Protein AF-A0A1H8PN00-F1 (afdb_monomer)

Structure (mmCIF, N/CA/C/O backbone):
data_AF-A0A1H8PN00-F1
#
_entry.id   AF-A0A1H8PN00-F1
#
loop_
_atom_site.group_PDB
_atom_site.id
_atom_site.type_symbol
_atom_site.label_atom_id
_atom_site.label_alt_id
_atom_site.label_comp_id
_atom_site.label_asym_id
_atom_site.label_entity_id
_atom_site.label_seq_id
_atom_site.pdbx_PDB_ins_code
_atom_site.Cartn_x
_atom_site.Cartn_y
_atom_site.Cartn_z
_atom_site.occupancy
_atom_site.B_iso_or_equiv
_atom_site.auth_seq_id
_atom_site.auth_comp_id
_atom_site.auth_asym_id
_atom_site.auth_atom_id
_atom_site.pdbx_PDB_model_num
ATOM 1 N N . MET A 1 1 ? 15.576 22.502 8.074 1.00 31.56 1 MET A N 1
ATOM 2 C CA . MET A 1 1 ? 16.277 21.735 9.138 1.00 31.56 1 MET A CA 1
ATOM 3 C C . MET A 1 1 ? 15.372 20.993 10.141 1.00 31.56 1 MET A C 1
ATOM 5 O O . MET A 1 1 ? 15.910 20.225 10.924 1.00 31.56 1 MET A O 1
ATOM 9 N N . LYS A 1 2 ? 14.029 21.117 10.124 1.00 28.97 2 LYS A N 1
ATOM 10 C CA . LYS A 1 2 ? 13.122 20.328 11.000 1.00 28.97 2 LYS A CA 1
ATOM 11 C C . LYS A 1 2 ? 12.517 19.065 10.351 1.00 28.97 2 LYS A C 1
ATOM 13 O O . LYS A 1 2 ? 11.861 18.294 11.036 1.00 28.97 2 LYS A O 1
ATOM 18 N N . THR A 1 3 ? 12.792 18.811 9.073 1.00 29.80 3 THR A N 1
ATOM 19 C CA . THR A 1 3 ? 12.225 17.699 8.284 1.00 29.80 3 THR A CA 1
ATOM 20 C C . THR A 1 3 ? 13.021 16.388 8.358 1.00 29.80 3 THR A C 1
ATOM 22 O O . THR A 1 3 ? 12.548 15.370 7.879 1.00 29.80 3 THR A O 1
ATOM 25 N N . LEU A 1 4 ? 14.205 16.383 8.988 1.00 27.34 4 LEU A N 1
ATOM 26 C CA . LEU A 1 4 ? 15.119 15.227 8.995 1.00 27.34 4 LEU A CA 1
ATOM 27 C C . LEU A 1 4 ? 14.945 14.283 10.206 1.00 27.34 4 LEU A C 1
ATOM 29 O O . LEU A 1 4 ? 15.548 13.218 10.244 1.00 27.34 4 LEU A O 1
ATOM 33 N N . LYS A 1 5 ? 14.140 14.655 11.216 1.00 28.72 5 LYS A N 1
ATOM 34 C CA . LYS A 1 5 ? 13.980 13.852 12.449 1.00 28.72 5 LYS A CA 1
ATOM 35 C C . LYS A 1 5 ? 12.915 12.754 12.360 1.00 28.72 5 LYS A C 1
ATOM 37 O O . LYS A 1 5 ? 12.979 11.820 13.144 1.00 28.72 5 LYS A O 1
ATOM 42 N N . ILE A 1 6 ? 11.981 12.837 11.412 1.00 34.59 6 ILE A N 1
ATOM 43 C CA . ILE A 1 6 ? 10.900 11.844 11.253 1.00 34.59 6 ILE A CA 1
ATOM 44 C C . ILE A 1 6 ? 11.371 10.653 10.396 1.00 34.59 6 ILE A C 1
ATOM 46 O O . ILE A 1 6 ? 10.979 9.514 10.634 1.00 34.59 6 ILE A O 1
ATOM 50 N N . THR A 1 7 ? 12.304 10.887 9.467 1.00 32.72 7 THR A N 1
ATOM 51 C CA . THR A 1 7 ? 12.840 9.868 8.548 1.00 32.72 7 THR A CA 1
ATOM 52 C C . THR A 1 7 ? 13.651 8.778 9.259 1.00 32.72 7 THR A C 1
ATOM 54 O O . THR A 1 7 ? 13.676 7.640 8.803 1.00 32.72 7 THR A O 1
ATOM 57 N N . LEU A 1 8 ? 14.272 9.088 10.405 1.00 29.55 8 LEU A N 1
ATOM 58 C CA . LEU A 1 8 ? 15.067 8.112 11.159 1.00 29.55 8 LEU A CA 1
ATOM 59 C C . LEU A 1 8 ? 14.199 7.158 12.003 1.00 29.55 8 LEU A C 1
ATOM 61 O O . LEU A 1 8 ? 14.616 6.039 12.284 1.00 29.55 8 LEU A O 1
ATOM 65 N N . THR A 1 9 ? 12.985 7.568 12.383 1.00 34.66 9 THR A N 1
ATOM 66 C CA . THR A 1 9 ? 12.101 6.775 13.256 1.00 34.66 9 THR A CA 1
ATOM 67 C C . THR A 1 9 ? 11.333 5.694 12.485 1.00 34.66 9 THR A C 1
ATOM 69 O O . THR A 1 9 ? 11.097 4.620 13.027 1.00 34.66 9 THR A O 1
ATOM 72 N N . LEU A 1 10 ? 11.012 5.925 11.206 1.00 33.03 10 LEU A N 1
ATOM 73 C CA . LEU A 1 10 ? 10.306 4.953 10.354 1.00 33.03 10 LEU A CA 1
ATOM 74 C C . LEU A 1 10 ? 11.237 3.920 9.692 1.00 33.03 10 LEU A C 1
ATOM 76 O O . LEU A 1 10 ? 10.846 2.766 9.537 1.00 33.03 10 LEU A O 1
ATOM 80 N N . LEU A 1 11 ? 12.491 4.278 9.384 1.00 31.11 11 LEU A N 1
ATOM 81 C CA . LEU A 1 11 ? 13.476 3.323 8.846 1.00 31.11 11 LEU A CA 1
ATOM 82 C C . LEU A 1 11 ? 13.908 2.267 9.882 1.00 31.11 11 LEU A C 1
ATOM 84 O O . LEU A 1 11 ? 14.178 1.125 9.518 1.00 31.11 11 LEU A O 1
ATOM 88 N N . LEU A 1 12 ? 13.895 2.610 11.175 1.00 36.88 12 LEU A N 1
ATOM 89 C CA . LEU A 1 12 ? 14.119 1.653 12.268 1.00 36.88 12 LEU A CA 1
ATOM 90 C C . LEU A 1 12 ? 12.896 0.761 12.545 1.00 36.88 12 LEU A C 1
ATOM 92 O O . LEU A 1 12 ? 13.055 -0.338 13.073 1.00 36.88 12 LEU A O 1
ATOM 96 N N . PHE A 1 13 ? 11.693 1.185 12.138 1.00 35.44 13 PHE A N 1
ATOM 97 C CA . PHE A 1 13 ? 10.459 0.407 12.294 1.00 35.44 13 PHE A CA 1
ATOM 98 C C . PHE A 1 13 ? 10.473 -0.860 11.421 1.00 35.44 13 PHE A C 1
ATOM 100 O O . PHE A 1 13 ? 10.067 -1.928 11.871 1.00 35.44 13 PHE A O 1
ATOM 107 N N . PHE A 1 14 ? 11.059 -0.785 10.219 1.00 32.16 14 PHE A N 1
ATOM 108 C CA . PHE A 1 14 ? 11.260 -1.955 9.353 1.00 32.16 14 PHE A CA 1
ATOM 109 C C . PHE A 1 14 ? 12.357 -2.912 9.854 1.00 32.16 14 PHE A C 1
ATOM 111 O O . PHE A 1 14 ? 12.278 -4.112 9.598 1.00 32.16 14 PHE A O 1
ATOM 118 N N . GLN A 1 15 ? 13.346 -2.422 10.613 1.00 33.38 15 GLN A N 1
ATOM 119 C CA . GLN A 1 15 ? 14.359 -3.276 11.248 1.00 33.38 15 GLN A CA 1
ATOM 120 C C . GLN A 1 15 ? 13.842 -3.990 12.508 1.00 33.38 15 GLN A C 1
ATOM 122 O O . GLN A 1 15 ? 14.324 -5.073 12.824 1.00 33.38 15 GLN A O 1
ATOM 127 N N . TYR A 1 16 ? 12.853 -3.428 13.210 1.00 37.72 16 TYR A N 1
ATOM 128 C CA . TYR A 1 16 ? 12.349 -3.987 14.472 1.00 37.72 16 TYR A CA 1
ATOM 129 C C . TYR A 1 16 ? 11.310 -5.109 14.300 1.00 37.72 16 TYR A C 1
ATOM 131 O O . TYR A 1 16 ? 11.186 -5.959 15.180 1.00 37.72 16 TYR A O 1
ATOM 139 N N . CYS A 1 17 ? 10.587 -5.157 13.174 1.00 31.16 17 CYS A N 1
ATOM 140 C CA . CYS A 1 17 ? 9.627 -6.236 12.896 1.00 31.16 17 CYS A CA 1
ATOM 141 C C . CYS A 1 17 ? 10.296 -7.564 12.496 1.00 31.16 17 CYS A C 1
ATOM 143 O O . CYS A 1 17 ? 9.678 -8.620 12.626 1.00 31.16 17 CYS A O 1
ATOM 145 N N . PHE A 1 18 ? 11.568 -7.542 12.088 1.00 32.22 18 PHE A N 1
ATOM 146 C CA . PHE A 1 18 ? 12.388 -8.744 11.940 1.00 32.22 18 PHE A CA 1
ATOM 147 C C . PHE A 1 18 ? 13.234 -8.931 13.195 1.00 32.22 18 PHE A C 1
ATOM 149 O O . PHE A 1 18 ? 14.417 -8.595 13.234 1.00 32.22 18 PHE A O 1
ATOM 156 N N . GLY A 1 19 ? 12.608 -9.465 14.244 1.00 29.95 19 GLY A N 1
ATOM 157 C CA . GLY A 1 19 ? 13.323 -9.911 15.430 1.00 29.95 19 GLY A CA 1
ATOM 158 C C . GLY A 1 19 ? 14.417 -10.899 15.032 1.00 29.95 19 GLY A C 1
ATOM 159 O O . GLY A 1 19 ? 14.129 -12.034 14.655 1.00 29.95 19 GLY A O 1
ATOM 160 N N . GLN A 1 20 ? 15.677 -10.470 15.121 1.00 31.27 20 GLN A N 1
ATOM 161 C CA . GLN A 1 20 ? 16.798 -11.393 15.138 1.00 31.27 20 GLN A CA 1
ATOM 162 C C . GLN A 1 20 ? 16.651 -12.262 16.384 1.00 31.27 20 GLN A C 1
ATOM 164 O O . GLN A 1 20 ? 16.898 -11.821 17.508 1.00 31.27 20 GLN A O 1
ATOM 169 N N . SER A 1 21 ? 16.224 -13.508 16.189 1.00 30.56 21 SER A N 1
ATOM 170 C CA . SER A 1 21 ? 16.408 -14.539 17.194 1.00 30.56 21 SER A CA 1
ATOM 171 C C . SER A 1 21 ? 17.912 -14.775 17.328 1.00 30.56 21 SER A C 1
ATOM 173 O O . SER A 1 21 ? 18.505 -15.539 16.567 1.00 30.56 21 SER A O 1
ATOM 175 N N . ASN A 1 22 ? 18.539 -14.110 18.294 1.00 33.06 22 ASN A N 1
ATOM 176 C CA . ASN A 1 22 ? 19.842 -14.510 18.805 1.00 33.06 22 ASN A CA 1
ATOM 177 C C . ASN A 1 22 ? 19.660 -15.818 19.582 1.00 33.06 22 ASN A C 1
ATOM 179 O O . ASN A 1 22 ? 19.603 -15.821 20.808 1.00 33.06 22 ASN A O 1
ATOM 183 N N . ASN A 1 23 ? 19.524 -16.923 18.850 1.00 32.28 23 ASN A N 1
ATOM 184 C CA . ASN A 1 23 ? 19.702 -18.260 19.389 1.00 32.28 23 ASN A CA 1
ATOM 185 C C . ASN A 1 23 ? 21.139 -18.675 19.078 1.00 32.28 23 ASN A C 1
ATOM 187 O O . ASN A 1 23 ? 21.464 -19.150 17.991 1.00 32.28 23 ASN A O 1
ATOM 191 N N . SER A 1 24 ? 22.018 -18.423 20.042 1.00 36.00 24 SER A N 1
ATOM 192 C CA . SER A 1 24 ? 23.368 -18.963 20.088 1.00 36.00 24 SER A CA 1
ATOM 193 C C . SER A 1 24 ? 23.309 -20.439 20.487 1.00 36.00 24 SER A C 1
ATOM 195 O O . SER A 1 24 ? 23.680 -20.787 21.602 1.00 36.00 24 SER A O 1
ATOM 197 N N . ASP A 1 25 ? 22.844 -21.295 19.578 1.00 34.94 25 ASP A N 1
ATOM 198 C CA . ASP A 1 25 ? 23.112 -22.732 19.632 1.00 34.94 25 ASP A CA 1
ATOM 199 C C . ASP A 1 25 ? 24.133 -23.058 18.543 1.00 34.94 25 ASP A C 1
ATOM 201 O O . ASP A 1 25 ? 23.829 -23.290 17.372 1.00 34.94 25 ASP A O 1
ATOM 205 N N . THR A 1 26 ? 25.404 -23.005 18.937 1.00 39.66 26 THR A N 1
ATOM 206 C CA . THR A 1 26 ? 26.550 -23.357 18.105 1.00 39.66 26 THR A CA 1
ATOM 207 C C . THR A 1 26 ? 26.642 -24.870 17.930 1.00 39.66 26 THR A C 1
ATOM 209 O O . THR A 1 26 ? 27.519 -25.512 18.498 1.00 39.66 26 THR A O 1
ATOM 212 N N . ASN A 1 27 ? 25.803 -25.430 17.063 1.00 35.81 27 ASN A N 1
ATOM 213 C CA . ASN A 1 27 ? 26.208 -26.579 16.260 1.00 35.81 27 ASN A CA 1
ATOM 214 C C . ASN A 1 27 ? 26.870 -26.031 14.994 1.00 35.81 27 ASN A C 1
ATOM 216 O O . ASN A 1 27 ? 26.214 -25.780 13.984 1.00 35.81 27 ASN A O 1
ATOM 220 N N . LYS A 1 28 ? 28.188 -25.794 15.060 1.00 39.00 28 LYS A N 1
ATOM 221 C CA . LYS A 1 28 ? 29.013 -25.475 13.886 1.00 39.00 28 LYS A CA 1
ATOM 222 C C . LYS A 1 28 ? 29.082 -26.710 12.985 1.00 39.00 28 LYS A C 1
ATOM 224 O O . LYS A 1 28 ? 30.084 -27.421 12.968 1.00 39.00 28 LYS A O 1
ATOM 229 N N . ALA A 1 29 ? 28.024 -26.949 12.214 1.00 40.50 29 ALA A N 1
ATOM 230 C CA . ALA A 1 29 ? 28.156 -27.675 10.966 1.00 40.50 29 ALA A CA 1
ATOM 231 C C . ALA A 1 29 ? 29.188 -26.901 10.141 1.00 40.50 29 ALA A C 1
ATOM 233 O O . ALA A 1 29 ? 28.963 -25.754 9.752 1.00 40.50 29 ALA A O 1
ATOM 234 N N . THR A 1 30 ? 30.373 -27.478 9.965 1.00 42.28 30 THR A N 1
ATOM 235 C CA . THR A 1 30 ? 31.384 -26.933 9.066 1.00 42.28 30 THR A CA 1
ATOM 236 C C . THR A 1 30 ? 30.754 -26.964 7.682 1.00 42.28 30 THR A C 1
ATOM 238 O O . THR A 1 30 ? 30.599 -28.035 7.095 1.00 42.28 30 THR A O 1
ATOM 241 N N . ILE A 1 31 ? 30.308 -25.807 7.189 1.00 54.69 31 ILE A N 1
ATOM 242 C CA . ILE A 1 31 ? 29.825 -25.681 5.818 1.00 54.69 31 ILE A CA 1
ATOM 243 C C . ILE A 1 31 ? 31.002 -26.101 4.939 1.00 54.69 31 ILE A C 1
ATOM 245 O O . ILE A 1 31 ? 32.026 -25.419 4.890 1.00 54.69 31 ILE A O 1
ATOM 249 N N . LYS A 1 32 ? 30.899 -27.279 4.317 1.00 53.03 32 LYS A N 1
ATOM 250 C CA . LYS A 1 32 ? 31.867 -27.712 3.314 1.00 53.03 32 LYS A CA 1
ATOM 251 C C . LYS A 1 32 ? 31.673 -26.809 2.109 1.00 53.03 32 LYS A C 1
ATOM 253 O O . LYS A 1 32 ? 30.698 -26.948 1.377 1.00 53.03 32 LYS A O 1
ATOM 258 N N . TRP A 1 33 ? 32.587 -25.867 1.943 1.00 53.88 33 TRP A N 1
ATOM 259 C CA . TRP A 1 33 ? 32.620 -24.996 0.782 1.00 53.88 33 TRP A CA 1
ATOM 260 C C . TRP A 1 33 ? 32.919 -25.830 -0.465 1.00 53.88 33 TRP A C 1
ATOM 262 O O . TRP A 1 33 ? 33.937 -26.522 -0.521 1.00 53.88 33 TRP A O 1
ATOM 272 N N . GLY A 1 34 ? 32.032 -25.773 -1.460 1.00 61.31 34 GLY A N 1
ATOM 273 C CA . GLY A 1 34 ? 32.372 -26.186 -2.820 1.00 61.31 34 GLY A CA 1
ATOM 274 C C . GLY A 1 34 ? 33.446 -25.266 -3.407 1.00 61.31 34 GLY A C 1
ATOM 275 O O . GLY A 1 34 ? 33.690 -24.176 -2.877 1.00 61.31 34 GLY A O 1
ATOM 276 N N . GLN A 1 35 ? 34.075 -25.674 -4.512 1.00 66.75 35 GLN A N 1
ATOM 277 C CA . GLN A 1 35 ? 35.067 -24.846 -5.203 1.00 66.75 35 GLN A CA 1
ATOM 278 C C . GLN A 1 35 ? 34.479 -23.461 -5.527 1.00 66.75 35 GLN A C 1
ATOM 280 O O . GLN A 1 35 ? 33.347 -23.359 -6.005 1.00 66.75 35 GLN A O 1
ATOM 285 N N . MET A 1 36 ? 35.240 -22.398 -5.255 1.00 76.25 36 MET A N 1
ATOM 286 C CA . MET A 1 36 ? 34.807 -21.024 -5.522 1.00 76.25 36 MET A CA 1
ATOM 287 C C . MET A 1 36 ? 34.661 -20.795 -7.029 1.00 76.25 36 MET A C 1
ATOM 289 O O . MET A 1 36 ? 35.533 -21.181 -7.807 1.00 76.25 36 MET A O 1
ATOM 293 N N . TYR A 1 37 ? 33.563 -20.156 -7.439 1.00 79.00 37 TYR A N 1
ATOM 294 C CA . TYR A 1 37 ? 33.362 -19.737 -8.825 1.00 79.00 37 TYR A CA 1
ATOM 295 C C . TYR A 1 37 ? 34.403 -18.699 -9.258 1.00 79.00 37 TYR A C 1
ATOM 297 O O . TYR A 1 37 ? 34.995 -18.844 -10.324 1.00 79.00 37 TYR A O 1
ATOM 305 N N . GLN A 1 38 ? 34.675 -17.690 -8.428 1.00 76.81 38 GLN A N 1
ATOM 306 C CA . GLN A 1 38 ? 35.655 -16.649 -8.741 1.00 76.81 38 GLN A CA 1
ATOM 307 C C . GLN A 1 38 ? 37.066 -17.244 -8.862 1.00 76.81 38 GLN A C 1
ATOM 309 O O . GLN A 1 38 ? 37.531 -17.935 -7.955 1.00 76.81 38 GLN A O 1
ATOM 314 N N . GLY A 1 39 ? 37.736 -16.988 -9.989 1.00 80.50 39 GLY A N 1
ATOM 315 C CA . GLY A 1 39 ? 39.034 -17.589 -10.318 1.00 80.50 39 GLY A CA 1
ATOM 316 C C . GLY A 1 39 ? 38.959 -19.024 -10.859 1.00 80.50 39 GLY A C 1
ATOM 317 O O . GLY A 1 39 ? 39.995 -19.652 -11.075 1.00 80.50 39 GLY A O 1
ATOM 318 N N . SER A 1 40 ? 37.758 -19.563 -11.093 1.00 88.25 40 SER A N 1
ATOM 319 C CA . SER A 1 40 ? 37.573 -20.874 -11.724 1.00 88.25 40 SER A CA 1
ATOM 320 C C . SER A 1 40 ? 37.703 -20.829 -13.251 1.00 88.25 40 SER A C 1
ATOM 322 O O . SER A 1 40 ? 37.715 -19.769 -13.879 1.00 88.25 40 SER A O 1
ATOM 324 N N . MET A 1 41 ? 37.714 -22.008 -13.882 1.00 92.88 41 MET A N 1
ATOM 325 C CA . MET A 1 41 ? 37.660 -22.110 -15.343 1.00 92.88 41 MET A CA 1
ATOM 326 C C . MET A 1 41 ? 36.362 -21.526 -15.923 1.00 92.88 41 MET A C 1
ATOM 328 O O . MET A 1 41 ? 36.409 -20.901 -16.978 1.00 92.88 41 MET A O 1
ATOM 332 N N . LEU A 1 42 ? 35.216 -21.672 -15.243 1.00 94.50 42 LEU A N 1
ATOM 333 C CA . LEU A 1 42 ? 33.949 -21.079 -15.694 1.00 94.50 42 LEU A CA 1
ATOM 334 C C . LEU A 1 42 ? 33.974 -19.543 -15.621 1.00 94.50 42 LEU A C 1
ATOM 336 O O . LEU A 1 42 ? 33.425 -18.888 -16.502 1.00 94.50 42 LEU A O 1
ATOM 340 N N . ASP A 1 43 ? 34.683 -18.974 -14.646 1.00 92.81 43 ASP A N 1
ATOM 341 C CA . ASP A 1 43 ? 34.907 -17.526 -14.542 1.00 92.81 43 ASP A CA 1
ATOM 342 C C . ASP A 1 43 ? 35.836 -17.007 -15.654 1.00 92.81 43 ASP A C 1
ATOM 344 O O . ASP A 1 43 ? 35.553 -16.003 -16.307 1.00 92.81 43 ASP A O 1
ATOM 348 N N . SER A 1 44 ? 36.888 -17.764 -15.986 1.00 95.62 44 SER A N 1
ATOM 349 C CA . SER A 1 44 ? 37.720 -17.478 -17.165 1.00 95.62 44 SER A CA 1
ATOM 350 C C . SER A 1 44 ? 36.929 -17.584 -18.476 1.00 95.62 44 SER A C 1
ATOM 352 O O . SER A 1 44 ? 37.075 -16.744 -19.366 1.00 95.62 44 SER A O 1
ATOM 354 N N . ILE A 1 45 ? 36.067 -18.597 -18.608 1.00 97.62 45 ILE A N 1
ATOM 355 C CA . ILE A 1 45 ? 35.181 -18.769 -19.766 1.00 97.62 45 ILE A CA 1
ATOM 356 C C . ILE A 1 45 ? 34.240 -17.574 -19.897 1.00 97.62 45 ILE A C 1
ATOM 358 O O . ILE A 1 45 ? 34.136 -17.038 -20.997 1.00 97.62 45 ILE A O 1
ATOM 362 N N . ARG A 1 46 ? 33.627 -17.109 -18.801 1.00 95.94 46 ARG A N 1
ATOM 363 C CA . ARG A 1 46 ? 32.809 -15.889 -18.793 1.00 95.94 46 ARG A CA 1
ATOM 364 C C . ARG A 1 46 ? 33.578 -14.696 -19.357 1.00 95.94 46 ARG A C 1
ATOM 366 O O . ARG A 1 46 ? 33.121 -14.085 -20.317 1.00 95.94 46 ARG A O 1
ATOM 373 N N . ALA A 1 47 ? 34.759 -14.404 -18.814 1.00 95.25 47 ALA A N 1
ATOM 374 C CA . ALA A 1 47 ? 35.569 -13.274 -19.268 1.00 95.25 47 ALA A CA 1
ATOM 375 C C . ALA A 1 47 ? 35.955 -13.380 -20.756 1.00 95.25 47 ALA A C 1
ATOM 377 O O . ALA A 1 47 ? 36.075 -12.370 -21.444 1.00 95.25 47 ALA A O 1
ATOM 378 N N . ASN A 1 48 ? 36.148 -14.597 -21.272 1.00 97.75 48 ASN A N 1
ATOM 379 C CA . ASN A 1 48 ? 36.452 -14.824 -22.685 1.00 97.75 48 ASN A CA 1
ATOM 380 C C . ASN A 1 48 ? 35.210 -14.684 -23.583 1.00 97.75 48 ASN A C 1
ATOM 382 O O . ASN A 1 48 ? 35.311 -14.102 -24.663 1.00 97.75 48 ASN A O 1
ATOM 386 N N . LEU A 1 49 ? 34.038 -15.148 -23.130 1.00 97.81 49 LEU A N 1
ATOM 387 C CA . LEU A 1 49 ? 32.764 -14.922 -23.821 1.00 97.81 49 LEU A CA 1
ATOM 388 C C . LEU A 1 49 ? 32.484 -13.421 -23.967 1.00 97.81 49 LEU A C 1
ATOM 390 O O . LEU A 1 49 ? 32.196 -12.968 -25.072 1.00 97.81 49 LEU A O 1
ATOM 394 N N . GLU A 1 50 ? 32.664 -12.651 -22.892 1.00 95.25 50 GLU A N 1
ATOM 395 C CA . GLU A 1 50 ? 32.446 -11.198 -22.874 1.00 95.25 50 GLU A CA 1
ATOM 396 C C . GLU A 1 50 ? 33.420 -10.423 -23.791 1.00 95.25 50 GLU A C 1
ATOM 398 O O . GLU A 1 50 ? 33.108 -9.313 -24.218 1.00 95.25 50 GLU A O 1
ATOM 403 N N . ARG A 1 51 ? 34.579 -11.004 -24.139 1.00 96.31 51 ARG A N 1
ATOM 404 C CA . ARG A 1 51 ? 35.558 -10.428 -25.086 1.00 96.31 51 ARG A CA 1
ATOM 405 C C . ARG A 1 51 ? 35.372 -10.878 -26.538 1.00 96.31 51 ARG A C 1
ATOM 407 O O . ARG A 1 51 ? 36.135 -10.444 -27.397 1.00 96.31 51 ARG A O 1
ATOM 414 N N . GLY A 1 52 ? 34.413 -11.758 -26.822 1.00 97.19 52 GLY A N 1
ATOM 415 C CA . GLY A 1 52 ? 34.201 -12.273 -28.175 1.00 97.19 52 GLY A CA 1
ATOM 416 C C . GLY A 1 52 ? 35.150 -13.399 -28.604 1.00 97.19 52 GLY A C 1
ATOM 417 O O . GLY A 1 52 ? 35.275 -13.667 -29.801 1.00 97.19 52 GLY A O 1
ATOM 418 N N . ASP A 1 53 ? 35.791 -14.105 -27.662 1.00 97.94 53 ASP A N 1
ATOM 419 C CA . ASP A 1 53 ? 36.522 -15.339 -27.979 1.00 97.94 53 ASP A CA 1
ATOM 420 C C . ASP A 1 53 ? 35.560 -16.494 -28.313 1.00 97.94 53 ASP A C 1
ATOM 422 O O . ASP A 1 53 ? 35.035 -17.173 -27.422 1.00 97.94 53 ASP A O 1
ATOM 426 N N . LYS A 1 54 ? 35.369 -16.755 -29.612 1.00 96.81 54 LYS A N 1
ATOM 427 C CA . LYS A 1 54 ? 34.491 -17.827 -30.111 1.00 96.81 54 LYS A CA 1
ATOM 428 C C . LYS A 1 54 ? 34.827 -19.207 -29.534 1.00 96.81 54 LYS A C 1
ATOM 430 O O . LYS A 1 54 ? 33.927 -20.034 -29.405 1.00 96.81 54 LYS A O 1
ATOM 435 N N . GLN A 1 55 ? 36.079 -19.478 -29.150 1.00 98.06 55 GLN A N 1
ATOM 436 C CA . GLN A 1 55 ? 36.445 -20.766 -28.547 1.00 98.06 55 GLN A CA 1
ATOM 437 C C . GLN A 1 55 ? 35.828 -20.949 -27.157 1.00 98.06 55 GLN A C 1
ATOM 439 O O . GLN A 1 55 ? 35.619 -22.077 -26.708 1.00 98.06 55 GLN A O 1
ATOM 444 N N . ALA A 1 56 ? 35.483 -19.863 -26.463 1.00 98.19 56 ALA A N 1
ATOM 445 C CA . ALA A 1 56 ? 34.790 -19.936 -25.184 1.00 98.19 56 ALA A CA 1
ATOM 446 C C . ALA A 1 56 ? 33.385 -20.565 -25.303 1.00 98.19 56 ALA A C 1
ATOM 448 O O . ALA A 1 56 ? 32.967 -21.253 -24.372 1.00 98.19 56 ALA A O 1
ATOM 449 N N . LEU A 1 57 ? 32.707 -20.439 -26.457 1.00 98.12 57 LEU A N 1
ATOM 450 C CA . LEU A 1 57 ? 31.422 -21.110 -26.725 1.00 98.12 57 LEU A CA 1
ATOM 451 C C . LEU A 1 57 ? 31.562 -22.640 -26.718 1.00 98.12 57 LEU A C 1
ATOM 453 O O . LEU A 1 57 ? 30.741 -23.347 -26.138 1.00 98.12 57 LEU A O 1
ATOM 457 N N . PHE A 1 58 ? 32.637 -23.169 -27.303 1.00 98.38 58 PHE A N 1
ATOM 458 C CA . PHE A 1 58 ? 32.914 -24.607 -27.265 1.00 98.38 58 PHE A CA 1
ATOM 459 C C . PHE A 1 58 ? 33.337 -25.057 -25.862 1.00 98.38 58 PHE A C 1
ATOM 461 O O . PHE A 1 58 ? 32.913 -26.110 -25.387 1.00 98.38 58 PHE A O 1
ATOM 468 N N . ARG A 1 59 ? 34.131 -24.238 -25.160 1.00 98.38 59 ARG A N 1
ATOM 469 C CA . ARG A 1 59 ? 34.614 -24.553 -23.807 1.00 98.38 59 ARG A CA 1
ATOM 470 C C . ARG A 1 59 ? 33.511 -24.560 -22.753 1.00 98.38 59 ARG A C 1
ATOM 472 O O . ARG A 1 59 ? 33.609 -25.358 -21.825 1.00 98.38 59 ARG A O 1
ATOM 479 N N . VAL A 1 60 ? 32.484 -23.713 -22.861 1.00 98.19 60 VAL A N 1
ATOM 480 C CA . VAL A 1 60 ? 31.360 -23.722 -21.905 1.00 98.19 60 VAL A CA 1
ATOM 481 C C . VAL A 1 60 ? 30.486 -24.970 -22.068 1.00 98.19 60 VAL A C 1
ATOM 483 O O . VAL A 1 60 ? 29.962 -25.482 -21.079 1.00 98.19 60 VAL A O 1
ATOM 486 N N . ALA A 1 61 ? 30.396 -25.519 -23.285 1.00 97.88 61 ALA A N 1
ATOM 487 C CA . ALA A 1 61 ? 29.527 -26.650 -23.598 1.00 97.88 61 ALA A CA 1
ATOM 488 C C . ALA A 1 61 ? 29.815 -27.894 -22.742 1.00 97.88 61 ALA A C 1
ATOM 490 O O . ALA A 1 61 ? 28.879 -28.554 -22.300 1.00 97.88 61 ALA A O 1
ATOM 491 N N . GLN A 1 62 ? 31.087 -28.179 -22.434 1.00 96.69 62 GLN A N 1
ATOM 492 C CA . GLN A 1 62 ? 31.482 -29.345 -21.623 1.00 96.69 62 GLN A CA 1
ATOM 493 C C . GLN A 1 62 ? 30.880 -29.339 -20.204 1.00 96.69 62 GLN A C 1
ATOM 495 O O . GLN A 1 62 ? 30.792 -30.381 -19.560 1.00 96.69 62 GLN A O 1
ATOM 500 N N . TYR A 1 63 ? 30.460 -28.171 -19.711 1.00 98.12 63 TYR A N 1
ATOM 501 C CA . TYR A 1 63 ? 29.890 -28.018 -18.377 1.00 98.12 63 TYR A CA 1
ATOM 502 C C . TYR A 1 63 ? 28.366 -28.181 -18.347 1.00 98.12 63 TYR A C 1
ATOM 504 O O . TYR A 1 63 ? 27.816 -28.325 -17.258 1.00 98.12 63 TYR A O 1
ATOM 512 N N . LEU A 1 64 ? 27.680 -28.225 -19.499 1.00 97.94 64 LEU A N 1
ATOM 513 C CA . LEU A 1 64 ? 26.213 -28.349 -19.584 1.00 97.94 64 LEU A CA 1
ATOM 514 C C . LEU A 1 64 ? 25.665 -29.664 -19.009 1.00 97.94 64 LEU A C 1
ATOM 516 O O . LEU A 1 64 ? 24.508 -29.722 -18.597 1.00 97.94 64 LEU A O 1
ATOM 520 N N . ASP A 1 65 ? 26.506 -30.694 -18.919 1.00 97.75 65 ASP A N 1
ATOM 521 C CA . ASP A 1 65 ? 26.162 -31.990 -18.327 1.00 97.75 65 ASP A CA 1
ATOM 522 C C . ASP A 1 65 ? 26.810 -32.220 -16.948 1.00 97.75 65 ASP A C 1
ATOM 524 O O . ASP A 1 65 ? 26.600 -33.261 -16.322 1.00 97.75 65 ASP A O 1
ATOM 528 N N . SER A 1 66 ? 27.560 -31.240 -16.427 1.00 97.44 66 SER A N 1
ATOM 529 C CA . SER A 1 66 ? 28.245 -31.360 -15.137 1.00 97.44 66 SER A CA 1
ATOM 530 C C . SER A 1 66 ? 27.307 -31.101 -13.954 1.00 97.44 66 SER A C 1
ATOM 532 O O . SER A 1 66 ? 26.699 -30.035 -13.819 1.00 97.44 66 SER A O 1
ATOM 534 N N . ASN A 1 67 ? 27.248 -32.069 -13.036 1.00 96.94 67 ASN A N 1
ATOM 535 C CA . ASN A 1 67 ? 26.536 -31.955 -11.759 1.00 96.94 67 ASN A CA 1
ATOM 536 C C . ASN A 1 67 ? 27.430 -31.462 -10.610 1.00 96.94 67 ASN A C 1
ATOM 538 O O . ASN A 1 67 ? 26.970 -31.410 -9.469 1.00 96.94 67 ASN A O 1
ATOM 542 N N . HIS A 1 68 ? 28.696 -31.124 -10.883 1.00 96.44 68 HIS A N 1
ATOM 543 C CA . HIS A 1 68 ? 29.599 -30.611 -9.857 1.00 96.44 68 HIS A CA 1
ATOM 544 C C . HIS A 1 68 ? 29.063 -29.292 -9.291 1.00 96.44 68 HIS A C 1
ATOM 546 O O . HIS A 1 68 ? 28.627 -28.426 -10.048 1.00 96.44 68 HIS A O 1
ATOM 552 N N . VAL A 1 69 ? 29.081 -29.150 -7.967 1.00 94.62 69 VAL A N 1
ATOM 553 C CA . VAL A 1 69 ? 28.551 -27.975 -7.266 1.00 94.62 69 VAL A CA 1
ATOM 554 C C . VAL A 1 69 ? 29.685 -27.000 -6.973 1.00 94.62 69 VAL A C 1
ATOM 556 O O . VAL A 1 69 ? 30.738 -27.392 -6.474 1.00 94.62 69 VAL A O 1
ATOM 559 N N . MET A 1 70 ? 29.450 -25.729 -7.273 1.00 92.75 70 MET A N 1
ATOM 560 C CA . MET A 1 70 ? 30.357 -24.621 -7.012 1.00 92.75 70 MET A CA 1
ATOM 561 C C . MET A 1 70 ? 29.726 -23.626 -6.046 1.00 92.75 70 MET A C 1
ATOM 563 O O . MET A 1 70 ? 28.506 -23.462 -6.007 1.00 92.75 70 MET A O 1
ATOM 567 N N . THR A 1 71 ? 30.578 -22.935 -5.296 1.00 91.12 71 THR A N 1
ATOM 568 C CA . THR A 1 71 ? 30.164 -21.839 -4.423 1.00 91.12 71 THR A CA 1
ATOM 569 C C . THR A 1 71 ? 30.191 -20.527 -5.206 1.00 91.12 71 THR A C 1
ATOM 571 O O . THR A 1 71 ? 31.251 -20.113 -5.683 1.00 91.12 71 THR A O 1
ATOM 574 N N . GLU A 1 72 ? 29.052 -19.841 -5.291 1.00 88.75 72 GLU A N 1
ATOM 575 C CA . GLU A 1 72 ? 28.947 -18.484 -5.833 1.00 88.75 72 GLU A CA 1
ATOM 576 C C . GLU A 1 72 ? 28.667 -17.474 -4.711 1.00 88.75 72 GLU A C 1
ATOM 578 O O . GLU A 1 72 ? 27.852 -17.734 -3.824 1.00 88.75 72 GLU A O 1
ATOM 583 N N . ALA A 1 73 ? 29.324 -16.313 -4.748 1.00 83.88 73 ALA A N 1
ATOM 584 C CA . ALA A 1 73 ? 29.091 -15.223 -3.803 1.00 83.88 73 ALA A CA 1
ATOM 585 C C . ALA A 1 73 ? 28.242 -14.130 -4.468 1.00 83.88 73 ALA A C 1
ATOM 587 O O . ALA A 1 73 ? 28.661 -13.536 -5.461 1.00 83.88 73 ALA A O 1
ATOM 588 N N . LEU A 1 74 ? 27.059 -13.860 -3.912 1.00 79.75 74 LEU A N 1
ATOM 589 C CA . LEU A 1 74 ? 26.134 -12.821 -4.368 1.00 79.75 74 LEU A CA 1
ATOM 590 C C . LEU A 1 74 ? 26.014 -11.745 -3.279 1.00 79.75 74 LEU A C 1
ATOM 592 O O . LEU A 1 74 ? 25.028 -11.670 -2.542 1.00 79.75 74 LEU A O 1
ATOM 596 N N . GLY A 1 75 ? 27.072 -10.948 -3.124 1.00 77.31 75 GLY A N 1
ATOM 597 C CA . GLY A 1 75 ? 27.193 -9.989 -2.025 1.00 77.31 75 GLY A CA 1
ATOM 598 C C . GLY A 1 75 ? 27.264 -10.693 -0.666 1.00 77.31 75 GLY A C 1
ATOM 599 O O . GLY A 1 75 ? 28.282 -11.292 -0.336 1.00 77.31 75 GLY A O 1
ATOM 600 N N . TYR A 1 76 ? 26.185 -10.618 0.117 1.00 75.69 76 TYR A N 1
ATOM 601 C CA . TYR A 1 76 ? 26.071 -11.254 1.438 1.00 75.69 76 TYR A CA 1
ATOM 602 C C . TYR A 1 76 ? 25.433 -12.655 1.400 1.00 75.69 76 TYR A C 1
ATOM 604 O O . TYR A 1 76 ? 25.329 -13.304 2.440 1.00 75.69 76 TYR A O 1
ATOM 612 N N . HIS A 1 77 ? 25.026 -13.135 0.218 1.00 80.94 77 HIS A N 1
ATOM 613 C CA . HIS A 1 77 ? 24.494 -14.487 0.026 1.00 80.94 77 HIS A CA 1
ATOM 614 C C . HIS A 1 77 ? 25.556 -15.432 -0.536 1.00 80.94 77 HIS A C 1
ATOM 616 O O . HIS A 1 77 ? 26.341 -15.058 -1.408 1.00 80.94 77 HIS A O 1
ATOM 622 N N . ILE A 1 78 ? 25.535 -16.682 -0.076 1.00 85.06 78 ILE A N 1
ATOM 623 C CA . ILE A 1 78 ? 26.366 -17.777 -0.587 1.00 85.06 78 ILE A CA 1
ATOM 624 C C . ILE A 1 78 ? 25.438 -18.788 -1.250 1.00 85.06 78 ILE A C 1
ATOM 626 O O . ILE A 1 78 ? 24.546 -19.330 -0.597 1.00 85.06 78 ILE A O 1
ATOM 630 N N . LEU A 1 79 ? 25.659 -19.052 -2.533 1.00 87.88 79 LEU A N 1
ATOM 631 C CA . LEU A 1 79 ? 24.874 -19.997 -3.318 1.00 87.88 79 LEU A CA 1
ATOM 632 C C . LEU A 1 79 ? 25.712 -21.238 -3.630 1.00 87.88 79 LEU A C 1
ATOM 634 O O . LEU A 1 79 ? 26.897 -21.135 -3.939 1.00 87.88 79 LEU A O 1
ATOM 638 N N . GLN A 1 80 ? 25.091 -22.412 -3.542 1.00 92.81 80 GLN A N 1
ATOM 639 C CA . GLN A 1 80 ? 25.664 -23.677 -4.001 1.00 92.81 80 GLN A CA 1
ATOM 640 C C . GLN A 1 80 ? 24.987 -24.043 -5.324 1.00 92.81 80 GLN A C 1
ATOM 642 O O . GLN A 1 80 ? 23.844 -24.499 -5.330 1.00 92.81 80 GLN A O 1
ATOM 647 N N . THR A 1 81 ? 25.679 -23.819 -6.438 1.00 94.12 81 THR A N 1
ATOM 648 C CA . THR A 1 81 ? 25.106 -23.899 -7.789 1.00 94.12 81 THR A CA 1
ATOM 649 C C . THR A 1 81 ? 25.828 -24.961 -8.612 1.00 94.12 81 THR A C 1
ATOM 651 O O . THR A 1 81 ? 27.051 -25.074 -8.565 1.00 94.12 81 THR A O 1
ATOM 654 N N . GLN A 1 82 ? 25.098 -25.755 -9.396 1.00 96.62 82 GLN A N 1
ATOM 655 C CA . GLN A 1 82 ? 25.720 -26.758 -10.266 1.00 96.62 82 GLN A CA 1
ATOM 656 C C . GLN A 1 82 ? 26.407 -26.097 -11.470 1.00 96.62 82 GLN A C 1
ATOM 658 O O . GLN A 1 82 ? 25.871 -25.158 -12.058 1.00 96.62 82 GLN A O 1
ATOM 663 N N . GLN A 1 83 ? 27.545 -26.638 -11.908 1.00 97.25 83 GLN A N 1
ATOM 664 C CA . GLN A 1 83 ? 28.282 -26.156 -13.082 1.00 97.25 83 GLN A CA 1
ATOM 665 C C . GLN A 1 83 ? 27.403 -26.055 -14.331 1.00 97.25 83 GLN A C 1
ATOM 667 O O . GLN A 1 83 ? 27.512 -25.069 -15.051 1.00 97.25 83 GLN A O 1
ATOM 672 N N . LYS A 1 84 ? 26.477 -26.997 -14.557 1.00 97.62 84 LYS A N 1
ATOM 673 C CA . LYS A 1 84 ? 25.517 -26.902 -15.670 1.00 97.62 84 LYS A CA 1
ATOM 674 C C . LYS A 1 84 ? 24.589 -25.690 -15.598 1.00 97.62 84 LYS A C 1
ATOM 676 O O . LYS A 1 84 ? 24.250 -25.129 -16.633 1.00 97.62 84 LYS A O 1
ATOM 681 N N . GLN A 1 85 ? 24.181 -25.268 -14.400 1.00 97.12 85 GLN A N 1
ATOM 682 C CA . GLN A 1 85 ? 23.336 -24.083 -14.223 1.00 97.12 85 GLN A CA 1
ATOM 683 C C . GLN A 1 85 ? 24.144 -22.811 -14.491 1.00 97.12 85 GLN A C 1
ATOM 685 O O . GLN A 1 85 ? 23.666 -21.920 -15.186 1.00 97.12 85 GLN A O 1
ATOM 690 N N . ILE A 1 86 ? 25.393 -22.768 -14.012 1.00 96.81 86 ILE A N 1
ATOM 691 C CA . ILE A 1 86 ? 26.334 -21.681 -14.309 1.00 96.81 86 ILE A CA 1
ATOM 692 C C . ILE A 1 86 ? 26.588 -21.607 -15.820 1.00 96.81 86 ILE A C 1
ATOM 694 O O . ILE A 1 86 ? 26.454 -20.542 -16.405 1.00 96.81 86 ILE A O 1
ATOM 698 N N . ALA A 1 87 ? 26.887 -22.735 -16.470 1.00 98.19 87 ALA A N 1
ATOM 699 C CA . ALA A 1 87 ? 27.146 -22.811 -17.905 1.00 98.19 87 ALA A CA 1
ATOM 700 C C . ALA A 1 87 ? 25.964 -22.305 -18.742 1.00 98.19 87 ALA A C 1
ATOM 702 O O . ALA A 1 87 ? 26.170 -21.497 -19.641 1.00 98.19 87 ALA A O 1
ATOM 703 N N . ARG A 1 88 ? 24.730 -22.718 -18.419 1.00 97.88 88 ARG A N 1
ATOM 704 C CA . ARG A 1 88 ? 23.516 -22.220 -19.090 1.00 97.88 88 ARG A CA 1
ATOM 705 C C . ARG A 1 88 ? 23.374 -20.716 -18.948 1.00 97.88 88 ARG A C 1
ATOM 707 O O . ARG A 1 88 ? 23.270 -20.033 -19.958 1.00 97.88 88 ARG A O 1
ATOM 714 N N . ARG A 1 89 ? 23.493 -20.205 -17.721 1.00 96.19 89 ARG A N 1
ATOM 715 C CA . ARG A 1 89 ? 23.443 -18.767 -17.450 1.00 96.19 89 ARG A CA 1
ATOM 716 C C . ARG A 1 89 ? 24.519 -18.002 -18.225 1.00 96.19 89 ARG A C 1
ATOM 718 O O . ARG A 1 89 ? 24.228 -16.952 -18.773 1.00 96.19 89 ARG A O 1
ATOM 725 N N . LEU A 1 90 ? 25.742 -18.531 -18.332 1.00 97.50 90 LEU A N 1
ATOM 726 C CA . LEU A 1 90 ? 26.803 -17.900 -19.128 1.00 97.50 90 LEU A CA 1
ATOM 727 C C . LEU A 1 90 ? 26.460 -17.838 -20.619 1.00 97.50 90 LEU A C 1
ATOM 729 O O . LEU A 1 90 ? 26.794 -16.845 -21.264 1.00 97.50 90 LEU A O 1
ATOM 733 N N . ILE A 1 91 ? 25.810 -18.866 -21.170 1.00 98.00 91 ILE A N 1
ATOM 734 C CA . ILE A 1 91 ? 25.356 -18.845 -22.564 1.00 98.00 91 ILE A CA 1
ATOM 735 C C . ILE A 1 91 ? 24.203 -17.842 -22.710 1.00 98.00 91 ILE A C 1
ATOM 737 O O . ILE A 1 91 ? 24.293 -16.978 -23.573 1.00 98.00 91 ILE A O 1
ATOM 741 N N . GLU A 1 92 ? 23.187 -17.887 -21.844 1.00 95.88 92 GLU A N 1
ATOM 742 C CA . GLU A 1 92 ? 22.046 -16.950 -21.838 1.00 95.88 92 GLU A CA 1
ATOM 743 C C . GLU A 1 92 ? 22.493 -15.482 -21.712 1.00 95.88 92 GLU A C 1
ATOM 745 O O . GLU A 1 92 ? 21.993 -14.606 -22.408 1.00 95.88 92 GLU A O 1
ATOM 750 N N . GLU A 1 93 ? 23.478 -15.191 -20.859 1.00 95.50 93 GLU A N 1
ATOM 751 C CA . GLU A 1 93 ? 23.979 -13.830 -20.642 1.00 95.50 93 GLU A CA 1
ATOM 752 C C . GLU A 1 93 ? 24.840 -13.303 -21.799 1.00 95.50 93 GLU A C 1
ATOM 754 O O . GLU A 1 93 ? 25.017 -12.085 -21.908 1.00 95.50 93 GLU A O 1
ATOM 759 N N . ASN A 1 94 ? 25.394 -14.180 -22.646 1.00 97.81 94 ASN A N 1
ATOM 760 C CA . ASN A 1 94 ? 26.369 -13.822 -23.685 1.00 97.81 94 ASN A CA 1
ATOM 761 C C . ASN A 1 94 ? 25.946 -14.203 -25.109 1.00 97.81 94 ASN A C 1
ATOM 763 O O . ASN A 1 94 ? 26.686 -13.899 -26.041 1.00 97.81 94 ASN A O 1
ATOM 767 N N . CYS A 1 95 ? 24.793 -14.838 -25.305 1.00 98.00 95 CYS A N 1
ATOM 768 C CA . CYS A 1 95 ? 24.282 -15.237 -26.614 1.00 98.00 95 CYS A CA 1
ATOM 769 C C . CYS A 1 95 ? 22.844 -14.749 -26.800 1.00 98.00 95 CYS A C 1
ATOM 771 O O . CYS A 1 95 ? 22.026 -14.844 -25.894 1.00 98.00 95 CYS A O 1
ATOM 773 N N . ILE A 1 96 ? 22.537 -14.271 -28.003 1.00 96.88 96 ILE A N 1
ATOM 774 C CA . ILE A 1 96 ? 21.219 -13.792 -28.424 1.00 96.88 96 ILE A CA 1
ATOM 775 C C . ILE A 1 96 ? 20.801 -14.627 -29.635 1.00 96.88 96 ILE A C 1
ATOM 777 O O . ILE A 1 96 ? 20.830 -14.171 -30.780 1.00 96.88 96 ILE A O 1
ATOM 781 N N . PHE A 1 97 ? 20.512 -15.901 -29.394 1.00 97.56 97 PHE A N 1
ATOM 782 C CA . PHE A 1 97 ? 19.949 -16.776 -30.418 1.00 97.56 97 PHE A CA 1
ATOM 783 C C . PHE A 1 97 ? 18.431 -16.677 -30.371 1.00 97.56 97 PHE A C 1
ATOM 785 O O . PHE A 1 97 ? 17.841 -16.640 -29.293 1.00 97.56 97 PHE A O 1
ATOM 792 N N . LEU A 1 98 ? 17.793 -16.618 -31.538 1.00 96.06 98 LEU A N 1
ATOM 793 C CA . LEU A 1 98 ? 16.335 -16.642 -31.599 1.00 96.06 98 LEU A CA 1
ATOM 794 C C . LEU A 1 98 ? 15.828 -18.020 -31.157 1.00 96.06 98 LEU A C 1
ATOM 796 O O . LEU A 1 98 ? 16.479 -19.034 -31.410 1.00 96.06 98 LEU A O 1
ATOM 800 N N . ASN A 1 99 ? 14.615 -18.089 -30.605 1.00 94.19 99 ASN A N 1
ATOM 801 C CA . ASN A 1 99 ? 13.993 -19.371 -30.242 1.00 94.19 99 ASN A CA 1
ATOM 802 C C . ASN A 1 99 ? 13.834 -20.322 -31.446 1.00 94.19 99 ASN A C 1
ATOM 804 O O . ASN A 1 99 ? 13.799 -21.536 -31.282 1.00 94.19 99 ASN A O 1
ATOM 808 N N . THR A 1 100 ? 13.765 -19.782 -32.667 1.00 96.62 100 THR A N 1
ATOM 809 C CA . THR A 1 100 ? 13.759 -20.556 -33.919 1.00 96.62 100 THR A CA 1
ATOM 810 C C . THR A 1 100 ? 15.147 -21.050 -34.341 1.00 96.62 100 THR A C 1
ATOM 812 O O . THR A 1 100 ? 15.252 -21.860 -35.257 1.00 96.62 100 THR A O 1
ATOM 815 N N . GLU A 1 101 ? 16.217 -20.538 -33.731 1.00 97.50 101 GLU A N 1
ATOM 816 C CA . GLU A 1 101 ? 17.603 -20.932 -33.993 1.00 97.50 101 GLU A CA 1
ATOM 817 C C . GLU A 1 101 ? 18.102 -21.942 -32.962 1.00 97.50 101 GLU A C 1
ATOM 819 O O . GLU A 1 101 ? 18.596 -23.002 -33.342 1.00 97.50 101 GLU A O 1
ATOM 824 N N . PHE A 1 102 ? 17.993 -21.601 -31.676 1.00 97.50 102 PHE A N 1
ATOM 825 C CA . PHE A 1 102 ? 18.396 -22.459 -30.568 1.00 97.50 102 PHE A CA 1
ATOM 826 C C . PHE A 1 102 ? 17.754 -21.985 -29.260 1.00 97.50 102 PHE A C 1
ATOM 828 O O . PHE A 1 102 ? 17.854 -20.810 -28.917 1.00 97.50 102 PHE A O 1
ATOM 835 N N . VAL A 1 103 ? 17.141 -22.902 -28.509 1.00 95.75 103 VAL A N 1
ATOM 836 C CA . VAL A 1 103 ? 16.546 -22.618 -27.195 1.00 95.75 103 VAL A CA 1
ATOM 837 C C . VAL A 1 103 ? 17.477 -23.138 -26.105 1.00 95.75 103 VAL A C 1
ATOM 839 O O . VAL A 1 103 ? 17.866 -24.304 -26.132 1.00 95.75 103 VAL A O 1
ATOM 842 N N . ILE A 1 104 ? 17.826 -22.277 -25.149 1.00 94.00 104 ILE A N 1
ATOM 843 C CA . ILE A 1 104 ? 18.588 -22.653 -23.953 1.00 94.00 104 ILE A CA 1
ATOM 844 C C . ILE A 1 104 ? 17.593 -22.807 -22.808 1.00 94.00 104 ILE A C 1
ATOM 846 O O . ILE A 1 104 ? 16.862 -21.877 -22.480 1.00 94.00 104 ILE A O 1
ATOM 850 N N . ASP A 1 105 ? 17.545 -23.993 -22.217 1.00 94.56 105 ASP A N 1
ATOM 851 C CA . ASP A 1 105 ? 16.599 -24.338 -21.166 1.00 94.56 105 ASP A CA 1
ATOM 852 C C . ASP A 1 105 ? 17.205 -25.301 -20.130 1.00 94.56 105 ASP A C 1
ATOM 854 O O . ASP A 1 105 ? 18.403 -25.614 -20.105 1.00 94.56 105 ASP A O 1
ATOM 858 N N . THR A 1 106 ? 16.359 -25.804 -19.230 1.00 92.69 106 THR A N 1
ATOM 859 C CA . THR A 1 106 ? 16.794 -26.744 -18.192 1.00 92.69 106 THR A CA 1
ATOM 860 C C . THR A 1 106 ? 17.140 -28.142 -18.726 1.00 92.69 106 THR A C 1
ATOM 862 O O . THR A 1 106 ? 17.799 -28.912 -18.011 1.00 92.69 106 THR A O 1
ATOM 865 N N . GLY A 1 107 ? 16.761 -28.467 -19.963 1.00 94.19 107 GLY A N 1
ATOM 866 C CA . GLY A 1 107 ? 17.033 -29.728 -20.649 1.00 94.19 107 GLY A CA 1
ATOM 867 C C . GLY A 1 107 ? 18.323 -29.724 -21.469 1.00 94.19 107 GLY A C 1
ATOM 868 O O . GLY A 1 107 ? 18.949 -30.776 -21.577 1.00 94.19 107 GLY A O 1
ATOM 869 N N . THR A 1 108 ? 18.762 -28.553 -21.939 1.00 96.44 108 THR A N 1
ATOM 870 C CA . THR A 1 108 ? 19.880 -28.372 -22.882 1.00 96.44 108 THR A CA 1
ATOM 871 C C . THR A 1 108 ? 21.130 -29.166 -22.489 1.00 96.44 108 THR A C 1
ATOM 873 O O . THR A 1 108 ? 21.634 -29.025 -21.361 1.00 96.44 108 THR A O 1
ATOM 876 N N . LYS A 1 109 ? 21.626 -29.980 -23.435 1.00 97.69 109 LYS A N 1
ATOM 877 C CA . LYS A 1 109 ? 22.790 -30.877 -23.295 1.00 97.69 109 LYS A CA 1
ATOM 878 C C . LYS A 1 109 ? 24.029 -30.376 -24.032 1.00 97.69 109 LYS A C 1
ATOM 880 O O . LYS A 1 109 ? 23.926 -29.671 -25.035 1.00 97.69 109 LYS A O 1
ATOM 885 N N . ALA A 1 110 ? 25.216 -30.818 -23.597 1.00 98.25 110 ALA A N 1
ATOM 886 C CA . ALA A 1 110 ? 26.479 -30.454 -24.247 1.00 98.25 110 ALA A CA 1
ATOM 887 C C . ALA A 1 110 ? 26.498 -30.863 -25.725 1.00 98.25 110 ALA A C 1
ATOM 889 O O . ALA A 1 110 ? 26.887 -30.079 -26.586 1.00 98.25 110 ALA A O 1
ATOM 890 N N . LYS A 1 111 ? 26.029 -32.082 -26.026 1.00 98.12 111 LYS A N 1
ATOM 891 C CA . LYS A 1 111 ? 25.984 -32.628 -27.391 1.00 98.12 111 LYS A CA 1
ATOM 892 C C . LYS A 1 111 ? 25.119 -31.784 -28.332 1.00 98.12 111 LYS A C 1
ATOM 894 O O . LY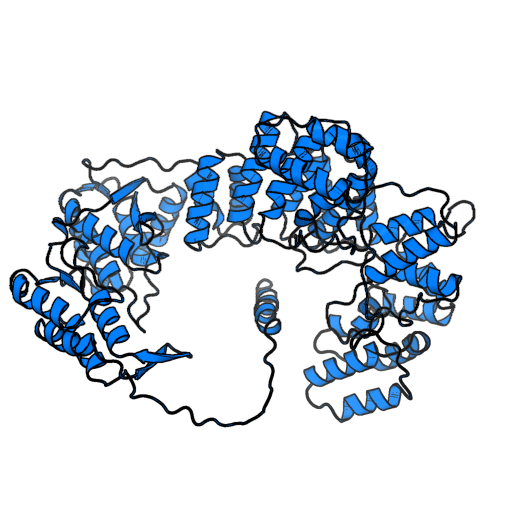S A 1 111 ? 25.523 -31.535 -29.464 1.00 98.12 111 LYS A O 1
ATOM 899 N N . GLU A 1 112 ? 23.948 -31.356 -27.868 1.00 97.88 112 GLU A N 1
ATOM 900 C CA . GLU A 1 112 ? 23.003 -30.549 -28.650 1.00 97.88 112 GLU A CA 1
ATOM 901 C C . GLU A 1 112 ? 23.591 -29.171 -28.950 1.00 97.88 112 GLU A C 1
ATOM 903 O O . GLU A 1 112 ? 23.636 -28.754 -30.108 1.00 97.88 112 GLU A O 1
ATOM 908 N N . PHE A 1 113 ? 24.135 -28.505 -27.927 1.00 98.38 113 PHE A N 1
ATOM 909 C CA . PHE A 1 113 ? 24.752 -27.193 -28.089 1.00 98.38 113 PHE A CA 1
ATOM 910 C C . PHE A 1 113 ? 25.998 -27.244 -28.987 1.00 98.38 113 PHE A C 1
ATOM 912 O O . PHE A 1 113 ? 26.151 -26.413 -29.878 1.00 98.38 113 PHE A O 1
ATOM 919 N N . LEU A 1 114 ? 26.858 -28.259 -28.836 1.00 98.50 114 LEU A N 1
ATOM 920 C CA . LEU A 1 114 ? 28.013 -28.461 -29.720 1.00 98.50 114 LEU A CA 1
ATOM 921 C C . LEU A 1 114 ? 27.595 -28.716 -31.169 1.00 98.50 114 LEU A C 1
ATOM 923 O O . LEU A 1 114 ? 28.204 -28.157 -32.077 1.00 98.50 114 LEU A O 1
ATOM 927 N N . SER A 1 115 ? 26.556 -29.525 -31.397 1.00 98.38 115 SER A N 1
ATOM 928 C CA . SER A 1 115 ? 26.034 -29.779 -32.743 1.00 98.38 115 SER A CA 1
ATOM 929 C C . SER A 1 115 ? 25.503 -28.498 -33.390 1.00 98.38 115 SER A C 1
ATOM 931 O O . SER A 1 115 ? 25.804 -28.233 -34.559 1.00 98.38 115 SER A O 1
ATOM 933 N N . PHE A 1 116 ? 24.793 -27.665 -32.623 1.00 98.44 116 PHE A N 1
ATOM 934 C CA . PHE A 1 116 ? 24.360 -26.343 -33.069 1.00 98.44 116 PHE A CA 1
ATOM 935 C C . PHE A 1 116 ? 25.551 -25.445 -33.430 1.00 98.44 116 PHE A C 1
ATOM 937 O O . PHE A 1 116 ? 25.572 -24.889 -34.532 1.00 98.44 116 PHE A O 1
ATOM 944 N N . LEU A 1 117 ? 26.563 -25.351 -32.556 1.00 98.31 117 LEU A N 1
ATOM 945 C CA . LEU A 1 117 ? 27.764 -24.549 -32.801 1.00 98.31 117 LEU A CA 1
ATOM 946 C C . LEU A 1 117 ? 28.519 -25.030 -34.042 1.00 98.31 117 LEU A C 1
ATOM 948 O O . LEU A 1 117 ? 28.785 -24.226 -34.923 1.00 98.31 117 LEU A O 1
ATOM 952 N N . MET A 1 118 ? 28.820 -26.324 -34.167 1.00 98.06 118 MET A N 1
ATOM 953 C CA . MET A 1 118 ? 29.549 -26.870 -35.323 1.00 98.06 118 MET A CA 1
ATOM 954 C C . MET A 1 118 ? 28.840 -26.581 -36.650 1.00 98.06 118 MET A C 1
ATOM 956 O O . MET A 1 118 ? 29.496 -26.271 -37.641 1.00 98.06 118 MET A O 1
ATOM 960 N N . THR A 1 119 ? 27.508 -26.628 -36.653 1.00 98.25 119 THR A N 1
ATOM 961 C CA . THR A 1 119 ? 26.698 -26.347 -37.846 1.00 98.25 119 THR A CA 1
ATOM 962 C C . THR A 1 119 ? 26.672 -24.855 -38.187 1.00 98.25 119 THR A C 1
ATOM 964 O O . THR A 1 119 ? 26.631 -24.488 -39.359 1.00 98.25 119 THR A O 1
ATOM 967 N N . ASN A 1 120 ? 26.697 -23.976 -37.179 1.00 98.25 120 ASN A N 1
ATOM 968 C CA . ASN A 1 120 ? 26.392 -22.554 -37.353 1.00 98.25 120 ASN A CA 1
ATOM 969 C C . ASN A 1 120 ? 27.558 -21.598 -37.059 1.00 98.25 120 ASN A C 1
ATOM 971 O O . ASN A 1 120 ? 27.378 -20.394 -37.212 1.00 98.25 120 ASN A O 1
ATOM 975 N N . ILE A 1 121 ? 28.745 -22.068 -36.665 1.00 97.44 121 ILE A N 1
ATOM 976 C CA . ILE A 1 121 ? 29.824 -21.205 -36.140 1.00 97.44 121 ILE A CA 1
ATOM 977 C C . ILE A 1 121 ? 30.273 -20.100 -37.107 1.00 97.44 121 ILE A C 1
ATOM 979 O O . ILE A 1 121 ? 30.637 -19.006 -36.672 1.00 97.44 121 ILE A O 1
ATOM 983 N N . ASN A 1 122 ? 30.206 -20.360 -38.415 1.00 97.56 122 ASN A N 1
ATOM 984 C CA . ASN A 1 122 ? 30.542 -19.377 -39.450 1.00 97.56 122 ASN A CA 1
ATOM 985 C C . ASN A 1 122 ? 29.494 -18.261 -39.559 1.00 97.56 122 ASN A C 1
ATOM 987 O O . ASN A 1 122 ? 29.831 -17.143 -39.934 1.00 97.56 122 ASN A O 1
ATOM 991 N N . ASN A 1 123 ? 28.250 -18.554 -39.177 1.00 97.44 123 ASN A N 1
ATOM 992 C CA . ASN A 1 123 ? 27.142 -17.603 -39.138 1.00 97.44 123 ASN A CA 1
ATOM 993 C C . ASN A 1 123 ? 26.996 -16.935 -37.763 1.00 97.44 123 ASN A C 1
ATOM 995 O O . ASN A 1 123 ? 26.242 -15.979 -37.631 1.00 97.44 123 ASN A O 1
ATOM 999 N N . ILE A 1 124 ? 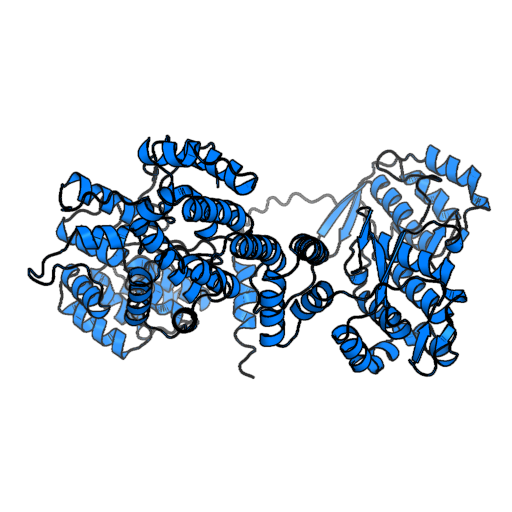27.700 -17.427 -36.738 1.00 98.38 124 ILE A N 1
ATOM 1000 C CA . ILE A 1 124 ? 27.721 -16.828 -35.404 1.00 98.38 124 ILE A CA 1
ATOM 1001 C C . ILE A 1 124 ? 28.845 -15.793 -35.345 1.00 98.38 124 ILE A C 1
ATOM 1003 O O . ILE A 1 124 ? 30.022 -16.119 -35.528 1.00 98.38 124 ILE A O 1
ATOM 1007 N N . SER A 1 125 ? 28.505 -14.546 -35.045 1.00 97.75 125 SER A N 1
ATOM 1008 C CA . SER A 1 125 ? 29.453 -13.446 -34.861 1.00 97.75 125 SER A CA 1
ATOM 1009 C C . SER A 1 125 ? 29.284 -12.810 -33.485 1.00 97.75 125 SER A C 1
ATOM 1011 O O . SER A 1 125 ? 28.225 -12.899 -32.865 1.00 97.75 125 SER A O 1
ATOM 1013 N N . PHE A 1 126 ? 30.355 -12.205 -32.975 1.00 98.25 126 PHE A N 1
ATOM 1014 C CA . PHE A 1 126 ? 30.273 -11.393 -31.768 1.00 98.25 126 PHE A CA 1
ATOM 1015 C C . PHE A 1 126 ? 29.891 -9.967 -32.164 1.00 98.25 126 PHE A C 1
ATOM 1017 O O . PHE A 1 126 ? 30.599 -9.331 -32.943 1.00 98.25 126 PHE A O 1
ATOM 1024 N N . SER A 1 127 ? 28.775 -9.468 -31.638 1.00 97.94 127 SER A N 1
ATOM 1025 C CA . SER A 1 127 ? 28.378 -8.075 -31.799 1.00 97.94 127 SER A CA 1
ATOM 1026 C C . SER A 1 127 ? 28.995 -7.241 -30.690 1.00 97.94 127 SER A C 1
ATOM 1028 O O . SER A 1 127 ? 28.657 -7.402 -29.516 1.00 97.94 127 SER A O 1
ATOM 1030 N N . HIS A 1 128 ? 29.871 -6.313 -31.072 1.00 95.94 128 HIS A N 1
ATOM 1031 C CA . HIS A 1 128 ? 30.401 -5.318 -30.143 1.00 95.94 128 HIS A CA 1
ATOM 1032 C C . HIS A 1 128 ? 29.308 -4.378 -29.621 1.00 95.94 128 HIS A C 1
ATOM 1034 O O . HIS A 1 128 ? 29.400 -3.928 -28.483 1.00 95.94 128 HIS A O 1
ATOM 1040 N N . ASP A 1 129 ? 28.252 -4.141 -30.404 1.00 95.25 129 ASP A N 1
ATOM 1041 C CA . ASP A 1 129 ? 27.140 -3.283 -29.994 1.00 95.25 129 ASP A CA 1
ATOM 1042 C C . ASP A 1 129 ? 26.259 -3.936 -28.924 1.00 95.25 129 ASP A C 1
ATOM 1044 O O . ASP A 1 129 ? 25.774 -3.248 -28.029 1.00 95.25 129 ASP A O 1
ATOM 1048 N N . ALA A 1 130 ? 26.070 -5.257 -28.981 1.00 96.88 130 ALA A N 1
ATOM 1049 C CA . ALA A 1 130 ? 25.304 -5.993 -27.975 1.00 96.88 130 ALA A CA 1
ATOM 1050 C C . ALA A 1 130 ? 26.175 -6.579 -26.843 1.00 96.88 130 ALA A C 1
ATOM 1052 O O . ALA A 1 130 ? 25.648 -7.030 -25.819 1.00 96.88 130 ALA A O 1
ATOM 1053 N N . ALA A 1 131 ? 27.500 -6.617 -27.029 1.00 97.00 131 ALA A N 1
ATOM 1054 C CA . ALA A 1 131 ? 28.434 -7.401 -26.219 1.00 97.00 131 ALA A CA 1
ATOM 1055 C C . ALA A 1 131 ? 27.924 -8.845 -26.020 1.00 97.00 131 ALA A C 1
ATOM 1057 O O . ALA A 1 131 ? 27.713 -9.304 -24.891 1.00 97.00 131 ALA A O 1
ATOM 1058 N N . ALA A 1 132 ? 27.605 -9.508 -27.135 1.00 98.12 132 ALA A N 1
ATOM 1059 C CA . ALA A 1 132 ? 27.032 -10.851 -27.173 1.00 98.12 132 ALA A CA 1
ATOM 1060 C C . ALA A 1 132 ? 27.219 -11.510 -28.548 1.00 98.12 132 ALA A C 1
ATOM 1062 O O . ALA A 1 132 ? 27.385 -10.833 -29.566 1.00 98.12 132 ALA A O 1
ATOM 1063 N N . TYR A 1 133 ? 27.142 -12.837 -28.584 1.00 98.62 133 TYR A N 1
ATOM 1064 C CA . TYR A 1 133 ? 27.097 -13.619 -29.813 1.00 98.62 133 TYR A CA 1
ATOM 1065 C C . TYR A 1 133 ? 25.701 -13.641 -30.406 1.00 98.62 133 TYR A C 1
ATOM 1067 O O . TYR A 1 133 ? 24.721 -13.855 -29.698 1.00 98.62 133 TYR A O 1
ATOM 1075 N N . LEU A 1 134 ? 25.624 -13.493 -31.720 1.00 98.31 134 LEU A N 1
ATOM 1076 C CA . LEU A 1 134 ? 24.384 -13.577 -32.471 1.00 98.31 134 LEU A CA 1
ATOM 1077 C C . LEU A 1 134 ? 24.590 -14.389 -33.744 1.00 98.31 134 LEU A C 1
ATOM 1079 O O . LEU A 1 134 ? 25.682 -14.407 -34.313 1.00 98.31 134 LEU A O 1
ATOM 1083 N N . LYS A 1 135 ? 23.536 -15.086 -34.164 1.00 97.94 135 LYS A N 1
ATOM 1084 C CA . LYS A 1 135 ? 23.469 -15.755 -35.467 1.00 97.94 135 LYS A CA 1
ATOM 1085 C C . LYS A 1 135 ? 22.671 -14.908 -36.458 1.00 97.94 135 LYS A C 1
ATOM 1087 O O . LYS A 1 135 ? 23.119 -14.683 -37.577 1.00 97.94 135 LYS A O 1
ATOM 1092 N N . THR A 1 136 ? 21.519 -14.391 -36.032 1.00 98.00 136 THR A N 1
ATOM 1093 C CA . THR A 1 136 ? 20.749 -13.404 -36.797 1.00 98.00 136 THR A CA 1
ATOM 1094 C C . THR A 1 136 ? 21.170 -11.978 -36.405 1.00 98.00 136 THR A C 1
ATOM 1096 O O . THR A 1 136 ? 21.048 -11.624 -35.228 1.00 98.00 136 THR A O 1
ATOM 1099 N N . PRO A 1 137 ? 21.654 -11.142 -37.350 1.00 97.75 137 PRO A N 1
ATOM 1100 C CA . PRO A 1 137 ? 21.993 -9.738 -37.093 1.00 97.75 137 PRO A CA 1
ATOM 1101 C C . PRO A 1 137 ? 20.825 -8.936 -36.509 1.00 97.75 137 PRO A C 1
ATOM 1103 O O . PRO A 1 137 ? 19.677 -9.170 -36.879 1.00 97.75 137 PRO A O 1
ATOM 1106 N N . LEU A 1 138 ? 21.115 -7.965 -35.634 1.00 97.44 138 LEU A N 1
ATOM 1107 C CA . LEU A 1 138 ? 20.100 -7.159 -34.934 1.00 97.44 138 LEU A CA 1
ATOM 1108 C C . LEU A 1 138 ? 19.116 -6.476 -35.898 1.00 97.44 138 LEU A C 1
ATOM 1110 O O . LEU A 1 138 ? 17.912 -6.504 -35.677 1.00 97.44 138 LEU A O 1
ATOM 1114 N N . ASP A 1 139 ? 19.590 -5.932 -37.020 1.00 96.44 139 ASP A N 1
ATOM 1115 C CA . ASP A 1 139 ? 18.743 -5.276 -38.027 1.00 96.44 139 ASP A CA 1
ATOM 1116 C C . ASP A 1 139 ? 17.806 -6.249 -38.774 1.00 96.44 139 ASP A C 1
ATOM 1118 O O . ASP A 1 139 ? 16.893 -5.821 -39.484 1.00 96.44 139 ASP A O 1
ATOM 1122 N N . LYS A 1 140 ? 18.004 -7.563 -38.611 1.00 97.31 140 LYS A N 1
ATOM 1123 C CA . LYS A 1 140 ? 17.150 -8.622 -39.164 1.00 97.31 140 LYS A CA 1
ATOM 1124 C C . LYS A 1 140 ? 16.202 -9.241 -38.137 1.00 97.31 140 LYS A C 1
ATOM 1126 O O . LYS A 1 140 ? 15.291 -9.949 -38.546 1.00 97.31 140 LYS A O 1
ATOM 1131 N N . GLN A 1 141 ? 16.364 -8.966 -36.842 1.00 96.12 141 GLN A N 1
ATOM 1132 C CA . GLN A 1 141 ? 15.507 -9.529 -35.790 1.00 96.12 141 GLN A CA 1
ATOM 1133 C C . GLN A 1 141 ? 14.187 -8.771 -35.667 1.00 96.12 141 GLN A C 1
ATOM 1135 O O . GLN A 1 141 ? 14.171 -7.541 -35.661 1.00 96.12 141 GLN A O 1
ATOM 1140 N N . ASP A 1 142 ? 13.065 -9.474 -35.557 1.00 94.69 142 ASP A N 1
ATOM 1141 C CA . ASP A 1 142 ? 11.758 -8.843 -35.363 1.00 94.69 142 ASP A CA 1
ATOM 1142 C C . ASP A 1 142 ? 11.625 -8.192 -33.986 1.00 94.69 142 ASP A C 1
ATOM 1144 O O . ASP A 1 142 ? 12.114 -8.704 -32.987 1.00 94.69 142 ASP A O 1
ATOM 1148 N N . VAL A 1 143 ? 10.946 -7.044 -33.944 1.00 96.31 143 VAL A N 1
ATOM 1149 C CA . VAL A 1 143 ? 10.708 -6.292 -32.711 1.00 96.31 143 VAL A CA 1
ATOM 1150 C C . VAL A 1 143 ? 9.286 -5.752 -32.708 1.00 96.31 143 VAL A C 1
ATOM 1152 O O . VAL A 1 143 ? 8.860 -5.085 -33.655 1.00 96.31 143 VAL A O 1
ATOM 1155 N N . LYS A 1 144 ? 8.547 -6.029 -31.631 1.00 97.62 144 LYS A N 1
ATOM 1156 C CA . LYS A 1 144 ? 7.259 -5.384 -31.366 1.00 97.62 144 LYS A CA 1
ATOM 1157 C C . LYS A 1 144 ? 7.500 -4.128 -30.542 1.00 97.62 144 LYS A C 1
ATOM 1159 O O . LYS A 1 144 ? 8.182 -4.175 -29.520 1.00 97.62 144 LYS A O 1
ATOM 1164 N N . TYR A 1 145 ? 6.943 -3.010 -30.994 1.00 97.50 145 TYR A N 1
ATOM 1165 C CA . TYR A 1 145 ? 7.127 -1.722 -30.339 1.00 97.50 145 TYR A CA 1
ATOM 1166 C C . TYR A 1 145 ? 5.900 -0.824 -30.497 1.00 97.50 145 TYR A C 1
ATOM 1168 O O . TYR A 1 145 ? 5.080 -1.000 -31.401 1.00 97.50 145 TYR A O 1
ATOM 1176 N N . GLN A 1 146 ? 5.794 0.165 -29.616 1.00 97.00 146 GLN A N 1
ATOM 1177 C CA . GLN A 1 146 ? 4.838 1.263 -29.704 1.00 97.00 146 GLN A CA 1
ATOM 1178 C C . GLN A 1 146 ? 5.533 2.561 -29.304 1.00 97.00 146 GLN A C 1
ATOM 1180 O O . GLN A 1 146 ? 6.270 2.591 -28.325 1.00 97.00 146 GLN A O 1
ATOM 1185 N N . ILE A 1 147 ? 5.276 3.652 -30.024 1.00 96.94 147 ILE A N 1
ATOM 1186 C CA . ILE A 1 147 ? 5.886 4.952 -29.721 1.00 96.94 147 ILE A CA 1
ATOM 1187 C C . ILE A 1 147 ? 4.800 5.947 -29.359 1.00 96.94 147 ILE A C 1
ATOM 1189 O O . ILE A 1 147 ? 3.784 6.055 -30.052 1.00 96.94 147 ILE A O 1
ATOM 1193 N N . ARG A 1 148 ? 5.028 6.697 -28.280 1.00 95.50 148 ARG A N 1
ATOM 1194 C CA . ARG A 1 148 ? 4.168 7.811 -27.885 1.00 95.50 148 ARG A CA 1
ATOM 1195 C C . ARG A 1 148 ? 4.965 9.093 -27.676 1.00 95.50 148 ARG A C 1
ATOM 1197 O O . ARG A 1 148 ? 6.144 9.068 -27.343 1.00 95.50 148 ARG A O 1
ATOM 1204 N N . SER A 1 149 ? 4.324 10.236 -27.883 1.00 95.31 149 SER A N 1
ATOM 1205 C CA . SER A 1 149 ? 4.910 11.546 -27.600 1.00 95.31 149 SER A CA 1
ATOM 1206 C C . SER A 1 149 ? 5.178 11.693 -26.103 1.00 95.31 149 SER A C 1
ATOM 1208 O O . SER A 1 149 ? 4.288 11.359 -25.320 1.00 95.31 149 SER A O 1
ATOM 1210 N N . LEU A 1 150 ? 6.293 12.312 -25.705 1.00 95.50 150 LEU A N 1
ATOM 1211 C CA . LEU A 1 150 ? 6.489 12.680 -24.299 1.00 95.50 150 LEU A CA 1
ATOM 1212 C C . LEU A 1 150 ? 5.335 13.547 -23.789 1.00 95.50 150 LEU A C 1
ATOM 1214 O O . LEU A 1 150 ? 4.851 14.449 -24.488 1.00 95.50 150 LEU A O 1
ATOM 1218 N N . THR A 1 151 ? 4.943 13.324 -22.539 1.00 93.31 151 THR A N 1
ATOM 1219 C CA . THR A 1 151 ? 4.023 14.232 -21.853 1.00 93.31 151 THR A CA 1
ATOM 1220 C C . THR A 1 151 ? 4.662 15.616 -21.674 1.00 93.31 151 THR A C 1
ATOM 1222 O O . THR A 1 151 ? 5.893 15.739 -21.666 1.00 93.31 151 THR A O 1
ATOM 1225 N N . PRO A 1 152 ? 3.857 16.677 -21.479 1.00 92.25 152 PRO A N 1
ATOM 1226 C CA . PRO A 1 152 ? 4.394 18.003 -21.179 1.00 92.25 152 PRO A CA 1
ATOM 1227 C C . PRO A 1 152 ? 5.330 18.010 -19.961 1.00 92.25 152 PRO A C 1
ATOM 1229 O O . PRO A 1 152 ? 6.415 18.576 -20.038 1.00 92.25 152 PRO A O 1
ATOM 1232 N N . ASN A 1 153 ? 4.963 17.307 -18.885 1.00 89.56 153 ASN A N 1
ATOM 1233 C CA . ASN A 1 153 ? 5.742 17.288 -17.644 1.00 89.56 153 ASN A CA 1
ATOM 1234 C C . ASN A 1 153 ? 7.092 16.591 -17.824 1.00 89.56 153 ASN A C 1
ATOM 1236 O O . ASN A 1 153 ? 8.115 17.135 -17.419 1.00 89.56 153 ASN A O 1
ATOM 1240 N N . LYS A 1 154 ? 7.113 15.415 -18.471 1.00 92.62 154 LYS A N 1
ATOM 1241 C CA . LYS A 1 154 ? 8.367 14.696 -18.727 1.00 92.62 154 LYS A CA 1
ATOM 1242 C C . LYS A 1 154 ? 9.274 15.494 -19.661 1.00 92.62 154 LYS A C 1
ATOM 1244 O O . LYS A 1 154 ? 10.476 15.570 -19.444 1.00 92.62 154 LYS A O 1
ATOM 1249 N N . ARG A 1 155 ? 8.699 16.161 -20.665 1.00 94.62 155 ARG A N 1
ATOM 1250 C CA . ARG A 1 155 ? 9.448 17.062 -21.550 1.00 94.62 155 ARG A CA 1
ATOM 1251 C C . ARG A 1 155 ? 10.082 18.223 -20.783 1.00 94.62 155 ARG A C 1
ATOM 1253 O O . ARG A 1 155 ? 11.227 18.564 -21.056 1.00 94.62 155 ARG A O 1
ATOM 1260 N N . GLU A 1 156 ? 9.352 18.852 -19.867 1.00 93.06 156 GLU A N 1
ATOM 1261 C CA . GLU A 1 156 ? 9.882 19.936 -19.029 1.00 93.06 156 GLU A CA 1
ATOM 1262 C C . GLU A 1 156 ? 10.974 19.447 -18.071 1.00 93.06 156 GLU A C 1
ATOM 1264 O O . GLU A 1 156 ? 12.000 20.112 -17.943 1.00 93.06 156 GLU A O 1
ATOM 1269 N N . GLU A 1 157 ? 10.792 18.274 -17.459 1.00 92.69 157 GLU A N 1
ATOM 1270 C CA . GLU A 1 157 ? 11.802 17.603 -16.629 1.00 92.69 157 GLU A CA 1
ATOM 1271 C C . GLU A 1 157 ? 13.094 17.358 -17.416 1.00 92.69 157 GLU A C 1
ATOM 1273 O O . GLU A 1 157 ? 14.150 17.852 -17.031 1.00 92.69 157 GLU A O 1
ATOM 1278 N N . LEU A 1 158 ? 13.006 16.689 -18.569 1.00 95.44 158 LEU A N 1
ATOM 1279 C CA . LEU A 1 158 ? 14.167 16.392 -19.410 1.00 95.44 158 LEU A CA 1
ATOM 1280 C C . LEU A 1 158 ? 14.849 17.663 -19.925 1.00 95.44 158 LEU A C 1
ATOM 1282 O O . LEU A 1 158 ? 16.073 17.723 -19.986 1.00 95.44 158 LEU A O 1
ATOM 1286 N N . LYS A 1 159 ? 14.082 18.706 -20.269 1.00 95.00 159 LYS A N 1
ATOM 1287 C CA . LYS A 1 159 ? 14.654 20.008 -20.649 1.00 95.00 159 LYS A CA 1
ATOM 1288 C C . LYS A 1 159 ? 15.415 20.650 -19.498 1.00 95.00 159 LYS A C 1
ATOM 1290 O O . LYS A 1 159 ? 16.517 21.150 -19.715 1.00 95.00 159 LYS A O 1
ATOM 1295 N N . LYS A 1 160 ? 14.842 20.641 -18.294 1.00 95.06 160 LYS A N 1
ATOM 1296 C CA . LYS A 1 160 ? 15.490 21.174 -17.094 1.00 95.06 160 LYS A CA 1
ATOM 1297 C C . LYS A 1 160 ? 16.781 20.420 -16.769 1.00 95.06 160 LYS A C 1
ATOM 1299 O O . LYS A 1 160 ? 17.777 21.058 -16.442 1.00 95.06 160 LYS A O 1
ATOM 1304 N N . ASP A 1 161 ? 16.765 19.100 -16.916 1.00 95.31 161 ASP A N 1
ATOM 1305 C CA . ASP A 1 161 ? 17.885 18.226 -16.562 1.00 95.31 161 ASP A CA 1
ATOM 1306 C C . ASP A 1 161 ? 18.843 17.980 -17.750 1.00 95.31 161 ASP A C 1
ATOM 1308 O O . ASP A 1 161 ? 19.845 17.278 -17.614 1.00 95.31 161 ASP A O 1
ATOM 1312 N N . SER A 1 162 ? 18.583 18.590 -18.914 1.00 95.75 162 SER A N 1
ATOM 1313 C CA . SER A 1 162 ? 19.329 18.382 -20.165 1.00 95.75 162 SER A CA 1
ATOM 1314 C C . SER A 1 162 ? 20.836 18.589 -20.027 1.00 95.75 162 SER A C 1
ATOM 1316 O O . SER A 1 162 ? 21.609 17.780 -20.534 1.00 95.75 162 SER A O 1
ATOM 1318 N N . SER A 1 163 ? 21.276 19.629 -19.315 1.00 94.31 163 SER A N 1
ATOM 1319 C CA . SER A 1 163 ? 22.704 19.891 -19.103 1.00 94.31 163 SER A CA 1
ATOM 1320 C C . SER A 1 163 ? 23.369 18.768 -18.312 1.00 94.31 163 SER A C 1
ATOM 1322 O O . SER A 1 163 ? 24.456 18.324 -18.677 1.00 94.31 163 SER A O 1
ATOM 1324 N N . GLN A 1 164 ? 22.694 18.256 -17.280 1.00 95.31 164 GLN A N 1
ATOM 1325 C CA . GLN A 1 164 ? 23.159 17.118 -16.497 1.00 95.31 164 GLN A CA 1
ATOM 1326 C C . GLN A 1 164 ? 23.212 15.856 -17.366 1.00 95.31 164 GLN A C 1
ATOM 1328 O O . GLN A 1 164 ? 24.262 15.217 -17.419 1.00 95.31 164 GLN A O 1
ATOM 1333 N N . ILE A 1 165 ? 22.130 15.547 -18.090 1.00 94.94 165 ILE A N 1
ATOM 1334 C CA . ILE A 1 165 ? 22.022 14.377 -18.977 1.00 94.94 165 ILE A CA 1
ATOM 1335 C C . ILE A 1 165 ? 23.144 14.383 -20.027 1.00 94.94 165 ILE A C 1
ATOM 1337 O O . ILE A 1 165 ? 23.873 13.403 -20.156 1.00 94.94 165 ILE A O 1
ATOM 1341 N N . LEU A 1 166 ? 23.340 15.502 -20.731 1.00 93.81 166 LEU A N 1
ATOM 1342 C CA . LEU A 1 166 ? 24.359 15.637 -21.781 1.00 93.81 166 LEU A CA 1
ATOM 1343 C C . LEU A 1 166 ? 25.792 15.661 -21.230 1.00 93.81 166 LEU A C 1
ATOM 1345 O O . LEU A 1 166 ? 26.740 15.348 -21.948 1.00 93.81 166 LEU A O 1
ATOM 1349 N N . SER A 1 167 ? 25.970 16.038 -19.962 1.00 92.50 167 SER A N 1
ATOM 1350 C CA . SER A 1 167 ? 27.284 16.076 -19.312 1.00 92.50 167 SER A CA 1
ATOM 1351 C C . SER A 1 167 ? 27.716 14.752 -18.673 1.00 92.50 167 SER A C 1
ATOM 1353 O O . SER A 1 167 ? 28.869 14.662 -18.242 1.00 92.50 167 SER A O 1
ATOM 1355 N N . ASN A 1 168 ? 26.817 13.761 -18.616 1.00 92.88 168 ASN A N 1
ATOM 1356 C CA . ASN A 1 168 ? 27.033 12.468 -17.971 1.00 92.88 168 ASN A CA 1
ATOM 1357 C C . ASN A 1 168 ? 28.282 11.762 -18.531 1.00 92.88 168 ASN A C 1
ATOM 1359 O O . ASN A 1 168 ? 28.557 11.799 -19.734 1.00 92.88 168 ASN A O 1
ATOM 1363 N N . GLU A 1 169 ? 29.042 11.105 -17.654 1.00 90.56 169 GLU A N 1
ATOM 1364 C CA . GLU A 1 169 ? 30.270 10.397 -18.017 1.00 90.56 169 GLU A CA 1
ATOM 1365 C C . GLU A 1 169 ? 30.046 9.366 -19.121 1.00 90.56 169 GLU A C 1
ATOM 1367 O O . GLU A 1 169 ? 30.879 9.259 -20.017 1.00 90.56 169 GLU A O 1
ATOM 1372 N N . ILE A 1 170 ? 28.916 8.660 -19.108 1.00 89.94 170 ILE A N 1
ATOM 1373 C CA . ILE A 1 170 ? 28.570 7.671 -20.133 1.00 89.94 170 ILE A CA 1
ATOM 1374 C C . ILE A 1 170 ? 28.508 8.321 -21.519 1.00 89.94 170 ILE A C 1
ATOM 1376 O O . ILE A 1 170 ? 28.979 7.732 -22.491 1.00 89.94 170 ILE A O 1
ATOM 1380 N N . VAL A 1 171 ? 27.965 9.536 -21.611 1.00 92.44 171 VAL A N 1
ATOM 1381 C CA . VAL A 1 171 ? 27.812 10.263 -22.877 1.00 92.44 171 VAL A CA 1
ATOM 1382 C C . VAL A 1 171 ? 29.177 10.691 -23.410 1.00 92.44 171 VAL A C 1
ATOM 1384 O O . VAL A 1 171 ? 29.481 10.442 -24.575 1.00 92.44 171 VAL A O 1
ATOM 1387 N N . LYS A 1 172 ? 30.022 11.267 -22.545 1.00 92.88 172 LYS A N 1
ATOM 1388 C CA . LYS A 1 172 ? 31.348 11.783 -22.924 1.00 92.88 172 LYS A CA 1
ATOM 1389 C C . LYS A 1 172 ? 32.359 10.682 -23.238 1.00 92.88 172 LYS A C 1
ATOM 1391 O O . LYS A 1 172 ? 33.016 10.734 -24.271 1.00 92.88 172 LYS A O 1
ATOM 1396 N N . HIS A 1 173 ? 32.481 9.673 -22.372 1.00 93.31 173 HIS A N 1
ATOM 1397 C CA . HIS A 1 173 ? 33.472 8.601 -22.543 1.00 93.31 173 HIS A CA 1
ATOM 1398 C C . HIS A 1 173 ? 33.200 7.736 -23.778 1.00 93.31 173 HIS A C 1
ATOM 1400 O O . HIS A 1 173 ? 34.123 7.132 -24.311 1.00 93.31 173 HIS A O 1
ATOM 1406 N N . ASN A 1 174 ? 31.946 7.679 -24.239 1.00 93.75 174 ASN A N 1
ATOM 1407 C CA . ASN A 1 174 ? 31.561 6.916 -25.425 1.00 93.75 174 ASN A CA 1
ATOM 1408 C C . ASN A 1 174 ? 31.353 7.792 -26.670 1.00 93.75 174 ASN A C 1
ATOM 1410 O O . ASN A 1 174 ? 30.795 7.307 -27.654 1.00 93.75 174 ASN A O 1
ATOM 1414 N N . HIS A 1 175 ? 31.778 9.061 -26.629 1.00 95.81 175 HIS A N 1
ATOM 1415 C CA . HIS A 1 175 ? 31.689 10.020 -27.737 1.00 95.81 175 HIS A CA 1
ATOM 1416 C C . HIS A 1 175 ? 30.269 10.230 -28.296 1.00 95.81 175 HIS A C 1
ATOM 1418 O O . HIS A 1 175 ? 30.097 10.636 -29.447 1.00 95.81 175 HIS A O 1
ATOM 1424 N N . ILE A 1 176 ? 29.230 9.976 -27.492 1.00 97.19 176 ILE A N 1
ATOM 1425 C CA . ILE A 1 176 ? 27.838 10.216 -27.900 1.00 97.19 176 ILE A CA 1
ATOM 1426 C C . ILE A 1 176 ? 27.589 11.722 -28.032 1.00 97.19 176 ILE A C 1
ATOM 1428 O O . ILE A 1 176 ? 26.860 12.156 -28.918 1.00 97.19 176 ILE A O 1
ATOM 1432 N N . ASP A 1 177 ? 28.238 12.535 -27.199 1.00 96.62 177 ASP A N 1
ATOM 1433 C CA . ASP A 1 177 ? 28.198 13.994 -27.286 1.00 96.62 177 ASP A CA 1
ATOM 1434 C C . ASP A 1 177 ? 28.697 14.516 -28.642 1.00 96.62 177 ASP A C 1
ATOM 1436 O O . ASP A 1 177 ? 28.149 15.492 -29.154 1.00 96.62 177 ASP A O 1
ATOM 1440 N N . GLN A 1 178 ? 29.706 13.868 -29.236 1.00 97.38 178 GLN A N 1
ATOM 1441 C CA . GLN A 1 178 ? 30.196 14.214 -30.569 1.00 97.38 178 GLN A CA 1
ATOM 1442 C C . GLN A 1 178 ? 29.152 13.886 -31.640 1.00 97.38 178 GLN A C 1
ATOM 1444 O O . GLN A 1 178 ? 28.823 14.760 -32.434 1.00 97.38 178 GLN A O 1
ATOM 1449 N N . LEU A 1 179 ? 28.551 12.693 -31.595 1.00 98.12 179 LEU A N 1
ATOM 1450 C CA . LEU A 1 179 ? 27.476 12.311 -32.522 1.00 98.12 179 LEU A CA 1
ATOM 1451 C C . LEU A 1 179 ? 26.273 13.265 -32.428 1.00 98.12 179 LEU A C 1
ATOM 1453 O O . LEU A 1 179 ? 25.706 13.654 -33.445 1.00 98.12 179 LEU A O 1
ATOM 1457 N N . ILE A 1 180 ? 25.913 13.703 -31.217 1.00 97.56 180 ILE A N 1
ATOM 1458 C CA . ILE A 1 180 ? 24.851 14.698 -31.011 1.00 97.56 180 ILE A CA 1
ATOM 1459 C C . ILE A 1 180 ? 25.241 16.052 -31.624 1.00 97.56 180 ILE A C 1
ATOM 1461 O O . ILE A 1 180 ? 24.421 16.658 -32.313 1.00 97.56 180 ILE A O 1
ATOM 1465 N N . ARG A 1 181 ? 26.478 16.531 -31.408 1.00 96.88 181 ARG A N 1
ATOM 1466 C CA . ARG A 1 181 ? 26.975 17.785 -32.013 1.00 96.88 181 ARG A CA 1
ATOM 1467 C C . ARG A 1 181 ? 26.955 17.735 -33.538 1.00 96.88 181 ARG A C 1
ATOM 1469 O O . ARG A 1 181 ? 26.568 18.717 -34.168 1.00 96.88 181 ARG A O 1
ATOM 1476 N N . ASP A 1 182 ? 27.320 16.588 -34.097 1.00 98.12 182 ASP A N 1
ATOM 1477 C CA . ASP A 1 182 ? 27.347 16.341 -35.539 1.00 98.12 182 ASP A CA 1
ATOM 1478 C C . ASP A 1 182 ? 25.952 16.061 -36.114 1.00 98.12 182 ASP A C 1
ATOM 1480 O O . ASP A 1 182 ? 25.803 15.911 -37.327 1.00 98.12 182 ASP A O 1
ATOM 1484 N N . LYS A 1 183 ? 24.917 16.040 -35.258 1.00 98.25 183 LYS A N 1
ATOM 1485 C CA . LYS A 1 183 ? 23.525 15.748 -35.621 1.00 98.25 183 LYS A CA 1
ATOM 1486 C C . LYS A 1 183 ? 23.383 14.376 -36.291 1.00 98.25 183 LYS A C 1
ATOM 1488 O O . LYS A 1 183 ? 22.523 14.186 -37.153 1.00 98.25 183 LYS A O 1
ATOM 1493 N N . ASP A 1 184 ? 24.217 13.423 -35.884 1.00 98.38 184 ASP A N 1
ATOM 1494 C CA . ASP A 1 184 ? 24.245 12.060 -36.401 1.00 98.38 184 ASP A CA 1
ATOM 1495 C C . ASP A 1 184 ? 23.276 11.165 -35.600 1.00 98.38 184 ASP A C 1
ATOM 1497 O O . ASP A 1 184 ? 23.465 10.971 -34.390 1.00 98.38 184 ASP A O 1
ATOM 1501 N N . PRO A 1 185 ? 22.238 10.582 -36.235 1.00 98.06 185 PRO A N 1
ATOM 1502 C CA . PRO A 1 185 ? 21.300 9.697 -35.550 1.00 98.06 185 PRO A CA 1
ATOM 1503 C C . PRO A 1 185 ? 21.947 8.409 -35.013 1.00 98.06 185 PRO A C 1
ATOM 1505 O O . PRO A 1 185 ? 21.327 7.718 -34.199 1.00 98.06 185 PRO A O 1
ATOM 1508 N N . ALA A 1 186 ? 23.194 8.089 -35.386 1.00 98.25 186 ALA A N 1
ATOM 1509 C CA . ALA A 1 186 ? 23.983 7.035 -34.747 1.00 98.25 186 ALA A CA 1
ATOM 1510 C C . ALA A 1 186 ? 24.114 7.233 -33.225 1.00 98.25 186 ALA A C 1
ATOM 1512 O O . ALA A 1 186 ? 24.290 6.251 -32.501 1.00 98.25 186 ALA A O 1
ATOM 1513 N N . ALA A 1 187 ? 23.942 8.461 -32.711 1.00 98.38 187 ALA A N 1
ATOM 1514 C CA . ALA A 1 187 ? 23.840 8.731 -31.275 1.00 98.38 187 ALA A CA 1
ATOM 1515 C C . ALA A 1 187 ? 22.753 7.879 -30.590 1.00 98.38 187 ALA A C 1
ATOM 1517 O O . ALA A 1 187 ? 22.972 7.351 -29.496 1.00 98.38 187 ALA A O 1
ATOM 1518 N N . LEU A 1 188 ? 21.594 7.709 -31.239 1.00 98.50 188 LEU A N 1
ATOM 1519 C CA . LEU A 1 188 ? 20.464 6.934 -30.716 1.00 98.50 188 LEU A CA 1
ATOM 1520 C C . LEU A 1 188 ? 20.802 5.441 -30.642 1.00 98.50 188 LEU A C 1
ATOM 1522 O O . LEU A 1 188 ? 20.639 4.815 -29.593 1.00 98.50 188 LEU A O 1
ATOM 1526 N N . PHE A 1 189 ? 21.344 4.890 -31.734 1.00 98.44 189 PHE A N 1
ATOM 1527 C CA . PHE A 1 189 ? 21.782 3.495 -31.785 1.00 98.44 189 PHE A CA 1
ATOM 1528 C C . PHE A 1 189 ? 22.888 3.217 -30.763 1.00 98.44 189 PHE A C 1
ATOM 1530 O O . PHE A 1 189 ? 22.794 2.254 -30.004 1.00 98.44 189 PHE A O 1
ATOM 1537 N N . LYS A 1 190 ? 23.893 4.097 -30.669 1.00 98.31 190 LYS A N 1
ATOM 1538 C CA . LYS A 1 190 ? 25.001 3.932 -29.725 1.00 98.31 190 LYS A CA 1
ATOM 1539 C C . LYS A 1 190 ? 24.533 3.978 -28.271 1.00 98.31 190 LYS A C 1
ATOM 1541 O O . LYS A 1 190 ? 25.008 3.192 -27.453 1.00 98.31 190 LYS A O 1
ATOM 1546 N N . THR A 1 191 ? 23.575 4.848 -27.954 1.00 98.06 191 THR A N 1
ATOM 1547 C CA . THR A 1 191 ? 22.985 4.930 -26.610 1.00 98.06 191 THR A CA 1
ATOM 1548 C C . THR A 1 191 ? 22.246 3.639 -26.249 1.00 98.06 191 THR A C 1
ATOM 1550 O O . THR A 1 191 ? 22.488 3.082 -25.177 1.00 98.06 191 THR A O 1
ATOM 1553 N N . ALA A 1 192 ? 21.409 3.111 -27.150 1.00 98.31 192 ALA A N 1
ATOM 1554 C CA . ALA A 1 192 ? 20.706 1.842 -26.934 1.00 98.31 192 ALA A CA 1
ATOM 1555 C C . ALA A 1 192 ? 21.664 0.634 -26.872 1.00 98.31 192 ALA A C 1
ATOM 1557 O O . ALA A 1 192 ? 21.460 -0.283 -26.077 1.00 98.31 192 ALA A O 1
ATOM 1558 N N . SER A 1 193 ? 22.744 0.658 -27.658 1.00 98.25 193 SER A N 1
ATOM 1559 C CA . SER A 1 193 ? 23.809 -0.349 -27.621 1.00 98.25 193 SER A CA 1
ATOM 1560 C C . SER A 1 193 ? 24.460 -0.408 -26.244 1.00 98.25 193 SER A C 1
ATOM 1562 O O . SER A 1 193 ? 24.521 -1.476 -25.642 1.00 98.25 193 SER A O 1
ATOM 1564 N N . LEU A 1 194 ? 24.874 0.734 -25.691 1.00 96.50 194 LEU A N 1
ATOM 1565 C CA . LEU A 1 194 ? 25.493 0.774 -24.365 1.00 96.50 194 LEU A CA 1
ATOM 1566 C C . LEU A 1 194 ? 24.528 0.374 -23.248 1.00 96.50 194 LEU A C 1
ATOM 1568 O O . LEU A 1 194 ? 24.948 -0.289 -22.302 1.00 96.50 194 LEU A O 1
ATOM 1572 N N . LEU A 1 195 ? 23.249 0.745 -23.361 1.00 96.44 195 LEU A N 1
ATOM 1573 C CA . LEU A 1 195 ? 22.210 0.317 -22.426 1.00 96.44 195 LEU A CA 1
ATOM 1574 C C . LEU A 1 195 ? 22.144 -1.215 -22.330 1.00 96.44 195 LEU A C 1
ATOM 1576 O O . LEU A 1 195 ? 22.105 -1.758 -21.228 1.00 96.44 195 LEU A O 1
ATOM 1580 N N . TYR A 1 196 ? 22.148 -1.919 -23.464 1.00 96.75 196 TYR A N 1
ATOM 1581 C CA . TYR A 1 196 ? 22.107 -3.381 -23.466 1.00 96.75 196 TYR A CA 1
ATOM 1582 C C . TYR A 1 196 ? 23.469 -4.021 -23.156 1.00 96.75 196 TYR A C 1
ATOM 1584 O O . TYR A 1 196 ? 23.535 -5.016 -22.432 1.00 96.75 196 TYR A O 1
ATOM 1592 N N . ALA A 1 197 ? 24.571 -3.476 -23.673 1.00 94.69 197 ALA A N 1
ATOM 1593 C CA . ALA A 1 197 ? 25.915 -4.002 -23.430 1.00 94.69 197 ALA A CA 1
ATOM 1594 C C . ALA A 1 197 ? 26.288 -3.969 -21.937 1.00 94.69 197 ALA A C 1
ATOM 1596 O O . ALA A 1 197 ? 26.926 -4.901 -21.447 1.00 94.69 197 ALA A O 1
ATOM 1597 N N . ASN A 1 198 ? 25.821 -2.945 -21.213 1.00 92.44 198 ASN A N 1
ATOM 1598 C CA . ASN A 1 198 ? 26.024 -2.776 -19.773 1.00 92.44 198 ASN A CA 1
ATOM 1599 C C . ASN A 1 198 ? 24.922 -3.411 -18.908 1.00 92.44 198 ASN A C 1
ATOM 1601 O O . ASN A 1 198 ? 24.875 -3.139 -17.708 1.00 92.44 198 ASN A O 1
ATOM 1605 N N . ARG A 1 199 ? 24.048 -4.247 -19.489 1.00 92.75 199 ARG A N 1
ATOM 1606 C CA . ARG A 1 199 ? 22.977 -4.955 -18.769 1.00 92.75 199 ARG A CA 1
ATOM 1607 C C . ARG A 1 199 ? 23.492 -5.686 -17.530 1.00 92.75 199 ARG A C 1
ATOM 1609 O O . ARG A 1 199 ? 24.630 -6.157 -17.488 1.00 92.75 199 ARG A O 1
ATOM 1616 N N . SER A 1 200 ? 22.598 -5.880 -16.565 1.00 90.56 200 SER A N 1
ATOM 1617 C CA . SER A 1 200 ? 22.882 -6.735 -15.417 1.00 90.56 200 SER A CA 1
ATOM 1618 C C . SER A 1 200 ? 23.230 -8.160 -15.871 1.00 90.56 200 SER A C 1
ATOM 1620 O O . SER A 1 200 ? 22.493 -8.779 -16.638 1.00 90.56 200 SER A O 1
ATOM 1622 N N . ARG A 1 201 ? 24.352 -8.676 -15.369 1.00 90.88 201 ARG A N 1
ATOM 1623 C CA . ARG A 1 201 ? 24.789 -10.078 -15.472 1.00 90.88 201 ARG A CA 1
ATOM 1624 C C . ARG A 1 201 ? 25.004 -10.621 -14.064 1.00 90.88 201 ARG A C 1
ATOM 1626 O O . ARG A 1 201 ? 24.967 -9.864 -13.091 1.00 90.88 201 ARG A O 1
ATOM 1633 N N . PHE A 1 202 ? 25.258 -11.916 -13.915 1.00 88.75 202 PHE A N 1
ATOM 1634 C CA . PHE A 1 202 ? 25.530 -12.500 -12.607 1.00 88.75 202 PHE A CA 1
ATOM 1635 C C . PHE A 1 202 ? 26.619 -11.723 -11.845 1.00 88.75 202 PHE A C 1
ATOM 1637 O O . PHE A 1 202 ? 27.749 -11.585 -12.316 1.00 88.75 202 PHE A O 1
ATOM 1644 N N . ASN A 1 203 ? 26.283 -11.213 -10.656 1.00 83.62 203 ASN A N 1
ATOM 1645 C CA . ASN A 1 203 ? 27.174 -10.405 -9.813 1.00 83.62 203 ASN A CA 1
ATOM 1646 C C . ASN A 1 203 ? 27.728 -9.127 -10.490 1.00 83.62 203 ASN A C 1
ATOM 1648 O O . ASN A 1 203 ? 28.786 -8.618 -10.125 1.00 83.62 203 ASN A O 1
ATOM 1652 N N . THR A 1 204 ? 27.029 -8.605 -11.497 1.00 84.38 204 THR A N 1
ATOM 1653 C CA . THR A 1 204 ? 27.357 -7.346 -12.171 1.00 84.38 204 THR A CA 1
ATOM 1654 C C . THR A 1 204 ? 26.071 -6.557 -12.343 1.00 84.38 204 THR A C 1
ATOM 1656 O O . THR A 1 204 ? 25.209 -6.933 -13.131 1.00 84.38 204 THR A O 1
ATOM 1659 N N . TYR A 1 205 ? 25.925 -5.486 -11.566 1.00 81.19 205 TYR A N 1
ATOM 1660 C CA . TYR A 1 205 ? 24.690 -4.708 -11.481 1.00 81.19 205 TYR A CA 1
ATOM 1661 C C . TYR A 1 205 ? 24.890 -3.323 -12.085 1.00 81.19 205 TYR A C 1
ATOM 1663 O O . TYR A 1 205 ? 25.904 -2.676 -11.824 1.00 81.19 205 TYR A O 1
ATOM 1671 N N . GLN A 1 206 ? 23.902 -2.851 -12.841 1.00 77.38 206 GLN A N 1
ATOM 1672 C CA . GLN A 1 206 ? 23.906 -1.512 -13.420 1.00 77.38 206 GLN A CA 1
ATOM 1673 C C . GLN A 1 206 ? 22.904 -0.609 -12.693 1.00 77.38 206 GLN A C 1
ATOM 1675 O O . GLN A 1 206 ? 21.719 -0.922 -12.620 1.00 77.38 206 GLN A O 1
ATOM 1680 N N . SER A 1 207 ? 23.366 0.531 -12.173 1.00 72.88 207 SER A N 1
ATOM 1681 C CA . SER A 1 207 ? 22.510 1.512 -11.483 1.00 72.88 207 SER A CA 1
ATOM 1682 C C . SER A 1 207 ? 21.986 2.639 -12.379 1.00 72.88 207 SER A C 1
ATOM 1684 O O . SER A 1 207 ? 21.064 3.344 -11.981 1.00 72.88 207 SER A O 1
ATOM 1686 N N . ASN A 1 208 ? 22.559 2.825 -13.573 1.00 85.50 208 ASN A N 1
ATOM 1687 C CA . ASN A 1 208 ? 22.388 4.051 -14.371 1.00 85.50 208 ASN A CA 1
ATOM 1688 C C . ASN A 1 208 ? 21.482 3.862 -15.601 1.00 85.50 208 ASN A C 1
ATOM 1690 O O . ASN A 1 208 ? 21.571 4.612 -16.569 1.00 85.50 208 ASN A O 1
ATOM 1694 N N . THR A 1 209 ? 20.608 2.856 -15.595 1.00 90.75 209 THR A N 1
ATOM 1695 C CA . THR A 1 209 ? 19.744 2.513 -16.738 1.00 90.75 209 THR A CA 1
ATOM 1696 C C . THR A 1 209 ? 18.869 3.692 -17.183 1.00 90.75 209 THR A C 1
ATOM 1698 O O . THR A 1 209 ? 18.687 3.919 -18.378 1.00 90.75 209 THR A O 1
ATOM 1701 N N . SER A 1 210 ? 18.385 4.491 -16.227 1.00 93.25 210 SER A N 1
ATOM 1702 C CA . SER A 1 210 ? 17.551 5.668 -16.493 1.00 93.25 210 SER A CA 1
ATOM 1703 C C . SER A 1 210 ? 18.273 6.772 -17.272 1.00 93.25 210 SER A C 1
ATOM 1705 O O . SER A 1 210 ? 17.609 7.518 -17.984 1.00 93.25 210 SER A O 1
ATOM 1707 N N . ASP A 1 211 ? 19.605 6.875 -17.192 1.00 94.12 211 ASP A N 1
ATOM 1708 C CA . ASP A 1 211 ? 20.363 7.910 -17.911 1.00 94.12 211 ASP A CA 1
ATOM 1709 C C . ASP A 1 211 ? 20.298 7.697 -19.431 1.00 94.12 211 ASP A C 1
ATOM 1711 O O . ASP A 1 211 ? 20.115 8.651 -20.186 1.00 94.12 211 ASP A O 1
ATOM 1715 N N . TYR A 1 212 ? 20.377 6.439 -19.881 1.00 96.56 212 TYR A N 1
ATOM 1716 C CA . TYR A 1 212 ? 20.259 6.078 -21.297 1.00 96.56 212 TYR A CA 1
ATOM 1717 C C . TYR A 1 212 ? 18.860 6.362 -21.839 1.00 96.56 212 TYR A C 1
ATOM 1719 O O . TYR A 1 212 ? 18.721 6.949 -22.911 1.00 96.56 212 TYR A O 1
ATOM 1727 N N . ILE A 1 213 ? 17.826 5.964 -21.090 1.00 97.25 213 ILE A N 1
ATOM 1728 C CA . ILE A 1 213 ? 16.430 6.174 -21.486 1.00 97.25 213 ILE A CA 1
ATOM 1729 C C . ILE A 1 213 ? 16.117 7.671 -21.537 1.00 97.25 213 ILE A C 1
ATOM 1731 O O . ILE A 1 213 ? 15.652 8.153 -22.566 1.00 97.25 213 ILE A O 1
ATOM 1735 N N . ASN A 1 214 ? 16.482 8.432 -20.500 1.00 97.31 214 ASN A N 1
ATOM 1736 C CA . ASN A 1 214 ? 16.302 9.885 -20.481 1.00 97.31 214 ASN A CA 1
ATOM 1737 C C . ASN A 1 214 ? 17.029 10.577 -21.647 1.00 97.31 214 ASN A C 1
ATOM 1739 O O . ASN A 1 214 ? 16.494 11.532 -22.208 1.00 97.31 214 ASN A O 1
ATOM 1743 N N . LEU A 1 215 ? 18.226 10.114 -22.032 1.00 97.94 215 LEU A N 1
ATOM 1744 C CA . LEU A 1 215 ? 18.941 10.657 -23.189 1.00 97.94 215 LEU A CA 1
ATOM 1745 C C . LEU A 1 215 ? 18.211 10.360 -24.505 1.00 97.94 215 LEU A C 1
ATOM 1747 O O . LEU A 1 215 ? 18.042 11.267 -25.316 1.00 97.94 215 LEU A O 1
ATOM 1751 N N . ILE A 1 216 ? 17.741 9.127 -24.713 1.00 98.44 216 ILE A N 1
ATOM 1752 C CA . ILE A 1 216 ? 16.957 8.762 -25.904 1.00 98.44 216 ILE A CA 1
ATOM 1753 C C . ILE A 1 216 ? 15.670 9.592 -25.976 1.00 98.44 216 ILE A C 1
ATOM 1755 O O . ILE A 1 216 ? 15.348 10.144 -27.028 1.00 98.44 216 ILE A O 1
ATOM 1759 N N . GLU A 1 217 ? 14.948 9.730 -24.867 1.00 98.25 217 GLU A N 1
ATOM 1760 C CA . GLU A 1 217 ? 13.725 10.533 -24.798 1.00 98.25 217 GLU A CA 1
ATOM 1761 C C . GLU A 1 217 ? 14.001 12.018 -25.064 1.00 98.25 217 GLU A C 1
ATOM 1763 O O . GLU A 1 217 ? 13.274 12.651 -25.831 1.00 98.25 217 GLU A O 1
ATOM 1768 N N . LEU A 1 218 ? 15.074 12.571 -24.485 1.00 98.06 218 LEU A N 1
ATOM 1769 C CA . LEU A 1 218 ? 15.506 13.952 -24.718 1.00 98.06 218 LEU A CA 1
ATOM 1770 C C . LEU A 1 218 ? 15.811 14.190 -26.200 1.00 98.06 218 LEU A C 1
ATOM 1772 O O . LEU A 1 218 ? 15.398 15.208 -26.751 1.00 98.06 218 LEU A O 1
ATOM 1776 N N . LEU A 1 219 ? 16.505 13.246 -26.838 1.00 98.12 219 LEU A N 1
ATOM 1777 C CA . LEU A 1 219 ? 16.940 13.348 -28.227 1.00 98.12 219 LEU A CA 1
ATOM 1778 C C . LEU A 1 219 ? 15.846 13.031 -29.246 1.00 98.12 219 LEU A C 1
ATOM 1780 O O . LEU A 1 219 ? 16.009 13.400 -30.400 1.00 98.12 219 LEU A O 1
ATOM 1784 N N . THR A 1 220 ? 14.757 12.358 -28.873 1.00 98.00 220 THR A N 1
ATOM 1785 C CA . THR A 1 220 ? 13.685 11.969 -29.816 1.00 98.00 220 THR A CA 1
ATOM 1786 C C . THR A 1 220 ? 12.359 12.674 -29.557 1.00 98.00 220 THR A C 1
ATOM 1788 O O . THR A 1 220 ? 11.488 12.710 -30.423 1.00 98.00 220 THR A O 1
ATOM 1791 N N . GLY A 1 221 ? 12.160 13.230 -28.360 1.00 97.00 221 GLY A N 1
ATOM 1792 C CA . GLY A 1 221 ? 10.872 13.782 -27.950 1.00 97.00 221 GLY A CA 1
ATOM 1793 C C . GLY A 1 221 ? 9.779 12.723 -27.731 1.00 97.00 221 GLY A C 1
ATOM 1794 O O . GLY A 1 221 ? 8.597 13.082 -27.623 1.00 97.00 221 GLY A O 1
ATOM 1795 N N . THR A 1 222 ? 10.144 11.437 -27.665 1.00 97.06 222 THR A N 1
ATOM 1796 C CA . THR A 1 222 ? 9.216 10.295 -27.608 1.00 97.06 222 THR A CA 1
ATOM 1797 C C . THR A 1 222 ? 9.587 9.276 -26.534 1.00 97.06 222 THR A C 1
ATOM 1799 O O . THR A 1 222 ? 10.764 9.087 -26.260 1.00 97.06 222 THR A O 1
ATOM 1802 N N . GLU A 1 223 ? 8.583 8.585 -25.988 1.00 96.31 223 GLU A N 1
ATOM 1803 C CA . GLU A 1 223 ? 8.743 7.360 -25.193 1.00 96.31 223 GLU A CA 1
ATOM 1804 C C . GLU A 1 223 ? 8.557 6.153 -26.125 1.00 96.31 223 GLU A C 1
ATOM 1806 O O . GLU A 1 223 ? 7.538 6.046 -26.822 1.00 96.31 223 GLU A O 1
ATOM 1811 N N . ILE A 1 224 ? 9.532 5.246 -26.136 1.00 97.62 224 ILE A N 1
ATOM 1812 C CA . ILE A 1 224 ? 9.530 4.044 -26.976 1.00 97.62 224 ILE A CA 1
ATOM 1813 C C . ILE A 1 224 ? 9.267 2.849 -26.069 1.00 97.62 224 ILE A C 1
ATOM 1815 O O . ILE A 1 224 ? 10.103 2.508 -25.239 1.00 97.62 224 ILE A O 1
ATOM 1819 N N . GLY A 1 225 ? 8.100 2.231 -26.226 1.00 96.94 225 GLY A N 1
ATOM 1820 C CA . GLY A 1 225 ? 7.751 0.991 -25.551 1.00 96.94 225 GLY A CA 1
ATOM 1821 C C . GLY A 1 225 ? 8.103 -0.216 -26.409 1.00 96.94 225 GLY A C 1
ATOM 1822 O O . GLY A 1 225 ? 7.845 -0.218 -27.616 1.00 96.94 225 GLY A O 1
ATOM 1823 N N . VAL A 1 226 ? 8.662 -1.249 -25.790 1.00 97.81 226 VAL A N 1
ATOM 1824 C CA . VAL A 1 226 ? 9.083 -2.499 -26.444 1.00 97.81 226 VAL A CA 1
ATOM 1825 C C . VAL A 1 226 ? 8.676 -3.702 -25.603 1.00 97.81 226 VAL A C 1
ATOM 1827 O O . VAL A 1 226 ? 8.360 -3.557 -24.426 1.00 97.81 226 VAL A O 1
ATOM 1830 N N . GLU A 1 227 ? 8.637 -4.881 -26.217 1.00 96.25 227 GLU A N 1
ATOM 1831 C CA . GLU A 1 227 ? 8.253 -6.116 -25.527 1.00 96.25 227 GLU A CA 1
ATOM 1832 C C . GLU A 1 227 ? 9.252 -6.484 -24.406 1.00 96.25 227 GLU A C 1
ATOM 1834 O O . GLU A 1 227 ? 10.465 -6.424 -24.620 1.00 96.25 227 GLU A O 1
ATOM 1839 N N . ASP A 1 228 ? 8.742 -6.837 -23.226 1.00 93.81 228 ASP A N 1
ATOM 1840 C CA . ASP A 1 228 ? 9.493 -7.304 -22.053 1.00 93.81 228 ASP A CA 1
ATOM 1841 C C . ASP A 1 228 ? 9.539 -8.845 -21.958 1.00 93.81 228 ASP A C 1
ATOM 1843 O O . ASP A 1 228 ? 9.043 -9.557 -22.837 1.00 93.81 228 ASP A O 1
ATOM 1847 N N . GLU A 1 229 ? 10.106 -9.389 -20.876 1.00 89.75 229 GLU A N 1
ATOM 1848 C CA . GLU A 1 229 ? 10.183 -10.840 -20.632 1.00 89.75 229 GLU A CA 1
ATOM 1849 C C . GLU A 1 229 ? 8.815 -11.527 -20.454 1.00 89.75 229 GLU A C 1
ATOM 1851 O O . GLU A 1 229 ? 8.726 -12.756 -20.410 1.00 89.75 229 GLU A O 1
ATOM 1856 N N . HIS A 1 230 ? 7.740 -10.750 -20.316 1.00 90.50 230 HIS A N 1
ATOM 1857 C CA . HIS A 1 230 ? 6.370 -11.232 -20.172 1.00 90.50 230 HIS A CA 1
ATOM 1858 C C . HIS A 1 230 ? 5.569 -11.125 -21.471 1.00 90.50 230 HIS A C 1
ATOM 1860 O O . HIS A 1 230 ? 4.359 -11.367 -21.467 1.00 90.50 230 HIS A O 1
ATOM 1866 N N . HIS A 1 231 ? 6.233 -10.800 -22.581 1.00 92.50 231 HIS A N 1
ATOM 1867 C CA . HIS A 1 231 ? 5.614 -10.577 -23.881 1.00 92.50 231 HIS A CA 1
ATOM 1868 C C . HIS A 1 231 ? 4.619 -9.404 -23.891 1.00 92.50 231 HIS A C 1
ATOM 1870 O O . HIS A 1 231 ? 3.648 -9.399 -24.656 1.00 92.50 231 HIS A O 1
ATOM 1876 N N . THR A 1 232 ? 4.855 -8.395 -23.045 1.00 91.69 232 THR A N 1
ATOM 1877 C CA . THR A 1 232 ? 4.041 -7.177 -22.953 1.00 91.69 232 THR A CA 1
ATOM 1878 C C . THR A 1 232 ? 4.847 -5.929 -23.293 1.00 91.69 232 THR A C 1
ATOM 1880 O O . THR A 1 232 ? 6.051 -5.883 -23.087 1.00 91.69 232 THR A O 1
ATOM 1883 N N . ILE A 1 233 ? 4.202 -4.904 -23.863 1.00 93.94 233 ILE A N 1
ATOM 1884 C CA . ILE A 1 233 ? 4.887 -3.644 -24.188 1.00 93.94 233 ILE A CA 1
ATOM 1885 C C . ILE A 1 233 ? 5.163 -2.874 -22.891 1.00 93.94 233 ILE A C 1
ATOM 1887 O O . ILE A 1 233 ? 4.235 -2.329 -22.293 1.00 93.94 233 ILE A O 1
ATOM 1891 N N . SER A 1 234 ? 6.435 -2.787 -22.500 1.00 93.75 234 SER A N 1
ATOM 1892 C CA . SER A 1 234 ? 6.911 -1.967 -21.384 1.00 93.75 234 SER A CA 1
ATOM 1893 C C . SER A 1 234 ? 7.409 -0.616 -21.894 1.00 93.75 234 SER A C 1
ATOM 1895 O O . SER A 1 234 ? 8.192 -0.538 -22.841 1.00 93.75 234 SER A O 1
ATOM 1897 N N . TYR A 1 235 ? 6.957 0.461 -21.248 1.00 94.62 235 TYR A N 1
ATOM 1898 C CA . TYR A 1 235 ? 7.497 1.819 -21.412 1.00 94.62 235 TYR A CA 1
ATOM 1899 C C . TYR A 1 235 ? 8.500 2.181 -20.305 1.00 94.62 235 TYR A C 1
ATOM 1901 O O . TYR A 1 235 ? 8.960 3.317 -20.253 1.00 94.62 235 TYR A O 1
ATOM 1909 N N . HIS A 1 236 ? 8.808 1.240 -19.411 1.00 94.19 236 HIS A N 1
ATOM 1910 C CA . HIS A 1 236 ? 9.647 1.434 -18.228 1.00 94.19 236 HIS A CA 1
ATOM 1911 C C . HIS A 1 236 ? 10.886 0.539 -18.305 1.00 94.19 236 HIS A C 1
ATOM 1913 O O . HIS A 1 236 ? 11.228 -0.170 -17.364 1.00 94.19 236 HIS A O 1
ATOM 1919 N N . ILE A 1 237 ? 11.572 0.580 -19.450 1.00 95.00 237 ILE A N 1
ATOM 1920 C CA . ILE A 1 237 ? 12.741 -0.255 -19.784 1.00 95.00 237 ILE A CA 1
ATOM 1921 C C . ILE A 1 237 ? 13.845 -0.134 -18.718 1.00 95.00 237 ILE A C 1
ATOM 1923 O O . ILE A 1 237 ? 14.617 -1.061 -18.458 1.00 95.00 237 ILE A O 1
ATOM 1927 N N . GLU A 1 238 ? 13.933 1.021 -18.059 1.00 93.12 238 GLU A N 1
ATOM 1928 C CA . GLU A 1 238 ? 14.862 1.264 -16.965 1.00 93.12 238 GLU A CA 1
ATOM 1929 C C . GLU A 1 238 ? 14.576 0.446 -15.697 1.00 93.12 238 GLU A C 1
ATOM 1931 O O . GLU A 1 238 ? 15.476 0.291 -14.868 1.00 93.12 238 GLU A O 1
ATOM 1936 N N . LYS A 1 239 ? 13.354 -0.075 -15.557 1.00 92.38 239 LYS A N 1
ATOM 1937 C CA . LYS A 1 239 ? 12.859 -0.856 -14.417 1.00 92.38 239 LYS A CA 1
ATOM 1938 C C . LYS A 1 239 ? 12.832 -2.355 -14.658 1.00 92.38 239 LYS A C 1
ATOM 1940 O O . LYS A 1 239 ? 12.894 -3.102 -13.684 1.00 92.38 239 LYS A O 1
ATOM 1945 N N . ASP A 1 240 ? 12.795 -2.786 -15.913 1.00 90.75 240 ASP A N 1
ATOM 1946 C CA . ASP A 1 240 ? 12.723 -4.205 -16.250 1.00 90.75 240 ASP A CA 1
ATOM 1947 C C . ASP A 1 240 ? 13.963 -4.942 -15.729 1.00 90.75 240 ASP A C 1
ATOM 1949 O O . ASP A 1 240 ? 15.112 -4.544 -15.967 1.00 90.75 240 ASP A O 1
ATOM 1953 N N . PHE A 1 241 ? 13.754 -6.020 -14.976 1.00 85.19 241 PHE A N 1
ATOM 1954 C CA . PHE A 1 241 ? 14.864 -6.763 -14.385 1.00 85.19 241 PHE A CA 1
ATOM 1955 C C . PHE A 1 241 ? 15.635 -7.539 -15.457 1.00 85.19 241 PHE A C 1
ATOM 1957 O O . PHE A 1 241 ? 16.870 -7.543 -15.455 1.00 85.19 241 PHE A O 1
ATOM 1964 N N . ARG A 1 242 ? 14.917 -8.175 -16.391 1.00 90.38 242 ARG A N 1
ATOM 1965 C CA . ARG A 1 242 ? 15.516 -8.913 -17.506 1.00 90.38 242 ARG A CA 1
ATOM 1966 C C . ARG A 1 242 ? 15.950 -7.969 -18.636 1.00 90.38 242 ARG A C 1
ATOM 1968 O O . ARG A 1 242 ? 15.450 -6.851 -18.752 1.00 90.38 242 ARG A O 1
ATOM 1975 N N . PRO A 1 243 ? 16.954 -8.350 -19.445 1.00 93.94 243 PRO A N 1
ATOM 1976 C CA . PRO A 1 243 ? 17.502 -7.472 -20.473 1.00 93.94 243 PRO A CA 1
ATOM 1977 C C . PRO A 1 243 ? 16.713 -7.494 -21.793 1.00 93.94 243 PRO A C 1
ATOM 1979 O O . PRO A 1 243 ? 17.126 -6.817 -22.730 1.00 93.94 243 PRO A O 1
ATOM 1982 N N . ASP A 1 244 ? 15.615 -8.245 -21.880 1.00 95.25 244 ASP A N 1
ATOM 1983 C CA . ASP A 1 244 ? 14.801 -8.449 -23.082 1.00 95.25 244 ASP A CA 1
ATOM 1984 C C . ASP A 1 244 ? 14.303 -7.130 -23.682 1.00 95.25 244 ASP A C 1
ATOM 1986 O O . ASP A 1 244 ? 14.545 -6.851 -24.856 1.00 95.25 244 ASP A O 1
ATOM 1990 N N . SER A 1 245 ? 13.719 -6.246 -22.871 1.00 96.56 245 SER A N 1
ATOM 1991 C CA . SER A 1 245 ? 13.273 -4.932 -23.346 1.00 96.56 245 SER A CA 1
ATOM 1992 C C . SER A 1 245 ? 14.441 -4.052 -23.804 1.00 96.56 245 SER A C 1
ATOM 1994 O O . SER A 1 245 ? 14.357 -3.364 -24.820 1.00 96.56 245 SER A O 1
ATOM 1996 N N . ARG A 1 246 ? 15.598 -4.129 -23.138 1.00 97.25 246 ARG A N 1
ATOM 1997 C CA . ARG A 1 246 ? 16.821 -3.420 -23.559 1.00 97.25 246 ARG A CA 1
ATOM 1998 C C . ARG A 1 246 ? 17.336 -3.940 -24.905 1.00 97.25 246 ARG A C 1
ATOM 2000 O O . ARG A 1 246 ? 17.746 -3.141 -25.747 1.00 97.25 246 ARG A O 1
ATOM 2007 N N . LEU A 1 247 ? 17.287 -5.257 -25.125 1.00 97.75 247 LEU A N 1
ATOM 2008 C CA . LEU A 1 247 ? 17.641 -5.879 -26.402 1.00 97.75 247 LEU A CA 1
ATOM 2009 C C . LEU A 1 247 ? 16.683 -5.439 -27.503 1.00 97.75 247 LEU A C 1
ATOM 2011 O O . LEU A 1 247 ? 17.113 -5.097 -28.604 1.00 97.75 247 LEU A O 1
ATOM 2015 N N . ASN A 1 248 ? 15.389 -5.432 -27.204 1.00 98.44 248 ASN A N 1
ATOM 2016 C CA . ASN A 1 248 ? 14.359 -5.029 -28.146 1.00 98.44 248 ASN A CA 1
ATOM 2017 C C . ASN A 1 248 ? 14.490 -3.542 -28.502 1.00 98.44 248 ASN A C 1
ATOM 2019 O O . ASN A 1 248 ? 14.351 -3.187 -29.671 1.00 98.44 248 ASN A O 1
ATOM 2023 N N . LEU A 1 249 ? 14.870 -2.676 -27.556 1.00 98.62 249 LEU A N 1
ATOM 2024 C CA . LEU A 1 249 ? 15.181 -1.274 -27.849 1.00 98.62 249 LEU A CA 1
ATOM 2025 C C . LEU A 1 249 ? 16.419 -1.128 -28.749 1.00 98.62 249 LEU A C 1
ATOM 2027 O O . LEU A 1 249 ? 16.399 -0.349 -29.704 1.00 98.62 249 LEU A O 1
ATOM 2031 N N . LEU A 1 250 ? 17.484 -1.894 -28.488 1.00 98.62 250 LEU A N 1
ATOM 2032 C CA . LEU A 1 250 ? 18.665 -1.936 -29.355 1.00 98.62 250 LEU A CA 1
ATOM 2033 C C . LEU A 1 250 ? 18.302 -2.412 -30.770 1.00 98.62 250 LEU A C 1
ATOM 2035 O O . LEU A 1 250 ? 18.673 -1.774 -31.752 1.00 98.62 250 LEU A O 1
ATOM 2039 N N . THR A 1 251 ? 17.527 -3.488 -30.878 1.00 98.50 251 THR A N 1
ATOM 2040 C CA . THR A 1 251 ? 17.033 -4.050 -32.144 1.00 98.50 251 THR A CA 1
ATOM 2041 C C . THR A 1 251 ? 16.173 -3.043 -32.909 1.00 98.50 251 THR A C 1
ATOM 2043 O O . THR A 1 251 ? 16.346 -2.856 -34.115 1.00 98.50 251 THR A O 1
ATOM 2046 N N . PHE A 1 252 ? 15.293 -2.323 -32.206 1.00 98.44 252 PHE A N 1
ATOM 2047 C CA . PHE A 1 252 ? 14.513 -1.230 -32.778 1.00 98.44 252 PHE A CA 1
ATOM 2048 C C . PHE A 1 252 ? 15.419 -0.163 -33.399 1.00 98.44 252 PHE A C 1
ATOM 2050 O O . PHE A 1 252 ? 15.224 0.197 -34.563 1.00 98.44 252 PHE A O 1
ATOM 2057 N N . PHE A 1 253 ? 16.430 0.319 -32.671 1.00 98.56 253 PHE A N 1
ATOM 2058 C CA . PHE A 1 253 ? 17.326 1.329 -33.222 1.00 98.56 253 PHE A CA 1
ATOM 2059 C C . PHE A 1 253 ? 18.214 0.779 -34.330 1.00 98.56 253 PHE A C 1
ATOM 2061 O O . PHE A 1 253 ? 18.365 1.479 -35.321 1.00 98.56 253 PHE A O 1
ATOM 2068 N N . ALA A 1 254 ? 18.705 -0.461 -34.250 1.00 98.19 254 ALA A N 1
ATOM 2069 C CA . ALA A 1 254 ? 19.477 -1.099 -35.323 1.00 98.19 254 ALA A CA 1
ATOM 2070 C C . ALA A 1 254 ? 18.740 -1.041 -36.673 1.00 98.19 254 ALA A C 1
ATOM 2072 O O . ALA A 1 254 ? 19.348 -0.784 -37.709 1.00 98.19 254 ALA A O 1
ATOM 2073 N N . LYS A 1 255 ? 17.414 -1.224 -36.642 1.00 97.25 255 LYS A N 1
ATOM 2074 C CA . LYS A 1 255 ? 16.540 -1.160 -37.819 1.00 97.25 255 LYS A CA 1
ATOM 2075 C C . LYS A 1 255 ? 16.214 0.260 -38.280 1.00 97.25 255 LYS A C 1
ATOM 2077 O O . LYS A 1 255 ? 16.040 0.481 -39.475 1.00 97.25 255 LYS A O 1
ATOM 2082 N N . ASN A 1 256 ? 16.066 1.204 -37.350 1.00 97.31 256 ASN A N 1
ATOM 2083 C CA . ASN A 1 256 ? 15.385 2.471 -37.632 1.00 97.31 256 ASN A CA 1
ATOM 2084 C C . ASN A 1 256 ? 16.267 3.720 -37.527 1.00 97.31 256 ASN A C 1
ATOM 2086 O O . ASN A 1 256 ? 15.852 4.762 -38.035 1.00 97.31 256 ASN A O 1
ATOM 2090 N N . PHE A 1 257 ? 17.447 3.667 -36.892 1.00 97.31 257 PHE A N 1
ATOM 2091 C CA . PHE A 1 257 ? 18.222 4.876 -36.570 1.00 97.31 257 PHE A CA 1
ATOM 2092 C C . PHE A 1 257 ? 18.575 5.700 -37.816 1.00 97.31 257 PHE A C 1
ATOM 2094 O O . PHE A 1 257 ? 18.433 6.916 -37.802 1.00 97.31 257 PHE A O 1
ATOM 2101 N N . SER A 1 258 ? 18.927 5.052 -38.927 1.00 97.06 258 SER A N 1
ATOM 2102 C CA . SER A 1 258 ? 19.286 5.718 -40.188 1.00 97.06 258 SER A CA 1
ATOM 2103 C C . SER A 1 258 ? 18.139 6.516 -40.824 1.00 97.06 258 SER A C 1
ATOM 2105 O O . SER A 1 258 ? 18.378 7.377 -41.667 1.00 97.06 258 SER A O 1
ATOM 2107 N N . SER A 1 259 ? 16.891 6.251 -40.424 1.00 97.12 259 SER A N 1
ATOM 2108 C CA . SER A 1 259 ? 15.710 6.993 -40.881 1.00 97.12 259 SER A CA 1
ATOM 2109 C C . SER A 1 259 ? 15.409 8.236 -40.038 1.00 97.12 259 SER A C 1
ATOM 2111 O O . SER A 1 259 ? 14.560 9.041 -40.427 1.00 97.12 259 SER A O 1
ATOM 2113 N N . TYR A 1 260 ? 16.079 8.411 -38.896 1.00 98.31 260 TYR A N 1
ATOM 2114 C CA . TYR A 1 260 ? 15.950 9.618 -38.089 1.00 98.31 260 TYR A CA 1
ATOM 2115 C C . TYR A 1 260 ? 16.744 10.773 -38.706 1.00 98.31 260 TYR A C 1
ATOM 2117 O O . TYR A 1 260 ? 17.864 10.602 -39.181 1.00 98.31 260 TYR A O 1
ATOM 2125 N N . LYS A 1 261 ? 16.166 11.973 -38.675 1.00 98.19 261 LYS A N 1
ATOM 2126 C CA . LYS A 1 261 ? 16.797 13.216 -39.130 1.00 98.19 261 LYS A CA 1
ATOM 2127 C C . LYS A 1 261 ? 16.716 14.263 -38.035 1.00 98.19 261 LYS A C 1
ATOM 2129 O O . LYS A 1 261 ? 15.710 14.344 -37.339 1.00 98.19 261 LYS A O 1
ATOM 2134 N N . TRP A 1 262 ? 17.762 15.063 -37.890 1.00 98.25 262 TRP A N 1
ATOM 2135 C CA . TRP A 1 262 ? 17.768 16.159 -36.930 1.00 98.25 262 TRP A CA 1
ATOM 2136 C C . TRP A 1 262 ? 16.824 17.288 -37.362 1.00 98.25 262 TRP A C 1
ATOM 2138 O O . TRP A 1 262 ? 16.869 17.739 -38.507 1.00 98.25 262 TRP A O 1
ATOM 2148 N N . ASP A 1 263 ? 15.990 17.756 -36.437 1.00 98.00 263 ASP A N 1
ATOM 2149 C CA . ASP A 1 263 ? 15.151 18.942 -36.584 1.00 98.00 263 ASP A CA 1
ATOM 2150 C C . ASP A 1 263 ? 15.752 20.095 -35.768 1.00 98.00 263 ASP A C 1
ATOM 2152 O O . ASP A 1 263 ? 15.728 20.086 -34.537 1.00 98.00 263 ASP A O 1
ATOM 2156 N N . ASP A 1 264 ? 16.274 21.115 -36.454 1.00 96.19 264 ASP A N 1
ATOM 2157 C CA . ASP A 1 264 ? 16.926 22.268 -35.817 1.00 96.19 264 ASP A CA 1
ATOM 2158 C C . ASP A 1 264 ? 15.984 23.143 -34.988 1.00 96.19 264 ASP A C 1
ATOM 2160 O O . ASP A 1 264 ? 16.427 23.832 -34.070 1.00 96.19 264 ASP A O 1
ATOM 2164 N N . ARG A 1 265 ? 14.685 23.140 -35.299 1.00 96.12 265 ARG A N 1
ATOM 2165 C CA . ARG A 1 265 ? 13.704 23.967 -34.585 1.00 96.12 265 ARG A CA 1
ATOM 2166 C C . ARG A 1 265 ? 13.346 23.338 -33.250 1.00 96.12 265 ARG A C 1
ATOM 2168 O O . ARG A 1 265 ? 13.124 24.048 -32.271 1.00 96.12 265 ARG A O 1
ATOM 2175 N N . LEU A 1 266 ? 13.247 22.013 -33.230 1.00 93.19 266 LEU A N 1
ATOM 2176 C CA . LEU A 1 266 ? 12.882 21.246 -32.048 1.00 93.19 266 LEU A CA 1
ATOM 2177 C C . LEU A 1 266 ? 14.103 20.797 -31.236 1.00 93.19 266 LEU A C 1
ATOM 2179 O O . LEU A 1 266 ? 13.957 20.547 -30.040 1.00 93.19 266 LEU A O 1
ATOM 2183 N N . GLY A 1 267 ? 15.281 20.727 -31.862 1.00 95.88 267 GLY A N 1
ATOM 2184 C CA . GLY A 1 267 ? 16.516 20.241 -31.248 1.00 95.88 267 GLY A CA 1
ATOM 2185 C C . GLY A 1 267 ? 16.475 18.743 -30.941 1.00 95.88 267 GLY A C 1
ATOM 2186 O O . GLY A 1 267 ? 16.985 18.327 -29.904 1.00 95.88 267 GLY A O 1
ATOM 2187 N N . ILE A 1 268 ? 15.807 17.958 -31.791 1.00 97.44 268 ILE A N 1
ATOM 2188 C CA . ILE A 1 268 ? 15.596 16.513 -31.618 1.00 97.44 268 ILE A CA 1
ATOM 2189 C C . ILE A 1 268 ? 15.701 15.786 -32.962 1.00 97.44 268 ILE A C 1
ATOM 2191 O O . ILE A 1 268 ? 15.543 16.380 -34.026 1.00 97.44 268 ILE A O 1
ATOM 2195 N N . PHE A 1 269 ? 15.893 14.475 -32.913 1.00 98.44 269 PHE A N 1
ATOM 2196 C CA . PHE A 1 269 ? 15.776 13.566 -34.040 1.00 98.44 269 PHE A CA 1
ATOM 2197 C C . PHE A 1 269 ? 14.317 13.159 -34.276 1.00 98.44 269 PHE A C 1
ATOM 2199 O O . PHE A 1 269 ? 13.657 12.622 -33.388 1.00 98.44 269 PHE A O 1
ATOM 2206 N N . ILE A 1 270 ? 13.836 13.342 -35.504 1.00 97.69 270 ILE A N 1
ATOM 2207 C CA . ILE A 1 270 ? 12.494 12.959 -35.950 1.00 97.69 270 ILE A CA 1
ATOM 2208 C C . ILE A 1 270 ? 12.562 11.838 -36.989 1.00 97.69 270 ILE A C 1
ATOM 2210 O O . ILE A 1 270 ? 13.442 11.823 -37.848 1.00 97.69 270 ILE A O 1
ATOM 2214 N N . ASN A 1 271 ? 11.606 10.913 -36.941 1.00 96.69 271 ASN A N 1
ATOM 2215 C CA . ASN A 1 271 ? 11.425 9.888 -37.964 1.00 96.69 271 ASN A CA 1
ATOM 2216 C C . ASN A 1 271 ? 9.984 9.936 -38.481 1.00 96.69 271 ASN A C 1
ATOM 2218 O O . ASN A 1 271 ? 9.055 9.502 -37.804 1.00 96.69 271 ASN A O 1
ATOM 2222 N N . ASN A 1 272 ? 9.809 10.457 -39.696 1.00 93.94 272 ASN A N 1
ATOM 2223 C CA . ASN A 1 272 ? 8.490 10.646 -40.308 1.00 93.94 272 ASN A CA 1
ATOM 2224 C C . ASN A 1 272 ? 7.845 9.336 -40.790 1.00 93.94 272 ASN A C 1
ATOM 2226 O O . ASN A 1 272 ? 6.671 9.338 -41.151 1.00 93.94 272 ASN A O 1
ATOM 2230 N N . ASN A 1 273 ? 8.594 8.229 -40.797 1.00 94.62 273 ASN A N 1
ATOM 2231 C CA . ASN A 1 273 ? 8.097 6.919 -41.217 1.00 94.62 273 ASN A CA 1
ATOM 2232 C C . ASN A 1 273 ? 7.479 6.129 -40.053 1.00 94.62 273 ASN A C 1
ATOM 2234 O O . ASN A 1 273 ? 6.957 5.036 -40.266 1.00 94.62 273 ASN A O 1
ATOM 2238 N N . ILE A 1 274 ? 7.545 6.657 -38.827 1.00 94.25 274 ILE A N 1
ATOM 2239 C CA . ILE A 1 274 ? 7.045 5.992 -37.625 1.00 94.25 274 ILE A CA 1
ATOM 2240 C C . ILE A 1 274 ? 5.800 6.708 -37.104 1.00 94.25 274 ILE A C 1
ATOM 2242 O O . ILE A 1 274 ? 5.766 7.928 -36.953 1.00 94.25 274 ILE A O 1
ATOM 2246 N N . VAL A 1 275 ? 4.773 5.925 -36.775 1.00 95.19 275 VAL A N 1
ATOM 2247 C CA . VAL A 1 275 ? 3.541 6.436 -36.169 1.00 95.19 275 VAL A CA 1
ATOM 2248 C C . VAL A 1 275 ? 3.779 6.727 -34.688 1.00 95.19 275 VAL A C 1
ATOM 2250 O O . VAL A 1 275 ? 3.995 5.814 -33.892 1.00 95.19 275 VAL A O 1
ATOM 2253 N N . ILE A 1 276 ? 3.697 8.005 -34.312 1.00 95.31 276 ILE A N 1
ATOM 2254 C CA . ILE A 1 276 ? 3.802 8.458 -32.921 1.00 95.31 276 ILE A CA 1
ATOM 2255 C C . ILE A 1 276 ? 2.397 8.693 -32.369 1.00 95.31 276 ILE A C 1
ATOM 2257 O O . ILE A 1 276 ? 1.664 9.570 -32.829 1.00 95.31 276 ILE A O 1
ATOM 2261 N N . GLN A 1 277 ? 2.024 7.934 -31.343 1.00 94.75 277 GLN A N 1
ATOM 2262 C CA . GLN A 1 277 ? 0.762 8.126 -30.638 1.00 94.75 277 GLN A CA 1
ATOM 2263 C C . GLN A 1 277 ? 0.853 9.335 -29.702 1.00 94.75 277 GLN A C 1
ATOM 2265 O O . GLN A 1 277 ? 1.877 9.586 -29.069 1.00 94.75 277 GLN A O 1
ATOM 2270 N N . LYS A 1 278 ? -0.228 10.099 -29.558 1.00 93.38 278 LYS A N 1
ATOM 2271 C CA . LYS A 1 278 ? -0.265 11.171 -28.559 1.00 93.38 278 LYS A CA 1
ATOM 2272 C C . LYS A 1 278 ? -0.421 10.564 -27.164 1.00 93.38 278 LYS A C 1
ATOM 2274 O O . LYS A 1 278 ? -1.313 9.747 -26.959 1.00 93.38 278 LYS A O 1
ATOM 2279 N N . ALA A 1 279 ? 0.382 11.011 -26.198 1.00 89.88 279 ALA A N 1
ATOM 2280 C CA . ALA A 1 279 ? 0.176 10.635 -24.800 1.00 89.88 279 ALA A CA 1
ATOM 2281 C C . ALA A 1 279 ? -1.192 11.136 -24.312 1.00 89.88 279 ALA A C 1
ATOM 2283 O O . ALA A 1 279 ? -1.469 12.345 -24.313 1.00 89.88 279 ALA A O 1
ATOM 2284 N N . ASP A 1 280 ? -2.042 10.196 -23.905 1.00 91.56 280 ASP A N 1
ATOM 2285 C CA . ASP A 1 280 ? -3.381 10.486 -23.409 1.00 91.56 280 ASP A CA 1
ATOM 2286 C C . ASP A 1 280 ? -3.354 11.154 -22.024 1.00 91.56 280 ASP A C 1
ATOM 2288 O O . ASP A 1 280 ? -2.306 11.360 -21.398 1.00 91.56 280 ASP A O 1
ATOM 2292 N N . ARG A 1 281 ? -4.530 11.594 -21.566 1.00 94.62 281 ARG A N 1
ATOM 2293 C CA . ARG A 1 281 ? -4.634 12.355 -20.321 1.00 94.62 281 ARG A CA 1
ATOM 2294 C C . ARG A 1 281 ? -4.319 11.484 -19.107 1.00 94.62 281 ARG A C 1
ATOM 2296 O O . ARG A 1 281 ? -3.742 11.986 -18.146 1.00 94.62 281 ARG A O 1
ATOM 2303 N N . GLU A 1 282 ? -4.711 10.220 -19.131 1.00 96.56 282 GLU A N 1
ATOM 2304 C CA . GLU A 1 282 ? -4.468 9.246 -18.077 1.00 96.56 282 GLU A CA 1
ATOM 2305 C C . GLU A 1 282 ? -2.965 9.008 -17.895 1.00 96.56 282 GLU A C 1
ATOM 2307 O O . GLU A 1 282 ? -2.473 9.160 -16.779 1.00 96.56 282 GLU A O 1
ATOM 2312 N N . THR A 1 283 ? -2.211 8.775 -18.973 1.00 94.38 283 THR A N 1
ATOM 2313 C CA . THR A 1 283 ? -0.744 8.648 -18.941 1.00 94.38 283 THR A CA 1
ATOM 2314 C C . THR A 1 283 ? -0.082 9.890 -18.337 1.00 94.38 283 THR A C 1
ATOM 2316 O O . THR A 1 283 ? 0.787 9.774 -17.473 1.00 94.38 283 THR A O 1
ATOM 2319 N N . GLN A 1 284 ? -0.533 11.093 -18.712 1.00 94.94 284 GLN A N 1
ATOM 2320 C CA . GLN A 1 284 ? -0.022 12.338 -18.119 1.00 94.94 284 GLN A CA 1
ATOM 2321 C C . GLN A 1 284 ? -0.267 12.418 -16.608 1.00 94.94 284 GLN A C 1
ATOM 2323 O O . GLN A 1 284 ? 0.587 12.900 -15.867 1.00 94.94 284 GLN A O 1
ATOM 2328 N N . LEU A 1 285 ? -1.440 11.980 -16.145 1.00 97.81 285 LEU A N 1
ATOM 2329 C CA . LEU A 1 285 ? -1.786 11.993 -14.725 1.00 97.81 285 LEU A CA 1
ATOM 2330 C C . LEU A 1 285 ? -1.009 10.930 -13.936 1.00 97.81 285 LEU A C 1
ATOM 2332 O O . LEU A 1 285 ? -0.618 11.205 -12.808 1.00 97.81 285 LEU A O 1
ATOM 2336 N N . PHE A 1 286 ? -0.743 9.758 -14.516 1.00 97.25 286 PHE A N 1
ATOM 2337 C CA . PHE A 1 286 ? 0.060 8.715 -13.871 1.00 97.25 286 PHE A CA 1
ATOM 2338 C C . PHE A 1 286 ? 1.497 9.172 -13.602 1.00 97.25 286 PHE A C 1
ATOM 2340 O O . PHE A 1 286 ? 2.008 8.981 -12.502 1.00 97.25 286 PHE A O 1
ATOM 2347 N N . GLN A 1 287 ? 2.128 9.874 -14.547 1.00 93.94 287 GLN A N 1
ATOM 2348 C CA . GLN A 1 287 ? 3.450 10.468 -14.311 1.00 93.94 287 GLN A CA 1
ATOM 2349 C C . GLN A 1 287 ? 3.442 11.507 -13.176 1.00 93.94 287 GLN A C 1
ATOM 2351 O O . GLN A 1 287 ? 4.416 11.628 -12.435 1.00 93.94 287 GLN A O 1
ATOM 2356 N N . LEU A 1 288 ? 2.328 12.224 -12.981 1.00 96.50 288 LEU A N 1
ATOM 2357 C CA . LEU A 1 288 ? 2.181 13.186 -11.886 1.00 96.50 288 LEU A CA 1
ATOM 2358 C C . LEU A 1 288 ? 2.038 12.538 -10.502 1.00 96.50 288 LEU A C 1
ATOM 2360 O O . LEU A 1 288 ? 2.170 13.246 -9.506 1.00 96.50 288 LEU A O 1
ATOM 2364 N N . LEU A 1 289 ? 1.827 11.221 -10.401 1.00 97.88 289 LEU A N 1
ATOM 2365 C CA . LEU A 1 289 ? 1.785 10.524 -9.108 1.00 97.88 289 LEU A CA 1
ATOM 2366 C C . LEU A 1 289 ? 3.141 10.550 -8.387 1.00 97.88 289 LEU A C 1
ATOM 2368 O O . LEU A 1 289 ? 3.173 10.511 -7.161 1.00 97.88 289 LEU A O 1
ATOM 2372 N N . ASN A 1 290 ? 4.249 10.684 -9.124 1.00 95.19 290 ASN A N 1
ATOM 2373 C CA . ASN A 1 290 ? 5.605 10.860 -8.588 1.00 95.19 290 ASN A CA 1
ATOM 2374 C C . ASN A 1 290 ? 6.013 12.343 -8.444 1.00 95.19 290 ASN A C 1
ATOM 2376 O O . ASN A 1 290 ? 7.184 12.669 -8.245 1.00 95.19 290 ASN A O 1
ATOM 2380 N N . ALA A 1 291 ? 5.078 13.287 -8.589 1.00 94.25 291 ALA A N 1
ATOM 2381 C CA . ALA A 1 291 ? 5.416 14.699 -8.458 1.00 94.25 291 ALA A CA 1
ATOM 2382 C C . ALA A 1 291 ? 5.992 14.991 -7.062 1.00 94.25 291 ALA A C 1
ATOM 2384 O O . ALA A 1 291 ? 5.431 14.584 -6.047 1.00 94.25 291 ALA A O 1
ATOM 2385 N N . LYS A 1 292 ? 7.081 15.770 -6.997 1.00 92.19 292 LYS A N 1
ATOM 2386 C CA . LYS A 1 292 ? 7.702 16.192 -5.723 1.00 92.19 292 LYS A CA 1
ATOM 2387 C C . LYS A 1 292 ? 6.773 17.050 -4.856 1.00 92.19 292 LYS A C 1
ATOM 2389 O O . LYS A 1 292 ? 7.001 17.184 -3.661 1.00 92.19 292 LYS A O 1
ATOM 2394 N N . THR A 1 293 ? 5.761 17.665 -5.463 1.00 95.56 293 THR A N 1
ATOM 2395 C CA . THR A 1 293 ? 4.767 18.489 -4.776 1.00 95.56 293 THR A CA 1
ATOM 2396 C C . THR A 1 293 ? 3.538 17.652 -4.444 1.00 95.56 293 THR A C 1
ATOM 2398 O O . THR A 1 293 ? 2.803 17.249 -5.345 1.00 95.56 293 THR A O 1
ATOM 2401 N N . ASP A 1 294 ? 3.275 17.460 -3.152 1.00 97.19 294 ASP A N 1
ATOM 2402 C CA . ASP A 1 294 ? 2.185 16.616 -2.641 1.00 97.19 294 ASP A CA 1
ATOM 2403 C C . ASP A 1 294 ? 0.816 16.992 -3.227 1.00 97.19 294 ASP A C 1
ATOM 2405 O O . ASP A 1 294 ? 0.045 16.127 -3.643 1.00 97.19 294 ASP A O 1
ATOM 2409 N N . SER A 1 295 ? 0.529 18.294 -3.348 1.00 97.50 295 SER A N 1
ATOM 2410 C CA . SER A 1 295 ? -0.732 18.775 -3.922 1.00 97.50 295 SER A CA 1
ATOM 2411 C C . SER A 1 295 ? -0.902 18.392 -5.395 1.00 97.50 295 SER A C 1
ATOM 2413 O O . SER A 1 295 ? -2.022 18.151 -5.840 1.00 97.50 295 SER A O 1
ATOM 2415 N N . VAL A 1 296 ? 0.185 18.297 -6.163 1.00 97.31 296 VAL A N 1
ATOM 2416 C CA . VAL A 1 296 ? 0.140 17.873 -7.568 1.00 97.31 296 VAL A CA 1
ATOM 2417 C C . VAL A 1 296 ? -0.157 16.378 -7.649 1.00 97.31 296 VAL A C 1
ATOM 2419 O O . VAL A 1 296 ? -1.064 15.981 -8.384 1.00 97.31 296 VAL A O 1
ATOM 2422 N N . ALA A 1 297 ? 0.541 15.568 -6.849 1.00 98.19 297 ALA A N 1
ATOM 2423 C CA . ALA A 1 297 ? 0.361 14.120 -6.830 1.00 98.19 297 ALA A CA 1
ATOM 2424 C C . ALA A 1 297 ? -1.052 13.719 -6.386 1.00 98.19 297 ALA A C 1
ATOM 2426 O O . ALA A 1 297 ? -1.732 12.967 -7.088 1.00 98.19 297 ALA A O 1
ATOM 2427 N N . ILE A 1 298 ? -1.547 14.274 -5.274 1.00 98.19 298 ILE A N 1
ATOM 2428 C CA . ILE A 1 298 ? -2.883 13.934 -4.766 1.00 98.19 298 ILE A CA 1
ATOM 2429 C C . ILE A 1 298 ? -3.994 14.386 -5.724 1.00 98.19 298 ILE A C 1
ATOM 2431 O O . ILE A 1 298 ? -4.963 13.660 -5.942 1.00 98.19 298 ILE A O 1
ATOM 2435 N N . ASN A 1 299 ? -3.845 15.544 -6.380 1.00 98.50 299 ASN A N 1
ATOM 2436 C CA . ASN A 1 299 ? -4.811 16.006 -7.379 1.00 98.50 299 ASN A CA 1
ATOM 2437 C C . ASN A 1 299 ? -4.799 15.135 -8.640 1.00 98.50 299 ASN A C 1
ATOM 2439 O O . ASN A 1 299 ? -5.855 14.925 -9.251 1.00 98.50 299 ASN A O 1
ATOM 2443 N N . ALA A 1 300 ? -3.634 14.615 -9.032 1.00 98.62 300 ALA A N 1
ATOM 2444 C CA . ALA A 1 300 ? -3.530 13.656 -10.121 1.00 98.62 300 ALA A CA 1
ATOM 2445 C C . ALA A 1 300 ? -4.225 12.337 -9.763 1.00 98.62 300 ALA A C 1
ATOM 2447 O O . ALA A 1 300 ? -5.061 11.868 -10.536 1.00 98.62 300 ALA A O 1
ATOM 2448 N N . PHE A 1 301 ? -3.989 11.818 -8.556 1.00 98.75 301 PHE A N 1
ATOM 2449 C CA . PHE A 1 301 ? -4.659 10.632 -8.025 1.00 98.75 301 PHE A CA 1
ATOM 2450 C C . PHE A 1 301 ? -6.189 10.791 -8.013 1.00 98.75 301 PHE A C 1
ATOM 2452 O O . PHE A 1 301 ? -6.897 10.012 -8.645 1.00 98.75 301 PHE A O 1
ATOM 2459 N N . ILE A 1 302 ? -6.711 11.867 -7.411 1.00 98.69 302 ILE A N 1
ATOM 2460 C CA . ILE A 1 302 ? -8.152 12.200 -7.385 1.00 98.69 302 ILE A CA 1
ATOM 2461 C C . ILE A 1 302 ? -8.729 12.404 -8.797 1.00 98.69 302 ILE A C 1
ATOM 2463 O O . ILE A 1 302 ? -9.924 12.227 -9.048 1.00 98.69 302 ILE A O 1
ATOM 2467 N N . SER A 1 303 ? -7.910 12.850 -9.747 1.00 98.56 303 SER A N 1
ATOM 2468 C CA . SER A 1 303 ? -8.339 12.958 -11.139 1.00 98.56 303 SER A CA 1
ATOM 2469 C C . SER A 1 303 ? -8.458 11.584 -11.783 1.00 98.56 303 SER A C 1
ATOM 2471 O O . SER A 1 303 ? -9.464 11.343 -12.442 1.00 98.56 303 SER A O 1
ATOM 2473 N N . LEU A 1 304 ? -7.482 10.696 -11.573 1.00 98.81 304 LEU A N 1
ATOM 2474 C CA . LEU A 1 304 ? -7.457 9.333 -12.111 1.00 98.81 304 LEU A CA 1
ATOM 2475 C C . LEU A 1 304 ? -8.600 8.468 -11.593 1.00 98.81 304 LEU A C 1
ATOM 2477 O O . LEU A 1 304 ? -9.172 7.715 -12.377 1.00 98.81 304 LEU A O 1
ATOM 2481 N N . THR A 1 305 ? -9.017 8.637 -10.335 1.00 98.56 305 THR A N 1
ATOM 2482 C CA . THR A 1 305 ? -10.189 7.921 -9.806 1.00 98.56 305 THR A CA 1
ATOM 2483 C C . THR A 1 305 ? -11.466 8.219 -10.583 1.00 98.56 305 THR A C 1
ATOM 2485 O O . THR A 1 305 ? -12.447 7.553 -10.335 1.00 98.56 305 THR A O 1
ATOM 2488 N N . ARG A 1 306 ? -11.521 9.198 -11.494 1.00 97.62 306 ARG A N 1
ATOM 2489 C CA . ARG A 1 306 ? -12.732 9.586 -12.246 1.00 97.62 306 ARG A CA 1
ATOM 2490 C C . ARG A 1 306 ? -12.557 9.459 -13.763 1.00 97.62 306 ARG A C 1
ATOM 2492 O O . ARG A 1 306 ? -13.284 10.097 -14.527 1.00 97.62 306 ARG A O 1
ATOM 2499 N N . ARG A 1 307 ? -11.534 8.719 -14.198 1.00 97.94 307 ARG A N 1
ATOM 2500 C CA . ARG A 1 307 ? -11.172 8.518 -15.610 1.00 97.94 307 ARG A CA 1
ATOM 2501 C C . ARG A 1 307 ? -11.676 7.177 -16.135 1.00 97.94 307 ARG A C 1
ATOM 2503 O O . ARG A 1 307 ? -12.417 6.474 -15.459 1.00 97.94 307 ARG A O 1
ATOM 2510 N N . ASN A 1 308 ? -11.316 6.860 -17.377 1.00 97.69 308 ASN A N 1
ATOM 2511 C CA . ASN A 1 308 ? -11.700 5.611 -18.018 1.00 97.69 308 ASN A CA 1
ATOM 2512 C C . ASN A 1 308 ? -11.192 4.398 -17.215 1.00 97.69 308 ASN A C 1
ATOM 2514 O O . ASN A 1 308 ? -9.986 4.233 -17.029 1.00 97.69 308 A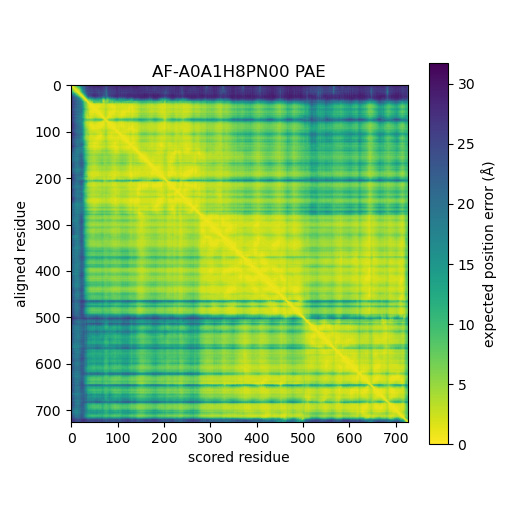SN A O 1
ATOM 2518 N N . VAL A 1 309 ? -12.117 3.538 -16.780 1.00 97.94 309 VAL A N 1
ATOM 2519 C CA . VAL A 1 309 ? -11.828 2.372 -15.929 1.00 97.94 309 VAL A CA 1
ATOM 2520 C C . VAL A 1 309 ? -10.795 1.437 -16.559 1.00 97.94 309 VAL A C 1
ATOM 2522 O O . VAL A 1 309 ? -9.844 1.040 -15.891 1.00 97.94 309 VAL A O 1
ATOM 2525 N N . ILE A 1 310 ? -10.960 1.097 -17.842 1.00 97.50 310 ILE A N 1
ATOM 2526 C CA . ILE A 1 310 ? -10.086 0.145 -18.544 1.00 97.50 310 ILE A CA 1
ATOM 2527 C C . ILE A 1 310 ? -8.663 0.703 -18.613 1.00 97.50 310 ILE A C 1
ATOM 2529 O O . ILE A 1 310 ? -7.712 0.019 -18.238 1.00 97.50 310 ILE A O 1
ATOM 2533 N N . LYS A 1 311 ? -8.520 1.968 -19.023 1.00 96.62 311 LYS A N 1
ATOM 2534 C CA . LYS A 1 311 ? -7.215 2.619 -19.167 1.00 96.62 311 LYS A CA 1
ATOM 2535 C C . LYS A 1 311 ? -6.502 2.794 -17.828 1.00 96.62 311 LYS A C 1
ATOM 2537 O O . LYS A 1 311 ? -5.315 2.498 -17.738 1.00 96.62 311 LYS A O 1
ATOM 2542 N N . VAL A 1 312 ? -7.207 3.254 -16.791 1.00 98.38 312 VAL A N 1
ATOM 2543 C CA . VAL A 1 312 ? -6.614 3.444 -15.456 1.00 98.38 312 VAL A CA 1
ATOM 2544 C C . VAL A 1 312 ? -6.179 2.114 -14.856 1.00 98.38 312 VAL A C 1
ATOM 2546 O O . VAL A 1 312 ? -5.105 2.057 -14.269 1.00 98.38 312 VAL A O 1
ATOM 2549 N N . LYS A 1 313 ? -6.966 1.042 -15.020 1.00 97.94 313 LYS A N 1
ATOM 2550 C CA . LYS A 1 313 ? -6.573 -0.291 -14.543 1.00 97.94 313 LYS A CA 1
ATOM 2551 C C . LYS A 1 313 ? -5.331 -0.811 -15.261 1.00 97.94 313 LYS A C 1
ATOM 2553 O O . LYS A 1 313 ? -4.439 -1.293 -14.579 1.00 97.94 313 LYS A O 1
ATOM 2558 N N . ALA A 1 314 ? -5.265 -0.670 -16.587 1.00 94.94 314 ALA A N 1
ATOM 2559 C CA . ALA A 1 314 ? -4.093 -1.068 -17.365 1.00 94.94 314 ALA A CA 1
ATOM 2560 C C . ALA A 1 314 ? -2.837 -0.306 -16.910 1.00 94.94 314 ALA A C 1
ATOM 2562 O O . ALA A 1 314 ? -1.867 -0.927 -16.505 1.00 94.94 314 ALA A O 1
ATOM 2563 N N . LEU A 1 315 ? -2.901 1.029 -16.839 1.00 96.00 315 LEU A N 1
ATOM 2564 C CA . LEU A 1 315 ? -1.770 1.843 -16.380 1.00 96.00 315 LEU A CA 1
ATOM 2565 C C . LEU A 1 315 ? -1.388 1.570 -14.920 1.00 96.00 315 LEU A C 1
ATOM 2567 O O . LEU A 1 315 ? -0.211 1.611 -14.585 1.00 96.00 315 LEU A O 1
ATOM 2571 N N . ALA A 1 316 ? -2.355 1.292 -14.042 1.00 97.38 316 ALA A N 1
ATOM 2572 C CA . ALA A 1 316 ? -2.061 0.898 -12.669 1.00 97.38 316 ALA A CA 1
ATOM 2573 C C . ALA A 1 316 ? -1.317 -0.440 -12.615 1.00 97.38 316 ALA A C 1
ATOM 2575 O O . ALA A 1 316 ? -0.371 -0.553 -11.847 1.00 97.38 316 ALA A O 1
ATOM 2576 N N . ASP A 1 317 ? -1.712 -1.421 -13.431 1.00 93.88 317 ASP A N 1
ATOM 2577 C CA . ASP A 1 317 ? -1.014 -2.705 -13.524 1.00 93.88 317 ASP A CA 1
ATOM 2578 C C . ASP A 1 317 ? 0.400 -2.529 -14.104 1.00 93.88 317 ASP A C 1
ATOM 2580 O O . ASP A 1 317 ? 1.345 -3.115 -13.579 1.00 93.88 317 ASP A O 1
ATOM 2584 N N . ASP A 1 318 ? 0.567 -1.675 -15.118 1.00 91.81 318 ASP A N 1
ATOM 2585 C CA . ASP A 1 318 ? 1.871 -1.368 -15.718 1.00 91.81 318 ASP A CA 1
ATOM 2586 C C . ASP A 1 318 ? 2.813 -0.685 -14.706 1.00 91.81 318 ASP A C 1
ATOM 2588 O O . ASP A 1 318 ? 3.958 -1.102 -14.532 1.00 91.81 318 ASP A O 1
ATOM 2592 N N . TYR A 1 319 ? 2.326 0.334 -13.988 1.00 95.00 319 TYR A N 1
ATOM 2593 C CA . TYR A 1 319 ? 3.124 1.085 -13.010 1.00 95.00 319 TYR A CA 1
ATOM 2594 C C . TYR A 1 319 ? 3.444 0.276 -11.741 1.00 95.00 319 TYR A C 1
ATOM 2596 O O . TYR A 1 319 ? 4.528 0.449 -11.181 1.00 95.00 319 TYR A O 1
ATOM 2604 N N . ASP A 1 320 ? 2.526 -0.588 -11.281 1.00 93.25 320 ASP A N 1
ATOM 2605 C CA . ASP A 1 320 ? 2.744 -1.467 -10.118 1.00 93.25 320 ASP A CA 1
ATOM 2606 C C . ASP A 1 320 ? 3.806 -2.528 -10.435 1.00 93.25 320 ASP A C 1
ATOM 2608 O O . ASP A 1 320 ? 4.731 -2.727 -9.651 1.00 93.25 320 ASP A O 1
ATOM 2612 N N . LYS A 1 321 ? 3.733 -3.158 -11.618 1.00 90.31 321 LYS A N 1
ATOM 2613 C CA . LYS A 1 321 ? 4.735 -4.140 -12.071 1.00 90.31 321 LYS A CA 1
ATOM 2614 C C . LYS A 1 321 ? 6.125 -3.532 -12.228 1.00 90.31 321 LYS A C 1
ATOM 2616 O O . LYS A 1 321 ? 7.103 -4.161 -11.840 1.00 90.31 321 LYS A O 1
ATOM 2621 N N . ALA A 1 322 ? 6.206 -2.318 -12.769 1.00 89.19 322 ALA A N 1
ATOM 2622 C CA . ALA A 1 322 ? 7.469 -1.616 -12.976 1.00 89.19 322 ALA A CA 1
ATOM 2623 C C . ALA A 1 322 ? 8.037 -0.963 -11.694 1.00 89.19 322 ALA A C 1
ATOM 2625 O O . ALA A 1 322 ? 9.052 -0.267 -11.764 1.00 89.19 322 ALA A O 1
ATOM 2626 N N . ASP A 1 323 ? 7.396 -1.149 -10.529 1.00 91.00 323 ASP A N 1
ATOM 2627 C CA . ASP A 1 323 ? 7.794 -0.547 -9.245 1.00 91.00 323 ASP A CA 1
ATOM 2628 C C . ASP A 1 323 ? 8.088 0.962 -9.385 1.00 91.00 323 ASP A C 1
ATOM 2630 O O . ASP A 1 323 ? 9.134 1.507 -8.988 1.00 91.00 323 ASP A O 1
ATOM 2634 N N . ILE A 1 324 ? 7.172 1.661 -10.065 1.00 92.44 324 ILE A N 1
ATOM 2635 C CA . ILE A 1 324 ? 7.312 3.094 -10.292 1.00 92.44 324 ILE A CA 1
ATOM 2636 C C . ILE A 1 324 ? 7.068 3.819 -8.977 1.00 92.44 324 ILE A C 1
ATOM 2638 O O . ILE A 1 324 ? 5.994 3.731 -8.377 1.00 92.44 324 ILE A O 1
ATOM 2642 N N . ARG A 1 325 ? 8.074 4.588 -8.550 1.00 93.19 325 ARG A N 1
ATOM 2643 C CA . ARG A 1 325 ? 7.989 5.422 -7.350 1.00 93.19 325 ARG A CA 1
ATOM 2644 C C . ARG A 1 325 ? 6.843 6.417 -7.460 1.00 93.19 325 ARG A C 1
ATOM 2646 O O . ARG A 1 325 ? 6.542 6.934 -8.532 1.00 93.19 325 ARG A O 1
ATOM 265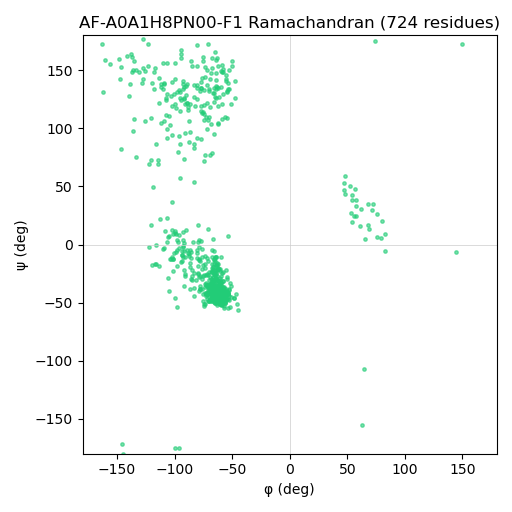3 N N . PHE A 1 326 ? 6.273 6.735 -6.313 1.00 95.75 326 PHE A N 1
ATOM 2654 C CA . PHE A 1 326 ? 5.166 7.662 -6.174 1.00 95.75 326 PHE A CA 1
ATOM 2655 C C . PHE A 1 326 ? 5.388 8.575 -4.965 1.00 95.75 326 PHE A C 1
ATOM 2657 O O . PHE A 1 326 ? 6.237 8.315 -4.109 1.00 95.75 326 PHE A O 1
ATOM 2664 N N . ASN A 1 327 ? 4.638 9.672 -4.900 1.00 97.56 327 ASN A N 1
ATOM 2665 C CA . ASN A 1 327 ? 4.674 10.588 -3.769 1.00 97.56 327 ASN A CA 1
ATOM 2666 C C . ASN A 1 327 ? 4.032 9.933 -2.530 1.00 97.56 327 ASN A C 1
ATOM 2668 O O . ASN A 1 327 ? 2.943 9.370 -2.608 1.00 97.56 327 ASN A O 1
ATOM 2672 N N . TRP A 1 328 ? 4.696 10.056 -1.381 1.00 95.62 328 TRP A N 1
ATOM 2673 C CA . TRP A 1 328 ? 4.292 9.476 -0.096 1.00 95.62 328 TRP A CA 1
ATOM 2674 C C . TRP A 1 328 ? 2.949 9.993 0.454 1.00 95.62 328 TRP A C 1
ATOM 2676 O O . TRP A 1 328 ? 2.385 9.359 1.337 1.00 95.62 328 TRP A O 1
ATOM 2686 N N . VAL A 1 329 ? 2.425 11.119 -0.050 1.00 96.56 329 VAL A N 1
ATOM 2687 C CA . VAL A 1 329 ? 1.090 11.632 0.311 1.00 96.56 329 VAL A CA 1
ATOM 2688 C C . VAL A 1 329 ? -0.043 10.733 -0.197 1.00 96.56 329 VAL A C 1
ATOM 2690 O O . VAL A 1 329 ? -1.178 10.838 0.263 1.00 96.56 329 VAL A O 1
ATOM 2693 N N . LEU A 1 330 ? 0.237 9.893 -1.197 1.00 97.81 330 LEU A N 1
ATOM 2694 C CA . LEU A 1 330 ? -0.734 8.970 -1.769 1.00 97.81 330 LEU A CA 1
ATOM 2695 C C . LEU A 1 330 ? -0.973 7.772 -0.830 1.00 97.81 330 LEU A C 1
ATOM 2697 O O . LEU A 1 330 ? -0.136 7.489 0.031 1.00 97.81 330 LEU A O 1
ATOM 2701 N N . PRO A 1 331 ? -2.084 7.028 -1.000 1.00 97.19 331 PRO A N 1
ATOM 2702 C CA . PRO A 1 331 ? -2.300 5.788 -0.257 1.00 97.19 331 PRO A CA 1
ATOM 2703 C C . PRO A 1 331 ? -1.117 4.830 -0.391 1.00 97.19 331 PRO A C 1
ATOM 2705 O O . PRO A 1 331 ? -0.462 4.813 -1.431 1.00 97.19 331 PRO A O 1
ATOM 2708 N N . THR A 1 332 ? -0.880 4.002 0.629 1.00 95.19 332 THR A N 1
ATOM 2709 C CA . THR A 1 332 ? 0.282 3.094 0.716 1.00 95.19 332 THR A CA 1
ATOM 2710 C C . THR A 1 332 ? 0.467 2.222 -0.535 1.00 95.19 332 THR A C 1
ATOM 2712 O O . THR A 1 332 ? 1.593 1.979 -0.962 1.00 95.19 332 THR A O 1
ATOM 2715 N N . PHE A 1 333 ? -0.636 1.787 -1.156 1.00 96.56 333 PHE A N 1
ATOM 2716 C CA . PHE A 1 333 ? -0.643 1.034 -2.415 1.00 96.56 333 PHE A CA 1
ATOM 2717 C C . PHE A 1 333 ? -1.441 1.789 -3.488 1.00 96.56 333 PHE A C 1
ATOM 2719 O O . PHE A 1 333 ? -2.565 1.394 -3.820 1.00 96.56 333 PHE A O 1
ATOM 2726 N N . PRO A 1 334 ? -0.911 2.891 -4.045 1.00 97.50 334 PRO A N 1
ATOM 2727 C CA . PRO A 1 334 ? -1.719 3.826 -4.819 1.00 97.50 334 PRO A CA 1
ATOM 2728 C C . PRO A 1 334 ? -2.276 3.190 -6.095 1.00 97.50 334 PRO A C 1
ATOM 2730 O O . PRO A 1 334 ? -3.429 3.434 -6.445 1.00 97.50 334 PRO A O 1
ATOM 2733 N N . TYR A 1 335 ? -1.516 2.318 -6.759 1.00 98.06 335 TYR A N 1
ATOM 2734 C CA . TYR A 1 335 ? -1.972 1.635 -7.970 1.00 98.06 335 TYR A CA 1
ATOM 2735 C C . TYR A 1 335 ? -3.102 0.642 -7.675 1.00 98.06 335 TYR A C 1
ATOM 2737 O O . TYR A 1 335 ? -4.119 0.641 -8.370 1.00 98.06 335 TYR A O 1
ATOM 2745 N N . ARG A 1 336 ? -3.007 -0.122 -6.577 1.00 97.31 336 ARG A N 1
ATOM 2746 C CA . ARG A 1 336 ? -4.096 -1.004 -6.120 1.00 97.31 336 ARG A CA 1
ATOM 2747 C C . ARG A 1 336 ? -5.344 -0.206 -5.761 1.00 97.31 336 ARG A C 1
ATOM 2749 O O . ARG A 1 336 ? -6.434 -0.569 -6.197 1.00 97.31 336 ARG A O 1
ATOM 2756 N N . PHE A 1 337 ? -5.189 0.911 -5.049 1.00 98.38 337 PHE A N 1
ATOM 2757 C CA . PHE A 1 337 ? -6.302 1.805 -4.732 1.00 98.38 337 PHE A CA 1
ATOM 2758 C C . PHE A 1 337 ? -6.945 2.372 -6.001 1.00 98.38 337 PHE A C 1
ATOM 2760 O O . PHE A 1 337 ? -8.163 2.297 -6.131 1.00 98.38 337 PHE A O 1
ATOM 2767 N N . LEU A 1 338 ? -6.166 2.867 -6.969 1.00 98.56 338 LEU A N 1
ATOM 2768 C CA . LEU A 1 338 ? -6.698 3.399 -8.229 1.00 98.56 338 LEU A CA 1
ATOM 2769 C C . LEU A 1 338 ? -7.536 2.367 -8.986 1.00 98.56 338 LEU A C 1
ATOM 2771 O O . LEU A 1 338 ? -8.623 2.715 -9.449 1.00 98.56 338 LEU A O 1
ATOM 2775 N N . ARG A 1 339 ? -7.090 1.102 -9.056 1.00 98.06 339 ARG A N 1
ATOM 2776 C CA . ARG A 1 339 ? -7.847 0.013 -9.704 1.00 98.06 339 ARG A CA 1
ATOM 2777 C C . ARG A 1 339 ? -9.241 -0.161 -9.111 1.00 98.06 339 ARG A C 1
ATOM 2779 O O . ARG A 1 339 ? -10.185 -0.383 -9.864 1.00 98.06 339 ARG A O 1
ATOM 2786 N N . GLN A 1 340 ? -9.369 -0.053 -7.789 1.00 98.44 340 GLN A N 1
ATOM 2787 C CA . GLN A 1 340 ? -10.651 -0.225 -7.100 1.00 98.44 340 GLN A CA 1
ATOM 2788 C C . GLN A 1 340 ? -11.485 1.058 -7.127 1.00 98.44 340 GLN A C 1
ATOM 2790 O O . GLN A 1 340 ? -12.678 1.038 -7.422 1.00 98.44 340 GLN A O 1
ATOM 2795 N N . MET A 1 341 ? -10.854 2.200 -6.860 1.00 98.69 341 MET A N 1
ATOM 2796 C CA . MET A 1 341 ? -11.532 3.485 -6.751 1.00 98.69 341 MET A CA 1
ATOM 2797 C C . MET A 1 341 ? -12.099 3.960 -8.087 1.00 98.69 341 MET A C 1
ATOM 2799 O O . MET A 1 341 ? -13.195 4.507 -8.089 1.00 98.69 341 MET A O 1
ATOM 2803 N N . VAL A 1 342 ? -11.415 3.726 -9.215 1.00 98.69 342 VAL A N 1
ATOM 2804 C CA . VAL A 1 342 ? -11.955 4.092 -10.537 1.00 98.69 342 VAL A CA 1
ATOM 2805 C C . VAL A 1 342 ? -13.209 3.286 -10.888 1.00 98.69 342 VAL A C 1
ATOM 2807 O O . VAL A 1 342 ? -14.132 3.818 -11.492 1.00 98.69 342 VAL A O 1
ATOM 2810 N N . VAL A 1 343 ? -13.283 2.022 -10.458 1.00 98.69 343 VAL A N 1
ATOM 2811 C CA . VAL A 1 343 ? -14.480 1.185 -10.635 1.00 98.69 343 VAL A CA 1
ATOM 2812 C C . VAL A 1 343 ? -15.609 1.667 -9.721 1.00 98.69 343 VAL A C 1
ATOM 2814 O O . VAL A 1 343 ? -16.759 1.730 -10.150 1.00 98.69 343 VAL A O 1
ATOM 2817 N N . LEU A 1 344 ? -15.296 2.042 -8.475 1.00 98.69 344 LEU A N 1
ATOM 2818 C CA . LEU A 1 344 ? -16.287 2.560 -7.530 1.00 98.69 344 LEU A CA 1
ATOM 2819 C C . LEU A 1 344 ? -16.925 3.862 -8.027 1.00 98.69 344 LEU A C 1
ATOM 2821 O O . LEU A 1 344 ? -18.145 3.989 -8.022 1.00 98.69 344 LEU A O 1
ATOM 2825 N N . THR A 1 345 ? -16.124 4.841 -8.440 1.00 98.62 345 THR A N 1
ATOM 2826 C CA . THR A 1 345 ? -16.638 6.139 -8.904 1.00 98.62 345 THR A CA 1
ATOM 2827 C C . THR A 1 345 ? -17.418 6.012 -10.211 1.00 98.62 345 THR A C 1
ATOM 2829 O O . THR A 1 345 ? -18.430 6.693 -10.370 1.00 98.62 345 THR A O 1
ATOM 2832 N N . ASP A 1 346 ? -16.991 5.133 -11.124 1.00 98.56 346 ASP A N 1
ATOM 2833 C CA . ASP A 1 346 ? -17.708 4.842 -12.362 1.00 98.56 346 ASP A CA 1
ATOM 2834 C C . ASP A 1 346 ? -19.064 4.190 -12.066 1.00 98.56 346 ASP A C 1
ATOM 2836 O O . ASP A 1 346 ? -20.094 4.656 -12.559 1.00 98.56 346 ASP A O 1
ATOM 2840 N N . TYR A 1 347 ? -19.097 3.206 -11.160 1.00 98.38 347 TYR A N 1
ATOM 2841 C CA . TYR A 1 347 ? -20.342 2.616 -10.669 1.00 98.38 347 TYR A CA 1
ATOM 2842 C C . TYR A 1 347 ? -21.256 3.676 -10.041 1.00 98.38 347 TYR A C 1
ATOM 2844 O O . TYR A 1 347 ? -22.445 3.749 -10.363 1.00 98.38 347 TYR A O 1
ATOM 2852 N N . CYS A 1 348 ? -20.713 4.538 -9.177 1.00 98.38 348 CYS A N 1
ATOM 2853 C CA . CYS A 1 348 ? -21.475 5.612 -8.548 1.00 98.38 348 CYS A CA 1
ATOM 2854 C C . CYS A 1 348 ? -22.040 6.596 -9.579 1.00 98.38 348 CYS A C 1
ATOM 2856 O O . CYS A 1 348 ? -23.202 6.987 -9.472 1.00 98.38 348 CYS A O 1
ATOM 2858 N N . 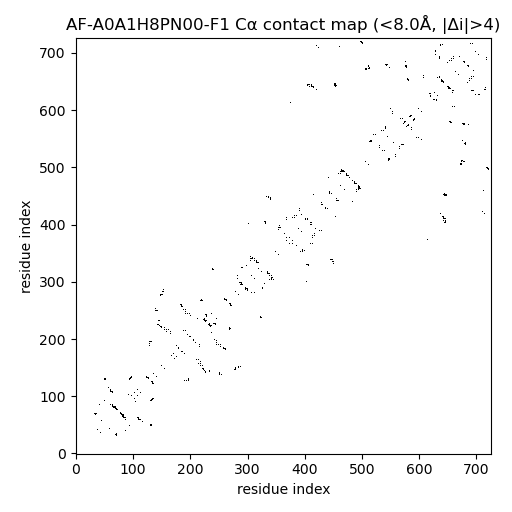LYS A 1 349 ? -21.267 6.958 -10.609 1.00 97.62 349 LYS A N 1
ATOM 2859 C CA . LYS A 1 349 ? -21.715 7.842 -11.692 1.00 97.62 349 LYS A CA 1
ATOM 2860 C C . LYS A 1 349 ? -22.872 7.225 -12.479 1.00 97.62 349 LYS A C 1
ATOM 2862 O O . LYS A 1 349 ? -23.892 7.888 -12.654 1.00 97.62 349 LYS A O 1
ATOM 2867 N N . HIS A 1 350 ? -22.745 5.966 -12.902 1.00 97.19 350 HIS A N 1
ATOM 2868 C CA . HIS A 1 350 ? -23.795 5.258 -13.643 1.00 97.19 350 HIS A CA 1
ATOM 2869 C C . HIS A 1 350 ? -25.085 5.088 -12.829 1.00 97.19 350 HIS A C 1
ATOM 2871 O O . HIS A 1 350 ? -26.177 5.132 -13.387 1.00 97.19 350 HIS A O 1
ATOM 2877 N N . ASN A 1 351 ? -24.971 4.964 -11.504 1.00 96.62 351 ASN A N 1
ATOM 2878 C CA . ASN A 1 351 ? -26.106 4.751 -10.604 1.00 96.62 351 ASN A CA 1
ATOM 2879 C C . ASN A 1 351 ? -26.585 6.026 -9.884 1.00 96.62 351 ASN A C 1
ATOM 2881 O O . ASN A 1 351 ? -27.412 5.940 -8.969 1.00 96.62 351 ASN A O 1
ATOM 2885 N N . GLN A 1 352 ? -26.092 7.208 -10.275 1.00 96.75 352 GLN A N 1
ATOM 2886 C CA . GLN A 1 352 ? -26.443 8.502 -9.670 1.00 96.75 352 GLN A CA 1
ATOM 2887 C C . GLN A 1 352 ? -26.268 8.497 -8.139 1.00 96.75 352 GLN A C 1
ATOM 2889 O O . GLN A 1 352 ? -27.192 8.794 -7.374 1.00 96.75 352 GLN A O 1
ATOM 2894 N N . ILE A 1 353 ? -25.104 8.054 -7.677 1.00 97.00 353 ILE A N 1
ATOM 2895 C CA . ILE A 1 353 ? -24.703 8.029 -6.269 1.00 97.00 353 ILE A CA 1
ATOM 2896 C C . ILE A 1 353 ? -23.653 9.117 -6.074 1.00 97.00 353 ILE A C 1
ATOM 2898 O O . ILE A 1 353 ? -22.640 9.140 -6.775 1.00 97.00 353 ILE A O 1
ATOM 2902 N N . ASP A 1 354 ? -23.884 10.009 -5.113 1.00 96.50 354 ASP A N 1
ATOM 2903 C CA . ASP A 1 354 ? -22.890 11.014 -4.754 1.00 96.50 354 ASP A CA 1
ATOM 2904 C C . ASP A 1 354 ? -21.765 10.374 -3.929 1.00 96.50 354 ASP A C 1
ATOM 2906 O O . ASP A 1 354 ? -21.961 9.907 -2.809 1.00 96.50 354 ASP A O 1
ATOM 2910 N N . TYR A 1 355 ? -20.567 10.353 -4.504 1.00 97.25 355 TYR A N 1
ATOM 2911 C CA . TYR A 1 355 ? -19.333 9.937 -3.837 1.00 97.25 355 TYR A CA 1
ATOM 2912 C C . TYR A 1 355 ? -18.398 11.125 -3.564 1.00 97.25 355 TYR A C 1
ATOM 2914 O O . TYR A 1 355 ? -17.324 10.955 -2.994 1.00 97.25 355 TYR A O 1
ATOM 2922 N N . TRP A 1 356 ? -18.758 12.335 -3.997 1.00 96.50 356 TRP A N 1
ATOM 2923 C CA . TRP A 1 356 ? -17.935 13.526 -3.802 1.00 96.50 356 TRP A CA 1
ATOM 2924 C C . TRP A 1 356 ? -18.307 14.263 -2.514 1.00 96.50 356 TRP A C 1
ATOM 2926 O O . TRP A 1 356 ? -17.430 14.797 -1.819 1.00 96.50 356 TRP A O 1
ATOM 2936 N N . GLY A 1 357 ? -19.600 14.264 -2.189 1.00 96.06 357 GLY A N 1
ATOM 2937 C CA . GLY A 1 357 ? -20.160 14.799 -0.958 1.00 96.06 357 GLY A CA 1
ATOM 2938 C C . GLY A 1 357 ? -20.188 16.324 -0.894 1.00 96.06 357 GLY A C 1
ATOM 2939 O O . GLY A 1 357 ? -19.649 17.053 -1.738 1.00 96.06 357 GLY A O 1
ATOM 2940 N N . SER A 1 358 ? -20.793 16.834 0.177 1.00 96.25 358 SER A N 1
ATOM 2941 C CA . SER A 1 358 ? -20.882 18.270 0.445 1.00 96.25 358 SER A CA 1
ATOM 2942 C C . SER A 1 358 ? -19.555 18.863 0.946 1.00 96.25 358 SER A C 1
ATOM 2944 O O . SER A 1 358 ? -18.695 18.178 1.506 1.00 96.25 358 SER A O 1
ATOM 2946 N N . ALA A 1 359 ? -19.384 20.182 0.793 1.00 96.12 359 ALA A N 1
ATOM 2947 C CA . ALA A 1 359 ? -18.241 20.894 1.375 1.00 96.12 359 ALA A CA 1
ATOM 2948 C C . ALA A 1 359 ? -18.200 20.765 2.909 1.00 96.12 359 ALA A C 1
ATOM 2950 O O . ALA A 1 359 ? -17.123 20.616 3.482 1.00 96.12 359 ALA A O 1
ATOM 2951 N N . LYS A 1 360 ? -19.373 20.742 3.559 1.00 96.12 360 LYS A N 1
ATOM 2952 C CA . LYS A 1 360 ? -19.517 20.547 5.007 1.00 96.12 360 LYS A CA 1
ATOM 2953 C C . LYS A 1 360 ? -18.970 19.190 5.455 1.00 96.12 360 LYS A C 1
ATOM 2955 O O . LYS A 1 360 ? -18.245 19.129 6.444 1.00 96.12 360 LYS A O 1
ATOM 2960 N N . LEU A 1 361 ? -19.270 18.113 4.721 1.00 95.94 361 LEU A N 1
ATOM 2961 C CA . LEU A 1 361 ? -18.723 16.786 5.017 1.00 95.94 361 LEU A CA 1
ATOM 2962 C C . LEU A 1 361 ? -17.192 16.784 4.904 1.00 95.94 361 LEU A C 1
ATOM 2964 O O . LEU A 1 361 ? -16.511 16.358 5.833 1.00 95.94 361 LEU A O 1
ATOM 2968 N N . ARG A 1 362 ? -16.639 17.342 3.819 1.00 95.81 362 ARG A N 1
ATOM 2969 C CA . ARG A 1 362 ? -15.179 17.436 3.638 1.00 95.81 362 ARG A CA 1
ATOM 2970 C C . ARG A 1 362 ? -14.489 18.278 4.715 1.00 95.81 362 ARG A C 1
ATOM 2972 O O . ARG A 1 362 ? -13.395 17.924 5.138 1.00 95.81 362 ARG A O 1
ATOM 2979 N N . GLN A 1 363 ? -15.121 19.351 5.196 1.00 96.12 363 GLN A N 1
ATOM 2980 C CA . GLN A 1 363 ? -14.605 20.134 6.325 1.00 96.12 363 GLN A CA 1
ATOM 2981 C C . GLN A 1 363 ? -14.545 19.305 7.612 1.00 96.12 363 GLN A C 1
ATOM 2983 O O . GLN A 1 363 ? -13.536 19.343 8.310 1.00 96.12 363 GLN A O 1
ATOM 2988 N N . LYS A 1 364 ? -15.581 18.510 7.910 1.00 96.38 364 LYS A N 1
ATOM 2989 C CA . LYS A 1 364 ? -15.564 17.605 9.069 1.00 96.38 364 LYS A CA 1
ATOM 2990 C C . LYS A 1 364 ? -14.472 16.538 8.955 1.00 96.38 364 LYS A C 1
ATOM 2992 O O . LYS A 1 364 ? -13.765 16.297 9.926 1.00 96.38 364 LYS A O 1
ATOM 2997 N N . ILE A 1 365 ? -14.287 15.957 7.767 1.00 97.06 365 ILE A N 1
ATOM 2998 C CA . ILE A 1 365 ? -13.188 15.016 7.497 1.00 97.06 365 ILE A CA 1
ATOM 2999 C C . ILE A 1 365 ? -11.839 15.693 7.760 1.00 97.06 365 ILE A C 1
ATOM 3001 O O . ILE A 1 365 ? -11.006 15.136 8.466 1.00 97.06 365 ILE A O 1
ATOM 3005 N N . ALA A 1 366 ? -11.644 16.923 7.275 1.00 95.81 366 ALA A N 1
ATOM 3006 C CA . ALA A 1 366 ? -10.417 17.681 7.516 1.00 95.81 366 ALA A CA 1
ATOM 3007 C C . ALA A 1 366 ? -10.152 17.951 9.009 1.00 95.81 366 ALA A C 1
ATOM 3009 O O . ALA A 1 366 ? -8.995 17.944 9.423 1.00 95.81 366 ALA A O 1
ATOM 3010 N N . LEU A 1 367 ? -11.192 18.138 9.831 1.00 96.38 367 LEU A N 1
ATOM 3011 C CA . LEU A 1 367 ? -11.033 18.257 11.286 1.00 96.38 367 LEU A CA 1
ATOM 3012 C C . LEU A 1 367 ? -10.535 16.952 11.920 1.00 96.38 367 LEU A C 1
ATOM 3014 O O . LEU A 1 367 ? -9.668 17.000 12.789 1.00 96.38 367 LEU A O 1
ATOM 3018 N N . LEU A 1 368 ? -11.033 15.796 11.469 1.00 97.06 368 LEU A N 1
ATOM 3019 C CA . LEU A 1 368 ? -10.612 14.486 11.982 1.00 97.06 368 LEU A CA 1
ATOM 3020 C C . LEU A 1 368 ? -9.160 14.135 11.625 1.00 97.06 368 LEU A C 1
ATOM 3022 O O . LEU A 1 368 ? -8.529 13.371 12.353 1.00 97.06 368 LEU A O 1
ATOM 3026 N N . LYS A 1 369 ? -8.599 14.741 10.571 1.00 95.06 369 LYS A N 1
ATOM 3027 C CA . LYS A 1 369 ? -7.170 14.625 10.231 1.00 95.06 369 LYS A CA 1
ATOM 3028 C C . LYS A 1 369 ? -6.235 15.301 11.242 1.00 95.06 369 LYS A C 1
ATOM 3030 O O . LYS A 1 369 ? -5.031 15.076 11.217 1.00 95.06 369 LYS A O 1
ATOM 3035 N N . ASN A 1 370 ? -6.747 16.184 12.100 1.00 92.44 370 ASN A N 1
ATOM 3036 C CA . ASN A 1 370 ? -5.910 16.928 13.035 1.00 92.44 370 ASN A CA 1
ATOM 3037 C C . ASN A 1 370 ? -5.444 16.032 14.194 1.00 92.44 370 ASN A C 1
ATOM 3039 O O . ASN A 1 370 ? -6.210 15.754 15.116 1.00 92.44 370 ASN A O 1
ATOM 3043 N N . ASN A 1 371 ? -4.165 15.661 14.197 1.00 85.38 371 ASN A N 1
ATOM 3044 C CA . ASN A 1 371 ? -3.554 14.832 15.241 1.00 85.38 371 ASN A CA 1
ATOM 3045 C C . ASN A 1 371 ? -3.441 15.494 16.625 1.00 85.38 371 ASN A C 1
ATOM 3047 O O . ASN A 1 371 ? -3.033 14.858 17.590 1.00 85.38 371 ASN A O 1
ATOM 3051 N N . ARG A 1 372 ? -3.800 16.776 16.747 1.00 88.94 372 ARG A N 1
ATOM 3052 C CA . ARG A 1 372 ? -3.862 17.496 18.031 1.00 88.94 372 ARG A CA 1
ATOM 3053 C C . ARG A 1 372 ? -5.264 17.537 18.626 1.00 88.94 372 ARG A C 1
ATOM 3055 O O . ARG A 1 372 ? -5.485 18.207 19.634 1.00 88.94 372 ARG A O 1
ATOM 3062 N N . LEU A 1 373 ? -6.232 16.899 17.976 1.00 92.25 373 LEU A N 1
ATOM 3063 C CA . LEU A 1 373 ? -7.600 16.859 18.459 1.00 92.25 373 LEU A CA 1
ATOM 3064 C C . LEU A 1 373 ? -7.692 15.905 19.655 1.00 92.25 373 LEU A C 1
ATOM 3066 O O . LEU A 1 373 ? -7.536 14.698 19.494 1.00 92.25 373 LEU A O 1
ATOM 3070 N N . GLY A 1 374 ? -7.951 16.448 20.847 1.00 91.31 374 GLY A N 1
ATOM 3071 C CA . GLY A 1 374 ? -8.159 15.636 22.047 1.00 91.31 374 GLY A CA 1
ATOM 3072 C C . GLY A 1 374 ? -9.383 14.721 21.923 1.00 91.31 374 GLY A C 1
ATOM 3073 O O . GLY A 1 374 ? -10.336 15.053 21.210 1.00 91.31 374 GLY A O 1
ATOM 3074 N N . PHE A 1 375 ? -9.365 13.605 22.660 1.00 92.75 375 PHE A N 1
ATOM 3075 C CA . PHE A 1 375 ? -10.372 12.536 22.608 1.00 92.75 375 PHE A CA 1
ATOM 3076 C C . PHE A 1 375 ? -11.810 13.062 22.590 1.00 92.75 375 PHE A C 1
ATOM 3078 O O . PHE A 1 375 ? -12.537 12.830 21.628 1.00 92.75 375 PHE A O 1
ATOM 3085 N N . LYS A 1 376 ? -12.189 13.862 23.598 1.00 93.31 376 LYS A N 1
ATOM 3086 C CA . LYS A 1 376 ? -13.549 14.401 23.731 1.00 93.31 376 LYS A CA 1
ATOM 3087 C C . LYS A 1 376 ? -14.016 15.102 22.458 1.00 93.31 376 LYS A C 1
ATOM 3089 O O . LYS A 1 376 ? -15.107 14.844 21.959 1.00 93.31 376 LYS A O 1
ATOM 3094 N N . LYS A 1 377 ? -13.172 15.980 21.903 1.00 95.31 377 LYS A N 1
ATOM 3095 C CA . LYS A 1 377 ? -13.555 16.765 20.730 1.00 95.31 377 LYS A CA 1
ATOM 3096 C C . LYS A 1 377 ? -13.630 15.915 19.467 1.00 95.31 377 LYS A C 1
ATOM 3098 O O . LYS A 1 377 ? -14.483 16.168 18.620 1.00 95.31 377 LYS A O 1
ATOM 3103 N N . ARG A 1 378 ? -12.748 14.923 19.341 1.00 95.56 378 ARG A N 1
ATOM 3104 C CA . ARG A 1 378 ? -12.791 13.938 18.259 1.00 95.56 378 ARG A CA 1
ATOM 3105 C C . ARG A 1 378 ? -14.095 13.152 18.300 1.00 95.56 378 ARG A C 1
ATOM 3107 O O . ARG A 1 378 ? -14.816 13.153 17.307 1.00 95.56 378 ARG A O 1
ATOM 3114 N N . HIS A 1 379 ? -14.434 12.601 19.460 1.00 94.81 379 HIS A N 1
ATOM 3115 C CA . HIS A 1 379 ? -15.653 11.824 19.656 1.00 94.81 379 HIS A CA 1
ATOM 3116 C C . HIS A 1 379 ? -16.918 12.647 19.373 1.00 94.81 379 HIS A C 1
ATOM 3118 O O . HIS A 1 379 ? -17.793 12.191 18.648 1.00 94.81 379 HIS A O 1
ATOM 3124 N N . GLU A 1 380 ? -16.973 13.909 19.823 1.00 95.44 380 GLU A N 1
ATOM 3125 C CA . GLU A 1 380 ? -18.069 14.835 19.487 1.00 95.44 380 GLU A CA 1
ATOM 3126 C C . GLU A 1 380 ? -18.250 15.014 17.968 1.00 95.44 380 GLU A C 1
ATOM 3128 O O . GLU A 1 380 ? -19.377 15.093 17.476 1.00 95.44 380 GLU A O 1
ATOM 3133 N N . ILE A 1 381 ? -17.154 15.111 17.206 1.00 97.31 381 ILE A N 1
ATOM 3134 C CA . ILE A 1 381 ? -17.214 15.251 15.743 1.00 97.31 381 ILE A CA 1
ATOM 3135 C C . ILE A 1 381 ? -17.663 13.942 15.095 1.00 97.31 381 ILE A C 1
ATOM 3137 O O . ILE A 1 381 ? -18.483 13.981 14.177 1.00 97.31 381 ILE A O 1
ATOM 3141 N N . GLU A 1 382 ? -17.144 12.805 15.554 1.00 97.88 382 GLU A N 1
ATOM 3142 C CA . GLU A 1 382 ? -17.538 11.481 15.069 1.00 97.88 382 GLU A CA 1
ATOM 3143 C C . GLU A 1 382 ? -19.026 11.222 15.304 1.00 97.88 382 GLU A C 1
ATOM 3145 O O . GLU A 1 382 ? -19.736 10.900 14.353 1.00 97.88 382 GLU A O 1
ATOM 3150 N N . ASP A 1 383 ? -19.519 11.451 16.522 1.00 96.62 383 ASP A N 1
ATOM 3151 C CA . ASP A 1 383 ? -20.931 11.302 16.880 1.00 96.62 383 ASP A CA 1
ATOM 3152 C C . ASP A 1 383 ? -21.799 12.241 16.032 1.00 96.62 383 ASP A C 1
ATOM 3154 O O . ASP A 1 383 ? -22.791 11.820 15.432 1.00 96.62 383 ASP A O 1
ATOM 3158 N N . ASN A 1 384 ? -21.358 13.489 15.837 1.00 97.25 384 ASN A N 1
ATOM 3159 C CA . ASN A 1 384 ? -22.051 14.422 14.957 1.00 97.25 384 ASN A CA 1
ATOM 3160 C C . ASN A 1 384 ? -22.063 13.977 13.482 1.00 97.25 384 ASN A C 1
ATOM 3162 O O . ASN A 1 384 ? -22.976 14.352 12.743 1.00 97.25 384 ASN A O 1
ATOM 3166 N N . ILE A 1 385 ? -21.061 13.234 13.002 1.00 98.25 385 ILE A N 1
ATOM 3167 C CA . ILE A 1 385 ? -21.098 12.626 11.664 1.00 98.25 385 ILE A CA 1
ATOM 3168 C C . ILE A 1 385 ? -22.069 11.447 11.665 1.00 98.25 385 ILE A C 1
ATOM 3170 O O . ILE A 1 385 ? -22.963 11.440 10.828 1.00 98.25 385 ILE A O 1
ATOM 3174 N N . ILE A 1 386 ? -21.942 10.510 12.606 1.00 97.75 386 ILE A N 1
ATOM 3175 C CA . ILE A 1 386 ? -22.784 9.309 12.729 1.00 97.75 386 ILE A CA 1
ATOM 3176 C C . ILE A 1 386 ? -24.275 9.664 12.738 1.00 97.75 386 ILE A C 1
ATOM 3178 O O . ILE A 1 386 ? -25.068 9.014 12.060 1.00 97.75 386 ILE A O 1
ATOM 3182 N N . GLU A 1 387 ? -24.660 10.696 13.489 1.00 96.50 387 GLU A N 1
ATOM 3183 C CA . GLU A 1 387 ? -26.059 11.105 13.652 1.00 96.50 387 GLU A CA 1
ATOM 3184 C C . GLU A 1 387 ? -26.641 11.824 12.429 1.00 96.50 387 GLU A C 1
ATOM 3186 O O . GLU A 1 387 ? -27.853 11.803 12.227 1.00 96.50 387 GLU A O 1
ATOM 3191 N N . ASN A 1 388 ? -25.799 12.480 11.624 1.00 96.56 388 ASN A N 1
ATOM 3192 C CA . ASN A 1 388 ? -26.263 13.410 10.587 1.00 96.56 388 ASN A CA 1
ATOM 3193 C C . ASN A 1 388 ? -25.914 12.985 9.159 1.00 96.56 388 ASN A C 1
ATOM 3195 O O . ASN A 1 388 ? -26.484 13.538 8.220 1.00 96.56 388 ASN A O 1
ATOM 3199 N N . ILE A 1 389 ? -24.970 12.062 8.967 1.00 97.19 389 ILE A N 1
ATOM 3200 C CA . ILE A 1 389 ? -24.642 11.557 7.636 1.00 97.19 389 ILE A CA 1
ATOM 3201 C C . ILE A 1 389 ? -25.778 10.667 7.132 1.00 97.19 389 ILE A C 1
ATOM 3203 O O . ILE A 1 389 ? -26.346 9.869 7.875 1.00 97.19 389 ILE A O 1
ATOM 3207 N N . THR A 1 390 ? -26.140 10.811 5.861 1.00 96.19 390 THR A N 1
ATOM 3208 C CA . THR A 1 390 ? -27.207 10.008 5.253 1.00 96.19 390 THR A CA 1
ATOM 3209 C C . THR A 1 390 ? -26.661 8.770 4.540 1.00 96.19 390 THR A C 1
ATOM 3211 O O . THR A 1 390 ? -25.487 8.703 4.173 1.00 96.19 390 THR A O 1
ATOM 3214 N N . VAL A 1 391 ? -27.537 7.799 4.244 1.00 95.88 391 VAL A N 1
ATOM 3215 C CA . VAL A 1 391 ? -27.194 6.630 3.400 1.00 95.88 391 VAL A CA 1
ATOM 3216 C C . VAL A 1 391 ? -26.699 7.025 2.007 1.00 95.88 391 VAL A C 1
ATOM 3218 O O . VAL A 1 391 ? -25.962 6.272 1.381 1.00 95.88 391 VAL A O 1
ATOM 3221 N N . ASN A 1 392 ? -27.056 8.218 1.528 1.00 92.69 392 ASN A N 1
ATOM 3222 C CA . ASN A 1 392 ? -26.595 8.729 0.241 1.00 92.69 392 ASN A CA 1
ATOM 3223 C C . ASN A 1 392 ? -25.228 9.426 0.333 1.00 92.69 392 ASN A C 1
ATOM 3225 O O . ASN A 1 392 ? -24.542 9.513 -0.677 1.00 92.69 392 ASN A O 1
ATOM 3229 N N . GLU A 1 393 ? -24.817 9.892 1.516 1.00 95.19 393 GLU A N 1
ATOM 3230 C CA . GLU A 1 393 ? -23.546 10.601 1.724 1.00 95.19 393 GLU A CA 1
ATOM 3231 C C . GLU A 1 393 ? -22.422 9.702 2.256 1.00 95.19 393 GLU A C 1
ATOM 3233 O O . GLU A 1 393 ? -21.250 10.059 2.131 1.00 95.19 393 GLU A O 1
ATOM 3238 N N . ILE A 1 394 ? -22.741 8.536 2.833 1.00 98.00 394 ILE A N 1
ATOM 3239 C CA . ILE A 1 394 ? -21.737 7.652 3.452 1.00 98.00 394 ILE A CA 1
ATOM 3240 C C . ILE A 1 394 ? -20.627 7.239 2.478 1.00 98.00 394 ILE A C 1
ATOM 3242 O O . ILE A 1 394 ? -19.457 7.203 2.845 1.00 98.00 394 ILE A O 1
ATOM 3246 N N . THR A 1 395 ? -20.970 7.028 1.207 1.00 98.50 395 THR A N 1
ATOM 3247 C CA . THR A 1 395 ? -19.997 6.665 0.168 1.00 98.50 395 THR A CA 1
ATOM 3248 C C . THR A 1 395 ? -19.020 7.800 -0.125 1.00 98.50 395 THR A C 1
ATOM 3250 O O . THR A 1 395 ? -17.854 7.550 -0.428 1.00 98.50 395 THR A O 1
ATOM 3253 N N . ALA A 1 396 ? -19.449 9.057 0.023 1.00 98.50 396 ALA A N 1
ATOM 3254 C CA . ALA A 1 396 ? -18.544 10.190 -0.085 1.00 98.50 396 ALA A CA 1
ATOM 3255 C C . ALA A 1 396 ? -17.571 10.267 1.094 1.00 98.50 396 ALA A C 1
ATOM 3257 O O . ALA A 1 396 ? -16.397 10.583 0.901 1.00 98.50 396 ALA A O 1
ATOM 3258 N N . PHE A 1 397 ? -18.031 9.945 2.305 1.00 98.75 397 PHE A N 1
ATOM 3259 C CA . PHE A 1 397 ? -17.151 9.841 3.466 1.00 98.75 397 PHE A CA 1
ATOM 3260 C C . PHE A 1 397 ? -16.080 8.759 3.254 1.00 98.75 397 PHE A C 1
ATOM 3262 O O . PHE A 1 397 ? -14.891 9.052 3.365 1.00 98.75 397 PHE A O 1
ATOM 3269 N N . GLU A 1 398 ? -16.480 7.556 2.829 1.00 98.75 398 GLU A N 1
ATOM 3270 C CA . GLU A 1 398 ? -15.560 6.455 2.508 1.00 98.75 398 GLU A CA 1
ATOM 3271 C C . GLU A 1 398 ? -14.536 6.850 1.435 1.00 98.75 398 GLU A C 1
ATOM 3273 O O . GLU A 1 398 ? -13.338 6.646 1.620 1.00 98.75 398 GLU A O 1
ATOM 3278 N N . TYR A 1 399 ? -14.984 7.467 0.336 1.00 98.75 399 TYR A N 1
ATOM 3279 C CA . TYR A 1 399 ? -14.116 7.902 -0.761 1.00 98.75 399 TYR A CA 1
ATOM 3280 C C . TYR A 1 399 ? -12.989 8.828 -0.284 1.00 98.75 399 TYR A C 1
ATOM 3282 O O . TYR A 1 399 ? -11.822 8.617 -0.621 1.00 98.75 399 TYR A O 1
ATOM 3290 N N . TRP A 1 400 ? -13.312 9.831 0.535 1.00 98.50 400 TRP A N 1
ATOM 3291 C CA . TRP A 1 400 ? -12.308 10.759 1.056 1.00 98.50 400 TRP A CA 1
ATOM 3292 C C . TRP A 1 400 ? -11.404 10.127 2.115 1.00 98.50 400 TRP A C 1
ATOM 3294 O O . TRP A 1 400 ? -10.221 10.465 2.158 1.00 98.50 400 TRP A O 1
ATOM 3304 N N . CYS A 1 401 ? -11.905 9.195 2.925 1.00 98.31 401 CYS A N 1
ATOM 3305 C CA . CYS A 1 401 ? -11.068 8.439 3.854 1.00 98.31 401 CYS A CA 1
ATOM 3306 C C . CYS A 1 401 ? -10.086 7.505 3.125 1.00 98.31 401 CYS A C 1
ATOM 3308 O O . CYS A 1 401 ? -8.953 7.380 3.570 1.00 98.31 401 CYS A O 1
ATOM 3310 N N . LEU A 1 402 ? -10.464 6.922 1.978 1.00 98.38 402 LEU A N 1
ATOM 3311 C CA . LEU A 1 402 ? -9.545 6.136 1.137 1.00 98.38 402 LEU A CA 1
ATOM 3312 C C . LEU A 1 402 ? -8.450 6.996 0.496 1.00 98.38 402 LEU A C 1
ATOM 3314 O O . LEU A 1 402 ? -7.307 6.563 0.411 1.00 98.38 402 LEU A O 1
ATOM 3318 N N . ILE A 1 403 ? -8.782 8.215 0.052 1.00 98.00 403 ILE A N 1
ATOM 3319 C CA . ILE A 1 403 ? -7.788 9.163 -0.490 1.00 98.00 403 ILE A CA 1
ATOM 3320 C C . ILE A 1 403 ? -6.753 9.536 0.573 1.00 98.00 403 ILE A C 1
ATOM 3322 O O . ILE A 1 403 ? -5.577 9.678 0.259 1.00 98.00 403 ILE A O 1
ATOM 3326 N N . ASN A 1 404 ? -7.202 9.720 1.814 1.00 96.81 404 ASN A N 1
ATOM 3327 C CA . ASN A 1 404 ? -6.381 10.162 2.937 1.00 96.81 404 ASN A CA 1
ATOM 3328 C C . ASN A 1 404 ? -6.005 8.985 3.852 1.00 96.81 404 ASN A C 1
ATOM 3330 O O . ASN A 1 404 ? -5.969 9.138 5.068 1.00 96.81 404 ASN A O 1
ATOM 3334 N N . GLU A 1 405 ? -5.761 7.803 3.281 1.00 96.19 405 GLU A N 1
ATOM 3335 C CA . GLU A 1 405 ? -5.457 6.585 4.045 1.00 96.19 405 GLU A CA 1
ATOM 3336 C C . GLU A 1 405 ? -4.222 6.736 4.947 1.00 96.19 405 GLU A C 1
ATOM 3338 O O . GLU A 1 405 ? -4.202 6.195 6.046 1.00 96.19 405 GLU A O 1
ATOM 3343 N N . GLN A 1 406 ? -3.240 7.543 4.543 1.00 94.00 406 GLN A N 1
ATOM 3344 C CA . GLN A 1 406 ? -2.040 7.822 5.342 1.00 94.00 406 GLN A CA 1
ATOM 3345 C C . GLN A 1 406 ? -2.329 8.588 6.653 1.00 94.00 406 GLN A C 1
ATOM 3347 O O . GLN A 1 406 ? -1.483 8.635 7.547 1.00 94.00 406 GLN A O 1
ATOM 3352 N N . ASP A 1 407 ? -3.504 9.213 6.797 1.00 94.88 407 ASP A N 1
ATOM 3353 C CA . ASP A 1 407 ? -3.888 9.929 8.016 1.00 94.88 407 ASP A CA 1
ATOM 3354 C C . ASP A 1 407 ? -4.453 8.951 9.065 1.00 94.88 407 ASP A C 1
ATOM 3356 O O . ASP A 1 407 ? -5.667 8.765 9.177 1.00 94.88 407 ASP A O 1
ATOM 3360 N N . PHE A 1 408 ? -3.572 8.353 9.877 1.00 91.81 408 PHE A N 1
ATOM 3361 C CA . PHE A 1 408 ? -3.922 7.353 10.901 1.00 91.81 408 PHE A CA 1
ATOM 3362 C C . PHE A 1 408 ? -5.136 7.742 11.760 1.00 91.81 408 PHE A C 1
ATOM 3364 O O . PHE A 1 408 ? -6.091 6.970 11.850 1.00 91.81 408 PHE A O 1
ATOM 3371 N N . ASP A 1 409 ? -5.153 8.948 12.330 1.00 93.25 409 ASP A N 1
ATOM 3372 C CA . ASP A 1 409 ? -6.269 9.425 13.158 1.00 93.25 409 ASP A CA 1
ATOM 3373 C C . ASP A 1 409 ? -7.606 9.443 12.405 1.00 93.25 409 ASP A C 1
ATOM 3375 O O . ASP A 1 409 ? -8.643 9.063 12.950 1.00 93.25 409 ASP A O 1
ATOM 3379 N N . LEU A 1 410 ? -7.588 9.857 11.133 1.00 96.44 410 LEU A N 1
ATOM 3380 C CA . LEU A 1 410 ? -8.778 9.845 10.291 1.00 96.44 410 LEU A CA 1
ATOM 3381 C C . LEU A 1 410 ? -9.235 8.410 10.025 1.00 96.44 410 LEU A C 1
ATOM 3383 O O . LEU A 1 410 ? -10.436 8.154 10.051 1.00 96.44 410 LEU A O 1
ATOM 3387 N N . THR A 1 411 ? -8.317 7.478 9.767 1.00 96.38 411 THR A N 1
ATOM 3388 C CA . THR A 1 411 ? -8.693 6.091 9.458 1.00 96.38 411 THR A CA 1
ATOM 3389 C C . THR A 1 411 ? -9.346 5.377 10.640 1.00 96.38 411 THR A C 1
ATOM 3391 O O . THR A 1 411 ? -10.307 4.638 10.424 1.00 96.38 411 THR A O 1
ATOM 3394 N N . TYR A 1 412 ? -8.912 5.632 11.880 1.00 96.06 412 TYR A N 1
ATOM 3395 C CA . TYR A 1 412 ? -9.583 5.115 13.079 1.00 96.06 412 TYR A CA 1
ATOM 3396 C C . TYR A 1 412 ? -10.945 5.773 13.292 1.00 96.06 412 TYR A C 1
ATOM 3398 O O . TYR A 1 412 ? -11.939 5.060 13.425 1.00 96.06 412 TYR A O 1
ATOM 3406 N N . SER A 1 413 ? -11.034 7.105 13.204 1.00 97.56 413 SER A N 1
ATOM 3407 C CA . SER A 1 413 ? -12.330 7.794 13.256 1.00 97.56 413 SER A CA 1
ATOM 3408 C C . SER A 1 413 ? -13.297 7.264 12.186 1.00 97.56 413 SER A C 1
ATOM 3410 O O . SER A 1 413 ? -14.469 7.020 12.466 1.00 97.56 413 SER A O 1
ATOM 3412 N N . ALA A 1 414 ? -12.810 7.015 10.967 1.00 98.19 414 ALA A N 1
ATOM 3413 C CA . ALA A 1 414 ? -13.596 6.417 9.894 1.00 98.19 414 ALA A CA 1
ATOM 3414 C C . ALA A 1 414 ? -14.041 4.991 10.224 1.00 98.19 414 ALA A C 1
ATOM 3416 O O . ALA A 1 414 ? -15.194 4.654 9.978 1.00 98.19 414 ALA A O 1
ATOM 3417 N N . GLY A 1 415 ? -13.168 4.181 10.826 1.00 97.69 415 GLY A N 1
ATOM 3418 C CA . GLY A 1 415 ? -13.499 2.845 11.314 1.00 97.69 415 GLY A CA 1
ATOM 3419 C C . GLY A 1 415 ? -14.730 2.844 12.217 1.00 97.69 415 GLY A C 1
ATOM 3420 O O . GLY A 1 415 ? -15.719 2.172 11.919 1.00 97.69 415 GLY A O 1
ATOM 3421 N N . ARG A 1 416 ? -14.707 3.681 13.261 1.00 97.69 416 ARG A N 1
ATOM 3422 C CA . ARG A 1 416 ? -15.824 3.837 14.202 1.00 97.69 416 ARG A CA 1
ATOM 3423 C C . ARG A 1 416 ? -17.083 4.375 13.525 1.00 97.69 416 ARG A C 1
ATOM 3425 O O . ARG A 1 416 ? -18.154 3.785 13.661 1.00 97.69 416 ARG A O 1
ATOM 3432 N N . ILE A 1 417 ? -16.962 5.472 12.770 1.00 98.69 417 ILE A N 1
ATOM 3433 C CA . ILE A 1 417 ? -18.099 6.114 12.092 1.00 98.69 417 ILE A CA 1
ATOM 3434 C C . ILE A 1 417 ? -18.813 5.120 11.176 1.00 98.69 417 ILE A C 1
ATOM 3436 O O . ILE A 1 417 ? -20.036 5.005 11.242 1.00 98.69 417 ILE A O 1
ATOM 3440 N N . LEU A 1 418 ? -18.065 4.393 10.340 1.00 98.62 418 LEU A N 1
ATOM 3441 C CA . LEU A 1 418 ? -18.632 3.426 9.404 1.00 98.62 418 LEU A CA 1
ATOM 3442 C C . LEU A 1 418 ? -19.304 2.270 10.143 1.00 98.62 418 LEU A C 1
ATOM 3444 O O . LEU A 1 418 ? -20.415 1.888 9.779 1.00 98.62 418 LEU A O 1
ATOM 3448 N N . ASP A 1 419 ? -18.674 1.733 11.187 1.00 97.88 419 ASP A N 1
ATOM 3449 C CA . ASP A 1 419 ? -19.230 0.608 11.935 1.00 97.88 419 ASP A CA 1
ATOM 3450 C C . ASP A 1 419 ? -20.573 0.958 12.589 1.00 97.88 419 ASP A C 1
ATOM 3452 O O . ASP A 1 419 ? -21.585 0.281 12.364 1.00 97.88 419 ASP A O 1
ATOM 3456 N N . VAL A 1 420 ? -20.618 2.078 13.315 1.00 98.00 420 VAL A N 1
ATOM 3457 C CA . VAL A 1 420 ? -21.845 2.553 13.965 1.00 98.00 420 VAL A CA 1
ATOM 3458 C C . VAL A 1 420 ? -22.903 2.914 12.920 1.00 98.00 420 VAL A C 1
ATOM 3460 O O . VAL A 1 420 ? -24.060 2.503 13.045 1.00 98.00 420 VAL A O 1
ATOM 3463 N N . PHE A 1 421 ? -22.524 3.653 11.871 1.00 98.31 421 PHE A N 1
ATOM 3464 C CA . PHE A 1 421 ? -23.453 4.104 10.837 1.00 98.31 421 PHE A CA 1
ATOM 3465 C C . PHE A 1 421 ? -24.134 2.932 10.126 1.00 98.31 421 PHE A C 1
ATOM 3467 O O . PHE A 1 421 ? -25.366 2.914 10.021 1.00 98.31 421 PHE A O 1
ATOM 3474 N N . TYR A 1 422 ? -23.351 1.955 9.656 1.00 98.12 422 TYR A N 1
ATOM 3475 C CA . TYR A 1 422 ? -23.885 0.796 8.946 1.00 98.12 422 TYR A CA 1
ATOM 3476 C C . TYR A 1 422 ? -24.777 -0.053 9.835 1.00 98.12 422 TYR A C 1
ATOM 3478 O O . TYR A 1 422 ? -25.814 -0.516 9.372 1.00 98.12 422 TYR A O 1
ATOM 3486 N N . SER A 1 423 ? -24.418 -0.210 11.109 1.00 96.25 423 SER A N 1
ATOM 3487 C CA . SER A 1 423 ? -25.224 -0.979 12.057 1.00 96.25 423 SER A CA 1
ATOM 3488 C C . SER A 1 423 ? -26.582 -0.319 12.308 1.00 96.25 423 SER A C 1
ATOM 3490 O O . SER A 1 423 ? -27.613 -0.978 12.204 1.00 96.25 423 SER A O 1
ATOM 3492 N N . LYS A 1 424 ? -26.606 1.000 12.543 1.00 95.75 424 LYS A N 1
ATOM 3493 C CA . LYS A 1 424 ? -27.843 1.756 12.815 1.00 95.75 424 LYS A CA 1
ATOM 3494 C C . LYS A 1 424 ? -28.741 1.946 11.591 1.00 95.75 424 LYS A C 1
ATOM 3496 O O . LYS A 1 424 ? -29.942 2.151 11.738 1.00 95.75 424 LYS A O 1
ATOM 3501 N N . ASN A 1 425 ? -28.178 1.914 10.383 1.00 96.81 425 ASN A N 1
ATOM 3502 C CA . ASN A 1 425 ? -28.927 2.111 9.138 1.00 96.81 425 ASN A CA 1
ATOM 3503 C C . ASN A 1 425 ? -29.092 0.823 8.322 1.00 96.81 425 ASN A C 1
ATOM 3505 O O . ASN A 1 425 ? -29.534 0.894 7.175 1.00 96.81 425 ASN A O 1
ATOM 3509 N N . TRP A 1 426 ? -28.776 -0.341 8.896 1.00 95.12 426 TRP A N 1
ATOM 3510 C CA . TRP A 1 426 ? -28.746 -1.607 8.165 1.00 95.12 426 TRP A CA 1
ATOM 3511 C C . TRP A 1 426 ? -30.075 -1.945 7.493 1.00 95.12 426 TRP A C 1
ATOM 3513 O O . TRP A 1 426 ? -30.104 -2.242 6.302 1.00 95.12 426 TRP A O 1
ATOM 3523 N N . GLU A 1 427 ? -31.184 -1.779 8.216 1.00 93.75 427 GLU A N 1
ATOM 3524 C CA . GLU A 1 427 ? -32.531 -2.016 7.687 1.00 93.75 427 GLU A CA 1
ATOM 3525 C C . GLU A 1 427 ? -32.836 -1.141 6.462 1.00 93.75 427 GLU A C 1
ATOM 3527 O O . GLU A 1 427 ? -33.397 -1.617 5.478 1.00 93.75 427 GLU A O 1
ATOM 3532 N N . LYS A 1 428 ? -32.393 0.124 6.459 1.00 95.50 428 LYS A N 1
ATOM 3533 C CA . LYS A 1 428 ? -32.558 1.020 5.300 1.00 95.50 428 LYS A CA 1
ATOM 3534 C C . LYS A 1 428 ? -31.722 0.567 4.101 1.00 95.50 428 LYS A C 1
ATOM 3536 O O . LYS A 1 428 ? -32.113 0.808 2.962 1.00 95.50 428 LYS A O 1
ATOM 3541 N N . ILE A 1 429 ? -30.569 -0.050 4.354 1.00 95.88 429 ILE A N 1
ATOM 3542 C CA . ILE A 1 429 ? -29.652 -0.522 3.314 1.00 95.88 429 ILE A CA 1
ATOM 3543 C C . ILE A 1 429 ? -30.214 -1.776 2.653 1.00 95.88 429 ILE A C 1
ATOM 3545 O O . ILE A 1 429 ? -30.345 -1.793 1.434 1.00 95.88 429 ILE A O 1
ATOM 3549 N N . ILE A 1 430 ? -30.611 -2.788 3.429 1.00 94.31 430 ILE A N 1
ATOM 3550 C CA . ILE A 1 430 ? -31.085 -4.068 2.875 1.00 94.31 430 ILE A CA 1
ATOM 3551 C C . ILE A 1 430 ? -32.436 -3.951 2.155 1.00 94.31 430 ILE A C 1
ATOM 3553 O O . ILE A 1 430 ? -32.686 -4.688 1.204 1.00 94.31 430 ILE A O 1
ATOM 3557 N N . HIS A 1 431 ? -33.283 -2.994 2.549 1.00 92.81 431 HIS A N 1
ATOM 3558 C CA . HIS A 1 431 ? -34.568 -2.736 1.890 1.00 92.81 431 HIS A CA 1
ATOM 3559 C C . HIS A 1 431 ? -34.462 -1.780 0.694 1.00 92.81 431 HIS A C 1
ATOM 3561 O O . HIS A 1 431 ? -35.442 -1.560 -0.018 1.00 92.81 431 HIS A O 1
ATOM 3567 N N . SER A 1 432 ? -33.282 -1.214 0.434 1.00 94.88 432 SER A N 1
ATOM 3568 C CA . SER A 1 432 ? -33.033 -0.377 -0.734 1.00 94.88 432 SER A CA 1
ATOM 3569 C C . SER A 1 432 ? -32.124 -1.115 -1.703 1.00 94.88 432 SER A C 1
ATOM 3571 O O . SER A 1 432 ? -30.918 -1.184 -1.489 1.00 94.88 432 SER A O 1
ATOM 3573 N N . LYS A 1 433 ? -32.679 -1.602 -2.822 1.00 94.00 433 LYS A N 1
ATOM 3574 C CA . LYS A 1 433 ? -31.895 -2.289 -3.866 1.00 94.00 433 LYS A CA 1
ATOM 3575 C C . LYS A 1 433 ? -30.636 -1.502 -4.245 1.00 94.00 433 LYS A C 1
ATOM 3577 O O . LYS A 1 433 ? -29.549 -2.060 -4.278 1.00 94.00 433 LYS A O 1
ATOM 3582 N N . LYS A 1 434 ? -30.772 -0.188 -4.459 1.00 95.62 434 LYS A N 1
ATOM 3583 C CA . LYS A 1 434 ? -29.656 0.705 -4.809 1.00 95.62 434 LYS A CA 1
ATOM 3584 C C . LYS A 1 434 ? -28.551 0.708 -3.743 1.00 95.62 434 LYS A C 1
ATOM 3586 O O . LYS A 1 434 ? -27.376 0.686 -4.098 1.00 95.62 434 LYS A O 1
ATOM 3591 N N . GLN A 1 435 ? -28.914 0.751 -2.461 1.00 97.12 435 GLN A N 1
ATOM 3592 C CA . GLN A 1 435 ? -27.940 0.788 -1.365 1.00 97.12 435 GLN A CA 1
ATOM 3593 C C . GLN A 1 435 ? -27.338 -0.587 -1.078 1.00 97.12 435 GLN A C 1
ATOM 3595 O O . GLN A 1 435 ? -26.137 -0.672 -0.839 1.00 97.12 435 GLN A O 1
ATOM 3600 N N . LEU A 1 436 ? -28.133 -1.657 -1.152 1.00 97.31 436 LEU A N 1
ATOM 3601 C CA . LEU A 1 436 ? -27.652 -3.029 -1.006 1.00 97.31 436 LEU A CA 1
ATOM 3602 C C . LEU A 1 436 ? -26.659 -3.393 -2.118 1.00 97.31 436 LEU A C 1
ATOM 3604 O O . LEU A 1 436 ? -25.562 -3.865 -1.825 1.00 97.31 436 LEU A O 1
ATOM 3608 N N . ASP A 1 437 ? -26.993 -3.089 -3.374 1.00 97.75 437 ASP A N 1
ATOM 3609 C CA . ASP A 1 437 ? -26.109 -3.299 -4.526 1.00 97.75 437 ASP A CA 1
ATOM 3610 C C . ASP A 1 437 ? -24.795 -2.516 -4.366 1.00 97.75 437 ASP A C 1
ATOM 3612 O O . ASP A 1 437 ? -23.707 -3.065 -4.547 1.00 97.75 437 ASP A O 1
ATOM 3616 N N . LEU A 1 438 ? -24.873 -1.242 -3.955 1.00 98.31 438 LEU A N 1
ATOM 3617 C CA . LEU A 1 438 ? -23.692 -0.423 -3.672 1.00 98.31 438 LEU A CA 1
ATOM 3618 C C . LEU A 1 438 ? -22.852 -0.999 -2.523 1.00 98.31 438 LEU A C 1
ATOM 3620 O O . LEU A 1 438 ? -21.626 -1.008 -2.608 1.00 98.31 438 LEU A O 1
ATOM 3624 N N . TYR A 1 439 ? -23.482 -1.474 -1.449 1.00 98.50 439 TYR A N 1
ATOM 3625 C CA . TYR A 1 439 ? -22.783 -2.072 -0.314 1.00 98.50 439 TYR A CA 1
ATOM 3626 C C . TYR A 1 439 ? -22.003 -3.326 -0.728 1.00 98.50 439 TYR A C 1
ATOM 3628 O O . TYR A 1 439 ? -20.823 -3.458 -0.401 1.00 98.50 439 TYR A O 1
ATOM 3636 N N . LEU A 1 440 ? -22.632 -4.209 -1.508 1.00 98.44 440 LEU A N 1
ATOM 3637 C CA . LEU A 1 440 ? -22.001 -5.414 -2.047 1.00 98.44 440 LEU A CA 1
ATOM 3638 C C . LEU A 1 440 ? -20.874 -5.073 -3.027 1.00 98.44 440 LEU A C 1
ATOM 3640 O O . LEU A 1 440 ? -19.795 -5.661 -2.945 1.00 98.44 440 LEU A O 1
ATOM 3644 N N . LYS A 1 441 ? -21.069 -4.069 -3.893 1.00 98.56 441 LYS A N 1
ATOM 3645 C CA . LYS A 1 441 ? -20.005 -3.572 -4.775 1.00 98.56 441 LYS A CA 1
ATOM 3646 C C . LYS A 1 441 ? -18.802 -3.088 -3.968 1.00 98.56 441 LYS A C 1
ATOM 3648 O O . LYS A 1 441 ? -17.672 -3.465 -4.265 1.00 98.56 441 LYS A O 1
ATOM 3653 N N . LYS A 1 442 ? -19.029 -2.304 -2.911 1.00 98.56 442 LYS A N 1
ATOM 3654 C CA . LYS A 1 442 ? -17.963 -1.833 -2.014 1.00 98.56 442 LYS A CA 1
ATOM 3655 C C . LYS A 1 442 ? -17.248 -2.983 -1.317 1.00 98.56 442 LYS A C 1
ATOM 3657 O O . LYS A 1 442 ? -16.023 -3.002 -1.332 1.00 98.56 442 LYS A O 1
ATOM 3662 N N . ALA A 1 443 ? -17.977 -3.972 -0.800 1.00 97.88 443 ALA A N 1
ATOM 3663 C CA . ALA A 1 443 ? -17.382 -5.158 -0.185 1.00 97.88 443 ALA A CA 1
ATOM 3664 C C . ALA A 1 443 ? -16.436 -5.906 -1.146 1.00 97.88 443 ALA A C 1
ATOM 3666 O O . ALA A 1 443 ? -15.354 -6.328 -0.740 1.00 97.88 443 ALA A O 1
ATOM 3667 N N . ALA A 1 444 ? -16.805 -6.021 -2.427 1.00 97.56 444 ALA A N 1
ATOM 3668 C CA . ALA A 1 444 ? -15.950 -6.626 -3.448 1.00 97.56 444 ALA A CA 1
ATOM 3669 C C . ALA A 1 444 ? -14.710 -5.789 -3.773 1.00 97.56 444 ALA A C 1
ATOM 3671 O O . ALA A 1 444 ? -13.630 -6.344 -3.925 1.00 97.56 444 ALA A O 1
ATOM 3672 N N . LEU A 1 445 ? -14.844 -4.469 -3.889 1.00 98.31 445 LEU A N 1
ATOM 3673 C CA . LEU A 1 445 ? -13.723 -3.600 -4.255 1.00 98.31 445 LEU A CA 1
ATOM 3674 C C . LEU A 1 445 ? -12.736 -3.429 -3.092 1.00 98.31 445 LEU A C 1
ATOM 3676 O O . LEU A 1 445 ? -11.522 -3.477 -3.279 1.00 98.31 445 LEU A O 1
ATOM 3680 N N . TYR A 1 446 ? -13.243 -3.265 -1.871 1.00 97.50 446 TYR A N 1
ATOM 3681 C CA . TYR A 1 446 ? -12.435 -2.948 -0.695 1.00 97.50 446 TYR A CA 1
ATOM 3682 C C . TYR A 1 446 ? -11.507 -4.089 -0.264 1.00 97.50 446 TYR A C 1
ATOM 3684 O O . TYR A 1 446 ? -10.368 -3.816 0.114 1.00 97.50 446 TYR A O 1
ATOM 3692 N N . ARG A 1 447 ? -11.908 -5.356 -0.449 1.00 93.44 447 ARG A N 1
ATOM 3693 C CA . ARG A 1 447 ? -11.024 -6.521 -0.224 1.00 93.44 447 ARG A CA 1
ATOM 3694 C C . ARG A 1 447 ? -9.783 -6.553 -1.127 1.00 93.44 447 ARG A C 1
ATOM 3696 O O . ARG A 1 447 ? -8.816 -7.238 -0.812 1.00 93.44 447 ARG A O 1
ATOM 3703 N N . TYR A 1 448 ? -9.796 -5.846 -2.260 1.00 95.00 448 TYR A N 1
ATOM 3704 C CA . TYR A 1 448 ? -8.678 -5.811 -3.212 1.00 95.00 448 TYR A CA 1
ATOM 3705 C C . TYR A 1 448 ? -7.791 -4.568 -3.066 1.00 95.00 448 TYR A C 1
ATOM 3707 O O . TYR A 1 448 ? -6.892 -4.357 -3.880 1.00 95.00 448 TYR A O 1
ATOM 3715 N N . LEU A 1 449 ? -7.991 -3.764 -2.014 1.00 95.00 449 LEU A N 1
ATOM 3716 C CA . LEU A 1 449 ? -7.061 -2.687 -1.656 1.00 95.00 449 LEU A CA 1
ATOM 3717 C C . LEU A 1 449 ? -5.706 -3.240 -1.178 1.00 95.00 449 LEU A C 1
ATOM 3719 O O . LEU A 1 449 ? -4.689 -2.560 -1.297 1.00 95.00 449 LEU A O 1
ATOM 3723 N N . GLY A 1 450 ? -5.679 -4.486 -0.682 1.00 90.75 450 GLY A N 1
ATOM 3724 C CA . GLY A 1 450 ? -4.456 -5.171 -0.257 1.00 90.75 450 GLY A CA 1
ATOM 3725 C C . GLY A 1 450 ? -3.855 -4.606 1.030 1.00 90.75 450 GLY A C 1
ATOM 3726 O O . GLY A 1 450 ? -2.639 -4.641 1.191 1.00 90.75 450 GLY A O 1
ATOM 3727 N N . ILE A 1 451 ? -4.693 -4.057 1.913 1.00 92.50 451 ILE A N 1
ATOM 3728 C CA . ILE A 1 451 ? -4.287 -3.392 3.153 1.00 92.50 451 ILE A CA 1
ATOM 3729 C C . ILE A 1 451 ? -5.185 -3.813 4.319 1.00 92.50 451 ILE A C 1
ATOM 3731 O O . ILE A 1 451 ? -6.359 -4.125 4.118 1.00 92.50 451 ILE A O 1
ATOM 3735 N N . HIS A 1 452 ? -4.649 -3.822 5.540 1.00 91.50 452 HIS A N 1
ATOM 3736 C CA . HIS A 1 452 ? -5.424 -4.121 6.746 1.00 91.50 452 HIS A CA 1
ATOM 3737 C C . HIS A 1 452 ? -6.441 -3.013 7.066 1.00 91.50 452 HIS A C 1
ATOM 3739 O O . HIS A 1 452 ? -6.179 -1.834 6.829 1.00 91.50 452 HIS A O 1
ATOM 3745 N N . GLY A 1 453 ? -7.584 -3.394 7.643 1.00 93.06 453 GLY A N 1
ATOM 3746 C CA . GLY A 1 453 ? -8.653 -2.484 8.063 1.00 93.06 453 GLY A CA 1
ATOM 3747 C C . GLY A 1 453 ? -10.040 -3.128 7.986 1.00 93.06 453 GLY A C 1
ATOM 3748 O O . GLY A 1 453 ? -10.190 -4.236 7.461 1.00 93.06 453 GLY A O 1
ATOM 3749 N N . ILE A 1 454 ? -11.065 -2.432 8.493 1.00 95.00 454 ILE A N 1
ATOM 3750 C CA . ILE A 1 454 ? -12.463 -2.894 8.413 1.00 95.00 454 ILE A CA 1
ATOM 3751 C C . ILE A 1 454 ? -12.994 -2.932 6.976 1.00 95.00 454 ILE A C 1
ATOM 3753 O O . ILE A 1 454 ? -14.016 -3.567 6.731 1.00 95.00 454 ILE A O 1
ATOM 3757 N N . SER A 1 455 ? -12.299 -2.310 6.019 1.00 94.94 455 SER A N 1
ATOM 3758 C CA . SER A 1 455 ? -12.571 -2.404 4.580 1.00 94.94 455 SER A CA 1
ATOM 3759 C C . SER A 1 455 ? -12.676 -3.858 4.085 1.00 94.94 455 SER A C 1
ATOM 3761 O O . SER A 1 455 ? -13.517 -4.156 3.239 1.00 94.94 455 SER A O 1
ATOM 3763 N N . ASN A 1 456 ? -11.915 -4.785 4.678 1.00 92.75 456 ASN A N 1
ATOM 3764 C CA . ASN A 1 456 ? -11.968 -6.219 4.361 1.00 92.75 456 ASN A CA 1
ATOM 3765 C C . ASN A 1 456 ? -13.156 -6.949 5.015 1.00 92.75 456 ASN A C 1
ATOM 3767 O O . ASN A 1 456 ? -13.475 -8.078 4.651 1.00 92.75 456 ASN A O 1
ATOM 3771 N N . ASN A 1 457 ? -13.832 -6.310 5.972 1.00 92.94 457 ASN A N 1
ATOM 3772 C CA . ASN A 1 457 ? -14.853 -6.927 6.817 1.00 92.94 457 ASN A CA 1
ATOM 3773 C C . ASN A 1 457 ? -16.285 -6.533 6.433 1.00 92.94 457 ASN A C 1
ATOM 3775 O O . ASN A 1 457 ? -17.212 -6.913 7.145 1.00 92.94 457 ASN A O 1
ATOM 3779 N N . PHE A 1 458 ? -16.506 -5.812 5.325 1.00 95.25 458 PHE A N 1
ATOM 3780 C CA . PHE A 1 458 ? -17.848 -5.345 4.938 1.00 95.25 458 PHE A CA 1
ATOM 3781 C C . PHE A 1 458 ? -18.872 -6.494 4.884 1.00 95.25 458 PHE A C 1
ATOM 3783 O O . PHE A 1 458 ? -19.968 -6.408 5.431 1.00 95.25 458 PHE A O 1
ATOM 3790 N N . ILE A 1 459 ? -18.482 -7.642 4.333 1.00 93.12 459 ILE A N 1
ATOM 3791 C CA . ILE A 1 459 ? -19.374 -8.799 4.215 1.00 93.12 459 ILE A CA 1
ATOM 3792 C C . ILE A 1 459 ? -19.814 -9.387 5.576 1.00 93.12 459 ILE A C 1
ATOM 3794 O O . ILE A 1 459 ? -20.844 -10.055 5.649 1.00 93.12 459 ILE A O 1
ATOM 3798 N N . LYS A 1 460 ? -19.111 -9.087 6.682 1.00 91.25 460 LYS A N 1
ATOM 3799 C CA . LYS A 1 460 ? -19.472 -9.564 8.031 1.00 91.25 460 LYS A CA 1
ATOM 3800 C C . LYS A 1 460 ? -20.820 -9.031 8.525 1.00 91.25 460 LYS A C 1
ATOM 3802 O O . LYS A 1 460 ? -21.432 -9.663 9.378 1.00 91.25 460 LYS A O 1
ATOM 3807 N N . LYS A 1 461 ? -21.333 -7.916 7.988 1.00 93.25 461 LYS A N 1
ATOM 3808 C CA . LYS A 1 461 ? -22.646 -7.373 8.400 1.00 93.25 461 LYS A CA 1
ATOM 3809 C C . LYS A 1 461 ? -23.826 -8.290 8.069 1.00 93.25 461 LYS A C 1
ATOM 3811 O O . LYS A 1 461 ? -24.911 -8.101 8.610 1.00 93.25 461 LYS A O 1
ATOM 3816 N N . PHE A 1 462 ? -23.613 -9.292 7.218 1.00 93.06 462 PHE A N 1
ATOM 3817 C CA . PHE A 1 462 ? -24.629 -10.279 6.866 1.00 93.06 462 PHE A CA 1
ATOM 3818 C C . PHE A 1 462 ? -24.717 -11.460 7.839 1.00 93.06 462 PHE A C 1
ATOM 3820 O O . PHE A 1 462 ? -25.682 -12.205 7.759 1.00 93.06 462 PHE A O 1
ATOM 3827 N N . VAL A 1 463 ? -23.758 -11.638 8.749 1.00 90.06 463 VAL A N 1
ATOM 3828 C CA . VAL A 1 463 ? -23.670 -12.803 9.648 1.00 90.06 463 VAL A CA 1
ATOM 3829 C C . VAL A 1 463 ? -24.855 -12.884 10.619 1.00 90.06 463 VAL A C 1
ATOM 3831 O O . VAL A 1 463 ? -25.209 -11.878 11.230 1.00 90.06 463 VAL A O 1
ATOM 3834 N N . GLU A 1 464 ? -25.418 -14.088 10.798 1.00 83.00 464 GLU A N 1
ATOM 3835 C CA . GLU A 1 464 ? -26.503 -14.395 11.756 1.00 83.00 464 GLU A CA 1
ATOM 3836 C C . GLU A 1 464 ? -27.789 -13.573 11.601 1.00 83.00 464 GLU A C 1
ATOM 3838 O O . GLU A 1 464 ? -28.430 -13.190 12.580 1.00 83.00 464 GLU A O 1
ATOM 3843 N N . ARG A 1 465 ? -28.200 -13.282 10.366 1.00 82.00 465 ARG A N 1
ATOM 3844 C CA . ARG A 1 465 ? -29.389 -12.446 10.126 1.00 82.00 465 ARG A CA 1
ATOM 3845 C C . ARG A 1 465 ? -30.631 -13.216 9.693 1.00 82.00 465 ARG A C 1
ATOM 3847 O O . ARG A 1 465 ? -31.721 -12.654 9.739 1.00 82.00 465 ARG A O 1
ATOM 3854 N N . GLY A 1 466 ? -30.485 -14.489 9.330 1.00 79.50 466 GLY A N 1
ATOM 3855 C CA . GLY A 1 466 ? -31.608 -15.345 8.959 1.00 79.50 466 GLY A CA 1
ATOM 3856 C C . GLY A 1 466 ? -32.367 -14.857 7.720 1.00 79.50 466 GLY A C 1
ATOM 3857 O O . GLY A 1 466 ? -31.825 -14.153 6.862 1.00 79.50 466 GLY A O 1
ATOM 3858 N N . ASP A 1 467 ? -33.636 -15.252 7.625 1.00 78.00 467 ASP A N 1
ATOM 3859 C CA . ASP A 1 467 ? -34.427 -15.141 6.393 1.00 78.00 467 ASP A CA 1
ATOM 3860 C C . ASP A 1 467 ? -34.731 -13.697 5.965 1.00 78.00 467 ASP A C 1
ATOM 3862 O O . ASP A 1 467 ? -34.804 -13.415 4.767 1.00 78.00 467 ASP A O 1
ATOM 3866 N N . SER A 1 468 ? -34.814 -12.757 6.916 1.00 81.50 468 SER A N 1
ATOM 3867 C CA . SER A 1 468 ? -35.142 -11.347 6.641 1.00 81.50 468 SER A CA 1
ATOM 3868 C C . SER A 1 468 ? -34.139 -10.653 5.711 1.00 81.50 468 SER A C 1
ATOM 3870 O O . SER A 1 468 ? -34.494 -9.686 5.039 1.00 81.50 468 SER A O 1
ATOM 3872 N N . ILE A 1 469 ? -32.905 -11.161 5.622 1.00 85.81 469 ILE A N 1
ATOM 3873 C CA . ILE A 1 469 ? -31.866 -10.645 4.717 1.00 85.81 469 ILE A CA 1
ATOM 3874 C C . ILE A 1 469 ? -31.635 -11.558 3.512 1.00 85.81 469 ILE A C 1
ATOM 3876 O O . ILE A 1 469 ? -31.288 -11.077 2.429 1.00 85.81 469 ILE A O 1
ATOM 3880 N N . ILE A 1 470 ? -31.864 -12.863 3.664 1.00 88.56 470 ILE A N 1
ATOM 3881 C CA . ILE A 1 470 ? -31.717 -13.830 2.571 1.00 88.56 470 ILE A CA 1
ATOM 3882 C C . ILE A 1 470 ? -32.674 -13.496 1.421 1.00 88.56 470 ILE A C 1
ATOM 3884 O O . ILE A 1 470 ? -32.273 -13.568 0.259 1.00 88.56 470 ILE A O 1
ATOM 3888 N N . ASP A 1 471 ? -33.906 -13.088 1.720 1.00 89.56 471 ASP A N 1
ATOM 3889 C CA . ASP A 1 471 ? -34.906 -12.779 0.698 1.00 89.56 471 ASP A CA 1
ATOM 3890 C C . ASP A 1 471 ? -34.536 -11.567 -0.177 1.00 89.56 471 ASP A C 1
ATOM 3892 O O . ASP A 1 471 ? -34.553 -11.704 -1.406 1.00 89.56 471 ASP A O 1
ATOM 3896 N N . PRO A 1 472 ? -34.160 -10.395 0.382 1.00 90.62 472 PRO A N 1
ATOM 3897 C CA . PRO A 1 472 ? -33.594 -9.301 -0.406 1.00 90.62 472 PRO A CA 1
ATOM 3898 C C . PRO A 1 472 ? -32.389 -9.720 -1.256 1.00 90.62 472 PRO A C 1
ATOM 3900 O O . PRO A 1 472 ? -32.319 -9.350 -2.426 1.00 90.62 472 PRO A O 1
ATOM 3903 N N . LEU A 1 473 ? -31.473 -10.528 -0.709 1.00 93.62 473 LEU A N 1
ATOM 3904 C CA . LEU A 1 473 ? -30.276 -10.983 -1.425 1.00 93.62 473 LEU A CA 1
ATOM 3905 C C . LEU A 1 473 ? -30.603 -11.927 -2.591 1.00 93.62 473 LEU A C 1
ATOM 3907 O O . LEU A 1 473 ? -30.031 -11.783 -3.667 1.00 93.62 473 LEU A O 1
ATOM 3911 N N . LYS A 1 474 ? -31.547 -12.862 -2.421 1.00 92.56 474 LYS A N 1
ATOM 3912 C CA . LYS A 1 474 ? -32.001 -13.768 -3.494 1.00 92.56 474 LYS A CA 1
ATOM 3913 C C . LYS A 1 474 ? -32.682 -13.029 -4.648 1.00 92.56 474 LYS A C 1
ATOM 3915 O O . LYS A 1 474 ? -32.706 -13.534 -5.765 1.00 92.56 474 LYS A O 1
ATOM 3920 N N . LYS A 1 475 ? -33.236 -11.841 -4.387 1.00 93.12 475 LYS A N 1
ATOM 3921 C CA . LYS A 1 475 ? -33.853 -10.972 -5.403 1.00 93.12 475 LYS A CA 1
ATOM 3922 C C . LYS A 1 475 ? -32.828 -10.151 -6.193 1.00 93.12 475 LYS A C 1
ATOM 3924 O O . LYS A 1 475 ? -33.210 -9.479 -7.153 1.00 93.12 475 LYS A O 1
ATOM 3929 N N . ILE A 1 476 ? -31.547 -10.179 -5.818 1.00 93.00 476 ILE A N 1
ATOM 3930 C CA . ILE A 1 476 ? -30.492 -9.500 -6.570 1.00 93.00 476 ILE A CA 1
ATOM 3931 C C . ILE A 1 476 ? -30.269 -10.237 -7.888 1.00 93.00 476 ILE A C 1
ATOM 3933 O O . ILE A 1 476 ? -29.707 -11.326 -7.934 1.00 93.00 476 ILE A O 1
ATOM 3937 N N . ASN A 1 477 ? -30.677 -9.589 -8.975 1.00 88.88 477 ASN A N 1
ATOM 3938 C CA . ASN A 1 477 ? -30.345 -9.973 -10.338 1.00 88.88 477 ASN A CA 1
ATOM 3939 C C . ASN A 1 477 ? -29.510 -8.843 -10.955 1.00 88.88 477 ASN A C 1
ATOM 3941 O O . ASN A 1 477 ? -30.056 -7.890 -11.514 1.00 88.88 477 ASN A O 1
ATOM 3945 N N . SER A 1 478 ? -28.195 -8.890 -10.737 1.00 92.31 478 SER A N 1
ATOM 3946 C CA . SER A 1 478 ? -27.244 -7.889 -11.227 1.00 92.31 478 SER A CA 1
ATOM 3947 C C . SER A 1 478 ? -26.343 -8.502 -12.292 1.00 92.31 478 SER A C 1
ATOM 3949 O O . SER A 1 478 ? -25.815 -9.594 -12.101 1.00 92.31 478 SER A O 1
ATOM 3951 N N . SER A 1 479 ? -26.130 -7.779 -13.392 1.00 93.44 479 SER A N 1
ATOM 3952 C CA . SER A 1 479 ? -25.115 -8.128 -14.393 1.00 93.44 479 SER A CA 1
ATOM 3953 C C . SER A 1 479 ? -23.693 -7.782 -13.937 1.00 93.44 479 SER A C 1
ATOM 3955 O O .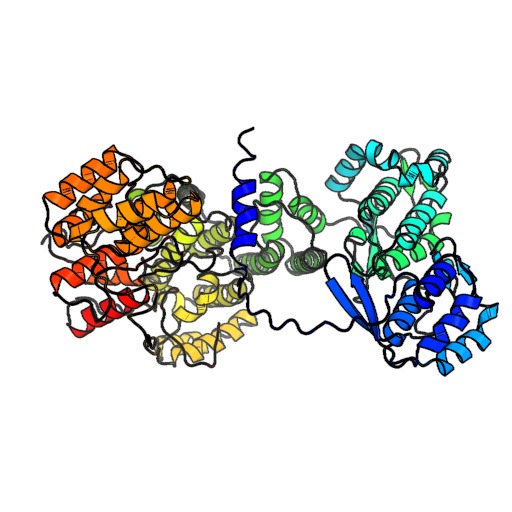 SER A 1 479 ? -22.730 -8.167 -14.594 1.00 93.44 479 SER A O 1
ATOM 3957 N N . ASP A 1 480 ? -23.545 -7.035 -12.837 1.00 96.75 480 ASP A N 1
ATOM 3958 C CA . ASP A 1 480 ? -22.248 -6.772 -12.220 1.00 96.75 480 ASP A CA 1
ATOM 3959 C C . ASP A 1 480 ? -21.788 -8.021 -11.454 1.00 96.75 480 ASP A C 1
ATOM 3961 O O . ASP A 1 480 ? -22.385 -8.416 -10.445 1.00 96.75 480 ASP A O 1
ATOM 3965 N N . THR A 1 481 ? -20.716 -8.643 -11.945 1.00 96.06 481 THR A N 1
ATOM 3966 C CA . THR A 1 481 ? -20.174 -9.895 -11.405 1.00 96.06 481 THR A CA 1
ATOM 3967 C C . THR A 1 481 ? -19.734 -9.772 -9.952 1.00 96.06 481 THR A C 1
ATOM 3969 O O . THR A 1 481 ? -19.841 -10.746 -9.207 1.00 96.06 481 THR A O 1
ATOM 3972 N N . ASP A 1 482 ? -19.283 -8.589 -9.526 1.00 96.94 482 ASP A N 1
ATOM 3973 C CA . ASP A 1 482 ? -18.866 -8.358 -8.144 1.00 96.94 482 ASP A CA 1
ATOM 3974 C C . ASP A 1 482 ? -20.072 -8.428 -7.206 1.00 96.94 482 ASP A C 1
ATOM 3976 O O . ASP A 1 482 ? -20.027 -9.093 -6.171 1.00 96.94 482 ASP A O 1
ATOM 3980 N N . ILE A 1 483 ? -21.176 -7.783 -7.594 1.00 98.12 483 ILE A N 1
ATOM 3981 C CA . ILE A 1 483 ? -22.413 -7.754 -6.807 1.00 98.12 483 ILE A CA 1
ATOM 3982 C C . ILE A 1 483 ? -23.017 -9.155 -6.730 1.00 98.12 483 ILE A C 1
ATOM 3984 O O . ILE A 1 483 ? -23.354 -9.608 -5.638 1.00 98.12 483 ILE A O 1
ATOM 3988 N N . ALA A 1 484 ? -23.108 -9.861 -7.860 1.00 96.31 484 ALA A N 1
ATOM 3989 C CA . ALA A 1 484 ? -23.643 -11.221 -7.899 1.00 96.31 484 ALA A CA 1
ATOM 3990 C C . ALA A 1 484 ? -22.821 -12.185 -7.020 1.00 96.31 484 ALA A C 1
ATOM 3992 O O . ALA A 1 484 ? -23.385 -12.942 -6.225 1.00 96.31 484 ALA A O 1
ATOM 3993 N N . ALA A 1 485 ? -21.487 -12.117 -7.100 1.00 95.69 485 ALA A N 1
ATOM 3994 C CA . ALA A 1 485 ? -20.606 -12.938 -6.273 1.00 95.69 485 ALA A CA 1
ATOM 3995 C C . ALA A 1 485 ? -20.744 -12.607 -4.777 1.00 95.69 485 ALA A C 1
ATOM 3997 O O . ALA A 1 485 ? -20.884 -13.515 -3.954 1.00 95.69 485 ALA A O 1
ATOM 3998 N N . GLN A 1 486 ? -20.748 -11.319 -4.410 1.00 96.19 486 GLN A N 1
ATOM 3999 C CA . GLN A 1 486 ? -20.903 -10.897 -3.013 1.00 96.19 486 GLN A CA 1
ATOM 4000 C C . GLN A 1 486 ? -22.287 -11.218 -2.449 1.00 96.19 486 GLN A C 1
ATOM 4002 O O . GLN A 1 486 ? -22.371 -11.617 -1.292 1.00 96.19 486 GLN A O 1
ATOM 4007 N N . ALA A 1 487 ? -23.356 -11.129 -3.244 1.00 96.50 487 ALA A N 1
ATOM 4008 C CA . ALA A 1 487 ? -24.686 -11.574 -2.829 1.00 96.50 487 ALA A CA 1
ATOM 4009 C C . ALA A 1 487 ? -24.685 -13.073 -2.489 1.00 96.50 487 ALA A C 1
ATOM 4011 O O . ALA A 1 487 ? -25.193 -13.476 -1.443 1.00 96.50 487 ALA A O 1
ATOM 4012 N N . GLY A 1 488 ? -24.039 -13.896 -3.324 1.00 94.00 488 GLY A N 1
ATOM 4013 C CA . GLY A 1 488 ? -23.865 -15.325 -3.065 1.00 94.00 488 GLY A CA 1
ATOM 4014 C C . GLY A 1 488 ? -23.099 -15.615 -1.768 1.00 94.00 488 GLY A C 1
ATOM 4015 O O . GLY A 1 488 ? -23.497 -16.499 -1.009 1.00 94.00 488 GLY A O 1
ATOM 4016 N N . PHE A 1 489 ? -22.033 -14.861 -1.475 1.00 92.81 489 PHE A N 1
ATOM 4017 C CA . PHE A 1 489 ? -21.322 -14.969 -0.194 1.00 92.81 489 PHE A CA 1
ATOM 4018 C C . PHE A 1 489 ? -22.184 -14.510 0.986 1.00 92.81 489 PHE A C 1
ATOM 4020 O O . PHE A 1 489 ? -22.259 -15.212 1.993 1.00 92.81 489 PHE A O 1
ATOM 4027 N N . ALA A 1 490 ? -22.883 -13.384 0.850 1.00 94.19 490 ALA A N 1
ATOM 4028 C CA . ALA A 1 490 ? -23.756 -12.836 1.880 1.00 94.19 490 ALA A CA 1
ATOM 4029 C C . ALA A 1 490 ? -24.882 -13.809 2.273 1.00 94.19 490 ALA A C 1
ATOM 4031 O O . ALA A 1 490 ? -25.135 -13.983 3.461 1.00 94.19 490 ALA A O 1
ATOM 4032 N N . ILE A 1 491 ? -25.505 -14.502 1.308 1.00 93.50 491 ILE A N 1
ATOM 4033 C CA . ILE A 1 491 ? -26.543 -15.517 1.579 1.00 93.50 491 ILE A CA 1
ATOM 4034 C C . ILE A 1 491 ? -25.988 -16.647 2.451 1.00 93.50 491 ILE A C 1
ATOM 4036 O O . ILE A 1 491 ? -26.647 -17.076 3.398 1.00 93.50 491 ILE A O 1
ATOM 4040 N N . LYS A 1 492 ? -24.769 -17.117 2.158 1.00 90.31 492 LYS A N 1
ATOM 4041 C CA . LYS A 1 492 ? -24.123 -18.175 2.949 1.00 90.31 492 LYS A CA 1
ATOM 4042 C C . LYS A 1 492 ? -23.858 -17.716 4.380 1.00 90.31 492 LYS A C 1
ATOM 4044 O O . LYS A 1 492 ? -24.140 -18.465 5.306 1.00 90.31 492 LYS A O 1
ATOM 4049 N N . LEU A 1 493 ? -23.369 -16.488 4.560 1.00 90.12 493 LEU A N 1
ATOM 4050 C CA . LEU A 1 493 ? -23.099 -15.930 5.888 1.00 90.12 493 LEU A CA 1
ATOM 4051 C C . LEU A 1 493 ? -24.376 -15.664 6.692 1.00 90.12 493 LEU A C 1
ATOM 4053 O O . LEU A 1 493 ? -24.390 -15.891 7.898 1.00 90.12 493 LEU A O 1
ATOM 4057 N N . ALA A 1 494 ? -25.455 -15.228 6.039 1.00 90.81 494 ALA A N 1
ATOM 4058 C CA . ALA A 1 494 ? -26.724 -14.937 6.704 1.00 90.81 494 ALA A CA 1
ATOM 4059 C C . ALA A 1 494 ? -27.378 -16.167 7.338 1.00 90.81 494 ALA A C 1
ATOM 4061 O O . ALA A 1 494 ? -28.027 -16.037 8.377 1.00 90.81 494 ALA A O 1
ATOM 4062 N N . GLY A 1 495 ? -27.170 -17.349 6.749 1.00 83.06 495 GLY A N 1
ATOM 4063 C CA . GLY A 1 495 ? -27.628 -18.626 7.298 1.00 83.06 495 GLY A CA 1
ATOM 4064 C C . GLY A 1 495 ? -26.672 -19.272 8.307 1.00 83.06 495 GLY A C 1
ATOM 4065 O O . GLY A 1 495 ? -27.018 -20.297 8.891 1.00 83.06 495 GLY A O 1
ATOM 4066 N N . GLN A 1 496 ? -25.471 -18.723 8.511 1.00 82.56 496 GLN A N 1
ATOM 4067 C CA . GLN A 1 496 ? -24.477 -19.294 9.418 1.00 82.56 496 GLN A CA 1
ATOM 4068 C C . GLN A 1 496 ? -24.589 -18.700 10.817 1.00 82.56 496 GLN A C 1
ATOM 4070 O O . GLN A 1 496 ? -24.651 -17.483 10.990 1.00 82.56 496 GLN A O 1
ATOM 4075 N N . LYS A 1 497 ? -24.550 -19.587 11.815 1.00 82.00 497 LYS A N 1
ATOM 4076 C CA . LYS A 1 497 ? -24.418 -19.209 13.218 1.00 82.00 497 LYS A CA 1
ATOM 4077 C C . LYS A 1 497 ? -22.976 -18.769 13.487 1.00 82.00 497 LYS A C 1
ATOM 4079 O O . LYS A 1 497 ? -22.045 -19.547 13.285 1.00 82.00 497 LYS A O 1
ATOM 4084 N N . ALA A 1 498 ? -22.794 -17.536 13.929 1.00 80.06 498 ALA A N 1
ATOM 4085 C CA . ALA A 1 498 ? -21.555 -17.025 14.468 1.00 80.06 498 ALA A CA 1
ATOM 4086 C C . ALA A 1 498 ? -21.251 -17.786 15.750 1.00 80.06 498 ALA A C 1
ATOM 4088 O O . ALA A 1 498 ? -22.068 -17.896 16.669 1.00 80.06 498 ALA A O 1
ATOM 4089 N N . LEU A 1 499 ? -20.047 -18.332 15.811 1.00 73.50 499 LEU A N 1
ATOM 4090 C CA . LEU A 1 499 ? -19.594 -18.967 17.027 1.00 73.50 499 LEU A CA 1
ATOM 4091 C C . LEU A 1 499 ? -18.897 -17.912 17.881 1.00 73.50 499 LEU A C 1
ATOM 4093 O O . LEU A 1 499 ? -18.097 -17.130 17.346 1.00 73.50 499 LEU A O 1
ATOM 4097 N N . PRO A 1 500 ? -19.167 -17.888 19.202 1.00 69.25 500 PRO A N 1
ATOM 4098 C CA . PRO A 1 500 ? -18.333 -17.119 20.103 1.00 69.25 500 PRO A CA 1
ATOM 4099 C C . PRO A 1 500 ? -16.884 -17.563 19.881 1.00 69.25 500 PRO A C 1
ATOM 4101 O O . PRO A 1 500 ? -16.630 -18.760 19.680 1.00 69.25 500 PRO A O 1
ATOM 4104 N N . PRO A 1 501 ? -15.929 -16.629 19.865 1.00 67.00 501 PRO A N 1
ATOM 4105 C CA . PRO A 1 501 ? -14.552 -16.993 19.605 1.00 67.00 501 PRO A CA 1
ATOM 4106 C C . PRO A 1 501 ? -14.088 -17.916 20.736 1.00 67.00 501 PRO A C 1
ATOM 4108 O O . PRO A 1 501 ? -14.372 -17.671 21.911 1.00 67.00 501 PRO A O 1
ATOM 4111 N N . LYS A 1 502 ? -13.395 -19.005 20.395 1.00 66.00 502 LYS A N 1
ATOM 4112 C CA . LYS A 1 502 ? -12.775 -19.868 21.405 1.00 66.00 502 LYS A CA 1
ATOM 4113 C C . LYS A 1 502 ? -11.503 -19.195 21.901 1.00 66.00 502 LYS A C 1
ATOM 4115 O O . LYS A 1 502 ? -10.432 -19.358 21.322 1.00 66.00 502 LYS A O 1
ATOM 4120 N N . PHE A 1 503 ? -11.636 -18.403 22.956 1.00 68.31 503 PHE A N 1
ATOM 4121 C CA . PHE A 1 503 ? -10.499 -17.795 23.631 1.00 68.31 503 PHE A CA 1
ATOM 4122 C C . PHE A 1 503 ? -9.913 -18.798 24.621 1.00 68.31 503 PHE A C 1
ATOM 4124 O O . PHE A 1 503 ? -10.214 -18.783 25.813 1.00 68.31 503 PHE A O 1
ATOM 4131 N N . ASP A 1 504 ? -9.068 -19.699 24.121 1.00 58.38 504 ASP A N 1
ATOM 4132 C CA . ASP A 1 504 ? -8.497 -20.779 24.935 1.00 58.38 504 ASP A CA 1
ATOM 4133 C C . ASP A 1 504 ? -7.568 -20.258 26.055 1.00 58.38 504 ASP A C 1
ATOM 4135 O O . ASP A 1 504 ? -7.162 -21.026 26.928 1.00 58.38 504 ASP A O 1
ATOM 4139 N N . ARG A 1 505 ? -7.197 -18.962 26.051 1.00 70.19 505 ARG A N 1
ATOM 4140 C CA . ARG A 1 505 ? -6.232 -18.374 26.997 1.00 70.19 505 ARG A CA 1
ATOM 4141 C C . ARG A 1 505 ? -6.530 -16.917 27.382 1.00 70.19 505 ARG A C 1
ATOM 4143 O O . ARG A 1 505 ? -5.858 -16.001 26.916 1.00 70.19 505 ARG A O 1
ATOM 4150 N N . LYS A 1 506 ? -7.445 -16.723 28.342 1.00 84.62 506 LYS A N 1
ATOM 4151 C CA . LYS A 1 506 ? -7.639 -15.438 29.059 1.00 84.62 506 LYS A CA 1
ATOM 4152 C C . LYS A 1 506 ? -6.378 -14.973 29.802 1.00 84.62 506 LYS A C 1
ATOM 4154 O O . LYS A 1 506 ? -6.167 -13.779 29.988 1.00 84.62 506 LYS A O 1
ATOM 4159 N N . PHE A 1 507 ? -5.532 -15.932 30.187 1.00 83.38 507 PHE A N 1
ATOM 4160 C CA . PHE A 1 507 ? -4.196 -15.719 30.735 1.00 83.38 507 PHE A CA 1
ATOM 4161 C C . PHE A 1 507 ? -3.138 -16.101 29.703 1.00 83.38 507 PHE A C 1
ATOM 4163 O O . PHE A 1 507 ? -3.147 -17.212 29.169 1.00 83.38 507 PHE A O 1
ATOM 4170 N N . ASN A 1 508 ? -2.181 -15.214 29.455 1.00 81.19 508 ASN A N 1
ATOM 4171 C CA . ASN A 1 508 ? -1.035 -15.499 28.597 1.00 81.19 508 ASN A CA 1
ATOM 4172 C C . ASN A 1 508 ? 0.227 -14.786 29.114 1.00 81.19 508 ASN A C 1
ATOM 4174 O O . ASN A 1 508 ? 0.197 -14.098 30.129 1.00 81.19 508 ASN A O 1
ATOM 4178 N N . ARG A 1 509 ? 1.364 -14.953 28.425 1.00 79.25 509 ARG A N 1
ATOM 4179 C CA . ARG A 1 509 ? 2.654 -14.376 28.855 1.00 79.25 509 ARG A CA 1
ATOM 4180 C C . ARG A 1 509 ? 2.666 -12.843 28.916 1.00 79.25 509 ARG A C 1
ATOM 4182 O O . ARG A 1 509 ? 3.539 -12.298 29.577 1.00 79.25 509 ARG A O 1
ATOM 4189 N N . GLY A 1 510 ? 1.751 -12.172 28.220 1.00 81.62 510 GLY A N 1
ATOM 4190 C CA . GLY A 1 510 ? 1.574 -10.721 28.248 1.00 81.62 510 GLY A CA 1
ATOM 4191 C C . GLY A 1 510 ? 0.383 -10.261 29.089 1.00 81.62 510 GLY A C 1
ATOM 4192 O O . GLY A 1 510 ? 0.301 -9.084 29.392 1.00 81.62 510 GLY A O 1
ATOM 4193 N N . ASN A 1 511 ? -0.520 -11.151 29.508 1.00 85.38 511 ASN A N 1
ATOM 4194 C CA . ASN A 1 511 ? -1.712 -10.802 30.279 1.00 85.38 511 ASN A CA 1
ATOM 4195 C C . ASN A 1 511 ? -1.910 -11.794 31.432 1.00 85.38 511 ASN A C 1
ATOM 4197 O O . ASN A 1 511 ? -2.406 -12.904 31.231 1.00 85.38 511 ASN A O 1
ATOM 4201 N N . TYR A 1 512 ? -1.468 -11.414 32.631 1.00 89.12 512 TYR A N 1
ATOM 4202 C CA . TYR A 1 512 ? -1.534 -12.244 33.834 1.00 89.12 512 TYR A CA 1
ATOM 4203 C C . TYR A 1 512 ? -1.526 -11.384 35.101 1.00 89.12 512 TYR A C 1
ATOM 4205 O O . TYR A 1 512 ? -1.001 -10.269 35.101 1.00 89.12 512 TYR A O 1
ATOM 4213 N N . ASP A 1 513 ? -2.079 -11.917 36.189 1.00 88.62 513 ASP A N 1
ATOM 4214 C CA . ASP A 1 513 ? -1.990 -11.279 37.502 1.00 88.62 513 ASP A CA 1
ATOM 4215 C C . ASP A 1 513 ? -0.606 -11.506 38.104 1.00 88.62 513 ASP A C 1
ATOM 4217 O O . ASP A 1 513 ? -0.070 -12.616 38.083 1.00 88.62 513 ASP A O 1
ATOM 4221 N N . THR A 1 514 ? -0.018 -10.446 38.651 1.00 86.31 514 THR A N 1
ATOM 4222 C CA . THR A 1 514 ? 1.316 -10.492 39.251 1.00 86.31 514 THR A CA 1
ATOM 4223 C C . THR A 1 514 ? 1.281 -9.851 40.633 1.00 86.31 514 THR A C 1
ATOM 4225 O O . THR A 1 514 ? 0.501 -8.934 40.888 1.00 86.31 514 THR A O 1
ATOM 4228 N N . LEU A 1 515 ? 2.125 -10.335 41.543 1.00 83.38 515 LEU A N 1
ATOM 4229 C CA . LEU A 1 515 ? 2.365 -9.699 42.834 1.00 83.38 515 LEU A CA 1
ATOM 4230 C C . LEU A 1 515 ? 3.796 -9.168 42.841 1.00 83.38 515 LEU A C 1
ATOM 4232 O O . LEU A 1 515 ? 4.756 -9.927 42.969 1.00 83.38 515 LEU A O 1
ATOM 4236 N N . VAL A 1 516 ? 3.940 -7.852 42.689 1.00 91.44 516 VAL A N 1
ATOM 4237 C CA . VAL A 1 516 ? 5.244 -7.190 42.781 1.00 91.44 516 VAL A CA 1
ATOM 4238 C C . VAL A 1 516 ? 5.522 -6.852 44.241 1.00 91.44 516 VAL A C 1
ATOM 4240 O O . VAL A 1 516 ? 5.067 -5.829 44.755 1.00 91.44 516 VAL A O 1
ATOM 4243 N N . TYR A 1 517 ? 6.271 -7.720 44.918 1.00 91.81 517 TYR A N 1
ATOM 4244 C CA . TYR A 1 517 ? 6.724 -7.488 46.290 1.00 91.81 517 TYR A CA 1
ATOM 4245 C C . TYR A 1 517 ? 7.890 -6.496 46.324 1.00 91.81 517 TYR A C 1
ATOM 4247 O O . TYR A 1 517 ? 8.834 -6.633 45.548 1.00 91.81 517 TYR A O 1
ATOM 4255 N N . ASP A 1 518 ? 7.840 -5.525 47.242 1.00 94.62 518 ASP A N 1
ATOM 4256 C CA . ASP A 1 518 ? 8.889 -4.510 47.440 1.00 94.62 518 ASP A CA 1
ATOM 4257 C C . ASP A 1 518 ? 9.344 -3.856 46.117 1.00 94.62 518 ASP A C 1
ATOM 4259 O O . ASP A 1 518 ? 10.506 -3.917 45.703 1.00 94.62 518 ASP A O 1
ATOM 4263 N N . LEU A 1 519 ? 8.379 -3.237 45.425 1.00 96.00 519 LEU A N 1
ATOM 4264 C CA . LEU A 1 519 ? 8.601 -2.501 44.178 1.00 96.00 519 LEU A CA 1
ATOM 4265 C C . LEU A 1 519 ? 9.808 -1.532 44.251 1.00 96.00 519 LEU A C 1
ATOM 4267 O O . LEU A 1 519 ? 10.609 -1.539 43.312 1.00 96.00 519 LEU A O 1
ATOM 4271 N N . PRO A 1 520 ? 10.030 -0.756 45.340 1.00 97.62 520 PRO A N 1
ATOM 4272 C CA . PRO A 1 520 ? 11.202 0.112 45.459 1.00 97.62 520 PRO A CA 1
ATOM 4273 C C . PRO A 1 520 ? 12.532 -0.643 45.424 1.00 97.62 520 PRO A C 1
ATOM 4275 O O . PRO A 1 520 ? 13.482 -0.164 44.802 1.00 97.62 520 PRO A O 1
ATOM 4278 N N . LYS A 1 521 ? 12.630 -1.809 46.076 1.00 97.44 521 LYS A N 1
ATOM 4279 C CA . LYS A 1 521 ? 13.848 -2.629 46.039 1.00 97.44 521 LYS A CA 1
ATOM 4280 C C . LYS A 1 521 ? 14.114 -3.165 44.641 1.00 97.44 521 LYS A C 1
ATOM 4282 O O . LYS A 1 521 ? 15.238 -3.023 44.166 1.00 97.44 521 LYS A O 1
ATOM 4287 N N . GLN A 1 522 ? 13.104 -3.722 43.972 1.00 97.50 522 GLN A N 1
ATOM 4288 C CA . GLN A 1 522 ? 13.263 -4.237 42.606 1.00 97.50 522 GLN A CA 1
ATOM 4289 C C . GLN A 1 522 ? 13.675 -3.131 41.629 1.00 97.50 522 GLN A C 1
ATOM 4291 O O . GLN A 1 522 ? 14.605 -3.311 40.845 1.00 97.50 522 GLN A O 1
ATOM 4296 N N . TYR A 1 523 ? 13.046 -1.958 41.729 1.00 97.38 523 TYR A N 1
ATOM 4297 C CA . TYR A 1 523 ? 13.416 -0.795 40.931 1.00 97.38 523 TYR A CA 1
ATOM 4298 C C . TYR A 1 523 ? 14.876 -0.384 41.172 1.00 97.38 523 TYR A C 1
ATOM 4300 O O . TYR A 1 523 ? 15.648 -0.297 40.220 1.00 97.38 523 TYR A O 1
ATOM 4308 N N . ARG A 1 524 ? 15.296 -0.204 42.436 1.00 97.06 524 ARG A N 1
ATOM 4309 C CA . ARG A 1 524 ? 16.695 0.131 42.771 1.00 97.06 524 ARG A CA 1
ATOM 4310 C C . ARG A 1 524 ? 17.681 -0.899 42.222 1.00 97.06 524 ARG A C 1
ATOM 4312 O O . ARG A 1 524 ? 18.723 -0.505 41.703 1.00 97.06 524 ARG A O 1
ATOM 4319 N N . GLN A 1 525 ? 17.340 -2.185 42.293 1.00 97.12 525 GLN A N 1
ATOM 4320 C CA . GLN A 1 525 ? 18.174 -3.260 41.759 1.00 97.12 525 GLN A CA 1
ATOM 4321 C C . GLN A 1 525 ? 18.381 -3.111 40.246 1.00 97.12 525 GLN A C 1
ATOM 4323 O O . GLN A 1 525 ? 19.514 -3.157 39.781 1.00 97.12 525 GLN A O 1
ATOM 4328 N N . ILE A 1 526 ? 17.320 -2.822 39.483 1.00 97.00 526 ILE A N 1
ATOM 4329 C CA . ILE A 1 526 ? 17.421 -2.566 38.035 1.00 97.00 526 ILE A CA 1
ATOM 4330 C C . ILE A 1 526 ? 18.336 -1.369 37.743 1.00 97.00 526 ILE A C 1
ATOM 4332 O O . ILE A 1 526 ? 19.171 -1.440 36.839 1.00 97.00 526 ILE A O 1
ATOM 4336 N N . ILE A 1 527 ? 18.207 -0.279 38.509 1.00 96.31 527 ILE A N 1
ATOM 4337 C CA . ILE A 1 527 ? 19.042 0.920 38.334 1.00 96.31 527 ILE A CA 1
ATOM 4338 C C . ILE A 1 527 ? 20.531 0.607 38.548 1.00 96.31 527 ILE A C 1
ATOM 4340 O O . ILE A 1 527 ? 21.373 1.135 37.813 1.00 96.31 527 ILE A O 1
ATOM 4344 N N . ILE A 1 528 ? 20.846 -0.253 39.523 1.00 95.75 528 ILE A N 1
ATOM 4345 C CA . ILE A 1 528 ? 22.213 -0.661 39.863 1.00 95.75 528 ILE A CA 1
ATOM 4346 C C . ILE A 1 528 ? 22.769 -1.650 38.831 1.00 95.75 528 ILE A C 1
ATOM 4348 O O . ILE A 1 528 ? 23.886 -1.445 38.346 1.00 95.75 528 ILE A O 1
ATOM 4352 N N . ASP A 1 529 ? 22.014 -2.688 38.481 1.00 96.00 529 ASP A N 1
ATOM 4353 C CA . ASP A 1 529 ? 22.528 -3.842 37.735 1.00 96.00 529 ASP A CA 1
ATOM 4354 C C . ASP A 1 529 ? 22.570 -3.610 36.227 1.00 96.00 529 ASP A C 1
ATOM 4356 O O . ASP A 1 529 ? 23.510 -4.031 35.549 1.00 96.00 529 ASP A O 1
ATOM 4360 N N . VAL A 1 530 ? 21.576 -2.909 35.676 1.00 93.88 530 VAL A N 1
ATOM 4361 C CA . VAL A 1 530 ? 21.451 -2.737 34.227 1.00 93.88 530 VAL A CA 1
ATOM 4362 C C . VAL A 1 530 ? 22.187 -1.473 33.800 1.00 93.88 530 VAL A C 1
ATOM 4364 O O . VAL A 1 530 ? 21.677 -0.357 33.897 1.00 93.88 530 VAL A O 1
ATOM 4367 N N . LYS A 1 531 ? 23.434 -1.642 33.348 1.00 92.38 531 LYS A N 1
ATOM 4368 C CA . LYS A 1 531 ? 24.315 -0.514 33.000 1.00 92.38 531 LYS A CA 1
ATOM 4369 C C . LYS A 1 531 ? 23.896 0.199 31.718 1.00 92.38 531 LYS A C 1
ATOM 4371 O O . LYS A 1 531 ? 23.889 1.434 31.691 1.00 92.38 531 LYS A O 1
ATOM 4376 N N . ASP A 1 532 ? 23.532 -0.562 30.686 1.00 94.50 532 ASP A N 1
ATOM 4377 C CA . ASP A 1 532 ? 23.082 0.002 29.415 1.00 94.50 532 ASP A CA 1
ATOM 4378 C C . ASP A 1 532 ? 21.751 0.748 29.579 1.00 94.50 532 ASP A C 1
ATOM 4380 O O . ASP A 1 532 ? 20.792 0.233 30.149 1.00 94.50 532 ASP A O 1
ATOM 4384 N N . SER A 1 533 ? 21.700 1.979 29.069 1.00 90.31 533 SER A N 1
ATOM 4385 C CA . SER A 1 533 ? 20.544 2.866 29.232 1.00 90.31 533 SER A CA 1
ATOM 4386 C C . SER A 1 533 ? 19.266 2.336 28.584 1.00 90.31 533 SER A C 1
ATOM 4388 O O . SER A 1 533 ? 18.207 2.443 29.191 1.00 90.31 533 SER A O 1
ATOM 4390 N N . LEU A 1 534 ? 19.354 1.733 27.396 1.00 89.94 534 LEU A N 1
ATOM 4391 C CA . LEU A 1 534 ? 18.177 1.259 26.672 1.00 89.94 534 LEU A CA 1
ATOM 4392 C C . LEU A 1 534 ? 17.631 -0.022 27.308 1.00 89.94 534 LEU A C 1
ATOM 4394 O O . LEU A 1 534 ? 16.427 -0.158 27.514 1.00 89.94 534 LEU A O 1
ATOM 4398 N N . ASN A 1 535 ? 18.522 -0.940 27.680 1.00 93.69 535 ASN A N 1
ATOM 4399 C CA . ASN A 1 535 ? 18.151 -2.146 28.411 1.00 93.69 535 ASN A CA 1
ATOM 4400 C C . ASN A 1 535 ? 17.565 -1.812 29.784 1.00 93.69 535 ASN A C 1
ATOM 4402 O O . ASN A 1 535 ? 16.626 -2.477 30.221 1.00 93.69 535 ASN A O 1
ATOM 4406 N N . ARG A 1 536 ? 18.080 -0.772 30.451 1.00 95.31 536 ARG A N 1
ATOM 4407 C CA . ARG A 1 536 ? 17.535 -0.298 31.724 1.00 95.31 536 ARG A CA 1
ATOM 4408 C C . ARG A 1 536 ? 16.146 0.301 31.544 1.00 95.31 536 ARG A C 1
ATOM 4410 O O . ARG A 1 536 ? 15.257 -0.102 32.281 1.00 95.31 536 ARG A O 1
ATOM 4417 N N . ASP A 1 537 ? 15.928 1.160 30.545 1.00 94.62 537 ASP A N 1
ATOM 4418 C CA . ASP A 1 537 ? 14.594 1.684 30.208 1.00 94.62 537 ASP A CA 1
ATOM 4419 C C . ASP A 1 537 ? 13.593 0.539 29.982 1.00 94.62 537 ASP A C 1
ATOM 4421 O O . ASP A 1 537 ? 12.519 0.521 30.580 1.00 94.62 537 ASP A O 1
ATOM 4425 N N . ASN A 1 538 ? 13.979 -0.476 29.203 1.00 92.56 538 ASN A N 1
ATOM 4426 C CA . ASN A 1 538 ? 13.142 -1.653 28.957 1.00 92.56 538 ASN A CA 1
ATOM 4427 C C . ASN A 1 538 ? 12.861 -2.460 30.233 1.00 92.56 538 ASN A C 1
ATOM 4429 O O . ASN A 1 538 ? 11.728 -2.885 30.454 1.00 92.56 538 ASN A O 1
ATOM 4433 N N . ALA A 1 539 ? 13.866 -2.673 31.086 1.00 95.31 539 ALA A N 1
ATOM 4434 C CA . ALA A 1 539 ? 13.701 -3.384 32.352 1.00 95.31 539 ALA A CA 1
ATOM 4435 C C . ALA A 1 539 ? 12.787 -2.616 33.321 1.00 95.31 539 ALA A C 1
ATOM 4437 O O . ALA A 1 539 ? 11.925 -3.218 33.961 1.00 95.31 539 ALA A O 1
ATOM 4438 N N . VAL A 1 540 ? 12.935 -1.291 33.382 1.00 96.00 540 VAL A N 1
ATOM 4439 C CA . VAL A 1 540 ? 12.091 -0.393 34.174 1.00 96.00 540 VAL A CA 1
ATOM 4440 C C . VAL A 1 540 ? 10.646 -0.443 33.673 1.00 96.00 540 VAL A C 1
ATOM 4442 O O . VAL A 1 540 ? 9.749 -0.733 34.464 1.00 96.00 540 VAL A O 1
ATOM 4445 N N . SER A 1 541 ? 10.401 -0.254 32.371 1.00 94.31 541 SER A N 1
ATOM 4446 C CA . SER A 1 541 ? 9.051 -0.374 31.798 1.00 94.31 541 SER A CA 1
ATOM 4447 C C . SER A 1 541 ? 8.454 -1.763 32.019 1.00 94.31 541 SER A C 1
ATOM 4449 O O . SER A 1 541 ? 7.272 -1.874 32.333 1.00 94.31 541 SER A O 1
ATOM 4451 N N . LYS A 1 542 ? 9.255 -2.831 31.920 1.00 94.19 542 LYS A N 1
ATOM 4452 C CA . LYS A 1 542 ? 8.797 -4.196 32.202 1.00 94.19 542 LYS A CA 1
ATOM 4453 C C . LYS A 1 542 ? 8.367 -4.358 33.658 1.00 94.19 542 LYS A C 1
ATOM 4455 O O . LYS A 1 542 ? 7.282 -4.879 33.894 1.00 94.19 542 LYS A O 1
ATOM 4460 N N . LEU A 1 543 ? 9.158 -3.882 34.621 1.00 96.00 543 LEU A N 1
ATOM 4461 C CA . LEU A 1 543 ? 8.782 -3.909 36.037 1.00 96.00 543 LEU A CA 1
ATOM 4462 C C . LEU A 1 543 ? 7.472 -3.147 36.268 1.00 96.00 543 LEU A C 1
ATOM 4464 O O . LEU A 1 543 ? 6.530 -3.701 36.834 1.00 96.00 543 LEU A O 1
ATOM 4468 N N . PHE A 1 544 ? 7.377 -1.908 35.782 1.00 95.50 544 PHE A N 1
ATOM 4469 C CA . PHE A 1 544 ? 6.181 -1.093 35.989 1.00 95.50 544 PHE A CA 1
ATOM 4470 C C . PHE A 1 544 ? 4.950 -1.649 35.282 1.00 95.50 544 PHE A C 1
ATOM 4472 O O . PHE A 1 544 ? 3.859 -1.579 35.836 1.00 95.50 544 PHE A O 1
ATOM 4479 N N . SER A 1 545 ? 5.122 -2.333 34.152 1.00 94.06 545 SER A N 1
ATOM 4480 C CA . SER A 1 545 ? 4.011 -3.025 33.505 1.00 94.06 545 SER A CA 1
ATOM 4481 C C . SER A 1 545 ? 3.445 -4.186 34.315 1.00 94.06 545 SER A C 1
ATOM 4483 O O . SER A 1 545 ? 2.373 -4.664 33.987 1.00 94.06 545 SER A O 1
ATOM 4485 N N . THR A 1 546 ? 4.114 -4.651 35.379 1.00 94.50 546 THR A N 1
ATOM 4486 C CA . THR A 1 546 ? 3.655 -5.774 36.221 1.00 94.50 546 THR A CA 1
ATOM 4487 C C . THR A 1 546 ? 2.957 -5.350 37.514 1.00 94.50 546 THR A C 1
ATOM 4489 O O . THR A 1 546 ? 2.373 -6.200 38.184 1.00 94.50 546 THR A O 1
ATOM 4492 N N . ILE A 1 547 ? 2.930 -4.053 37.839 1.00 95.94 547 ILE A N 1
ATOM 4493 C CA . ILE A 1 547 ? 2.345 -3.549 39.092 1.00 95.94 547 ILE A CA 1
ATOM 4494 C C . ILE A 1 547 ? 0.824 -3.735 39.154 1.00 95.94 547 ILE A C 1
ATOM 4496 O O . ILE A 1 547 ? 0.155 -3.860 38.124 1.00 95.94 547 ILE A O 1
ATOM 4500 N N . ASN A 1 548 ? 0.279 -3.694 40.367 1.00 94.81 548 ASN A N 1
ATOM 4501 C CA . ASN A 1 548 ? -1.160 -3.660 40.620 1.00 94.81 548 ASN A CA 1
ATOM 4502 C C . ASN A 1 548 ? -1.685 -2.226 40.787 1.00 94.81 548 ASN A C 1
ATOM 4504 O O . ASN A 1 548 ? -0.910 -1.280 40.929 1.00 94.81 548 ASN A O 1
ATOM 4508 N N . TYR A 1 549 ? -3.014 -2.066 40.754 1.00 95.44 549 TYR A N 1
ATOM 4509 C CA . TYR A 1 549 ? -3.663 -0.750 40.803 1.00 95.44 549 TYR A CA 1
ATOM 4510 C C . TYR A 1 549 ? -3.253 0.062 42.036 1.00 95.44 549 TYR A C 1
ATOM 4512 O O . TYR A 1 549 ? -2.926 1.232 41.904 1.00 95.44 549 TYR A O 1
ATOM 4520 N N . ASP A 1 550 ? -3.200 -0.572 43.207 1.00 95.62 550 ASP A N 1
ATOM 4521 C CA . ASP A 1 550 ? -2.816 0.024 44.492 1.00 95.62 550 ASP A CA 1
ATOM 4522 C C . ASP A 1 550 ? -1.361 0.530 44.532 1.00 95.62 550 ASP A C 1
ATOM 4524 O O . ASP A 1 550 ? -1.010 1.376 45.357 1.00 95.62 550 ASP A O 1
ATOM 4528 N N . GLN A 1 551 ? -0.518 0.071 43.606 1.00 96.38 551 GLN A N 1
ATOM 4529 C CA . GLN A 1 551 ? 0.893 0.443 43.514 1.00 96.38 551 GLN A CA 1
ATOM 4530 C C . GLN A 1 551 ? 1.155 1.624 42.566 1.00 96.38 551 GLN A C 1
ATOM 4532 O O . GLN A 1 551 ? 2.288 2.107 42.520 1.00 96.38 551 GLN A O 1
ATOM 4537 N N . ILE A 1 552 ? 0.145 2.124 41.840 1.00 96.50 552 ILE A N 1
ATOM 4538 C CA . ILE A 1 552 ? 0.303 3.215 40.859 1.00 96.50 552 ILE A CA 1
ATOM 4539 C C . ILE A 1 552 ? 0.943 4.453 41.502 1.00 96.50 552 ILE A C 1
ATOM 4541 O O . ILE A 1 552 ? 1.905 5.003 40.966 1.00 96.50 552 ILE A O 1
ATOM 4545 N N . GLY A 1 553 ? 0.469 4.865 42.683 1.00 95.94 553 GLY A N 1
ATOM 4546 C CA . GLY A 1 553 ? 1.011 6.035 43.385 1.00 95.94 553 GLY A CA 1
ATOM 4547 C C . GLY A 1 553 ? 2.510 5.915 43.693 1.00 95.94 553 GLY A C 1
ATOM 4548 O O . GLY A 1 553 ? 3.269 6.856 43.465 1.00 95.94 553 GLY A O 1
ATOM 4549 N N . LEU A 1 554 ? 2.953 4.737 44.144 1.00 96.31 554 LEU A N 1
ATOM 4550 C CA . LEU A 1 554 ? 4.367 4.461 44.409 1.00 96.31 554 LEU A CA 1
ATOM 4551 C C . LEU A 1 554 ? 5.187 4.394 43.113 1.00 96.31 554 LEU A C 1
ATOM 4553 O O . LEU A 1 554 ? 6.318 4.874 43.073 1.00 96.31 554 LEU A O 1
ATOM 4557 N N . ALA A 1 555 ? 4.620 3.838 42.041 1.00 96.31 555 ALA A N 1
ATOM 4558 C CA . ALA A 1 555 ? 5.279 3.793 40.742 1.00 96.31 555 ALA A CA 1
ATOM 4559 C C . ALA A 1 555 ? 5.589 5.195 40.204 1.00 96.31 555 ALA A C 1
ATOM 4561 O O . ALA A 1 555 ? 6.717 5.453 39.782 1.00 96.31 555 ALA A O 1
ATOM 4562 N N . PHE A 1 556 ? 4.636 6.125 40.303 1.00 96.06 556 PHE A N 1
ATOM 4563 C CA . PHE A 1 556 ? 4.859 7.522 39.935 1.00 96.06 556 PHE A CA 1
ATOM 4564 C C . PHE A 1 556 ? 5.979 8.176 40.750 1.00 96.06 556 PHE A C 1
ATOM 4566 O O . PHE A 1 556 ? 6.843 8.830 40.169 1.00 96.06 556 PHE A O 1
ATOM 4573 N N . GLN A 1 557 ? 6.022 7.949 42.067 1.00 94.75 557 GLN A N 1
ATOM 4574 C CA . GLN A 1 557 ? 7.091 8.477 42.926 1.00 94.75 557 GLN A CA 1
ATOM 4575 C C . GLN A 1 557 ? 8.480 7.982 42.500 1.00 94.75 557 GLN A C 1
ATOM 4577 O O . GLN A 1 557 ? 9.425 8.765 42.442 1.00 94.75 557 GLN A O 1
ATOM 4582 N N . LEU A 1 558 ? 8.608 6.692 42.173 1.00 96.06 558 LEU A N 1
ATOM 4583 C CA . LEU A 1 558 ? 9.876 6.109 41.722 1.00 96.06 558 LEU A CA 1
ATOM 4584 C C . LEU A 1 558 ? 10.293 6.631 40.341 1.00 96.06 558 LEU A C 1
ATOM 4586 O O . LEU A 1 558 ? 11.481 6.848 40.089 1.00 96.06 558 LEU A O 1
ATOM 4590 N N . LEU A 1 559 ? 9.320 6.839 39.453 1.00 94.69 559 LEU A N 1
ATOM 4591 C CA . LEU A 1 559 ? 9.557 7.285 38.088 1.00 94.69 559 LEU A CA 1
ATOM 4592 C C . LEU A 1 559 ? 9.821 8.783 37.970 1.00 94.69 559 LEU A C 1
ATOM 4594 O O . LEU A 1 559 ? 10.523 9.163 37.038 1.00 94.69 559 LEU A O 1
ATOM 4598 N N . GLU A 1 560 ? 9.309 9.639 38.859 1.00 89.12 560 GLU A N 1
ATOM 4599 C CA . GLU A 1 560 ? 9.350 11.105 38.708 1.00 89.12 560 GLU A CA 1
ATOM 4600 C C . GLU A 1 560 ? 10.754 11.611 38.332 1.00 89.12 560 GLU A C 1
ATOM 4602 O O . GLU A 1 560 ? 10.916 12.333 37.345 1.00 89.12 560 GLU A O 1
ATOM 4607 N N . HIS A 1 561 ? 11.786 11.112 39.018 1.00 87.75 561 HIS A N 1
ATOM 4608 C CA . HIS A 1 561 ? 13.182 11.503 38.799 1.00 87.75 561 HIS A CA 1
ATOM 4609 C C . HIS A 1 561 ? 13.949 10.628 37.796 1.00 87.75 561 HIS A C 1
ATOM 4611 O O . HIS A 1 561 ? 15.087 10.950 37.446 1.00 87.75 561 HIS A O 1
ATOM 4617 N N . TYR A 1 562 ? 13.350 9.543 37.302 1.00 92.50 562 TYR A N 1
ATOM 4618 C CA . TYR A 1 562 ? 13.959 8.701 36.277 1.00 92.50 562 TYR A CA 1
ATOM 4619 C C . TYR A 1 562 ? 13.826 9.336 34.888 1.00 92.50 562 TYR A C 1
ATOM 4621 O O . TYR A 1 562 ? 12.747 9.785 34.478 1.00 92.50 562 TYR A O 1
ATOM 4629 N N . LYS A 1 563 ? 14.940 9.369 34.151 1.00 90.88 563 LYS A N 1
ATOM 4630 C CA . LYS A 1 563 ? 15.029 9.942 32.804 1.00 90.88 563 LYS A CA 1
ATOM 4631 C C . LYS A 1 563 ? 15.141 8.824 31.775 1.00 90.88 563 LYS A C 1
ATOM 4633 O O . LYS A 1 563 ? 16.234 8.317 31.540 1.00 90.88 563 LYS A O 1
ATOM 4638 N N . PHE A 1 564 ? 14.017 8.491 31.150 1.00 91.38 564 PHE A N 1
ATOM 4639 C CA . PHE A 1 564 ? 14.010 7.646 29.961 1.00 91.38 564 PHE A CA 1
ATOM 4640 C C . PHE A 1 564 ? 14.728 8.343 28.808 1.00 91.38 564 PHE A C 1
ATOM 4642 O O . PHE A 1 564 ? 14.642 9.564 28.648 1.00 91.38 564 PHE A O 1
ATOM 4649 N N . LYS A 1 565 ? 15.374 7.555 27.951 1.00 88.75 565 LYS A N 1
ATOM 4650 C CA . LYS A 1 565 ? 15.914 8.043 26.678 1.00 88.75 565 LYS A CA 1
ATOM 4651 C C . LYS A 1 565 ? 14.797 8.497 25.731 1.00 88.75 565 LYS A C 1
ATOM 4653 O O . LYS A 1 565 ? 14.996 9.426 24.950 1.00 88.75 565 LYS A O 1
ATOM 4658 N N . TRP A 1 566 ? 13.626 7.867 25.831 1.00 81.19 566 TRP A N 1
ATOM 4659 C CA . TRP A 1 566 ? 12.427 8.166 25.051 1.00 81.19 566 TRP A CA 1
ATOM 4660 C C . TRP A 1 566 ? 11.293 8.541 26.005 1.00 81.19 566 TRP A C 1
ATOM 4662 O O . TRP A 1 566 ? 10.795 7.684 26.731 1.00 81.19 566 TRP A O 1
ATOM 4672 N N . SER A 1 567 ? 10.898 9.819 26.032 1.00 76.94 567 SER A N 1
ATOM 4673 C CA . SER A 1 567 ? 9.939 10.325 27.028 1.00 76.94 567 SER A CA 1
ATOM 4674 C C . SER A 1 567 ? 8.613 9.567 26.995 1.00 76.94 567 SER A C 1
ATOM 4676 O O . SER A 1 567 ? 8.204 9.047 28.022 1.00 76.94 567 SER A O 1
ATOM 4678 N N . GLY A 1 568 ? 8.038 9.350 25.807 1.00 80.00 568 GLY A N 1
ATOM 4679 C CA . GLY A 1 568 ? 6.754 8.657 25.634 1.00 80.00 568 GLY A CA 1
ATOM 4680 C C . GLY A 1 568 ? 6.730 7.169 26.011 1.00 80.00 568 GLY A C 1
ATOM 4681 O O . GLY A 1 568 ? 5.726 6.512 25.769 1.00 80.00 568 GLY A O 1
ATOM 4682 N N . SER A 1 569 ? 7.815 6.612 26.558 1.00 84.00 569 SER A N 1
ATOM 4683 C CA . SER A 1 569 ? 7.861 5.246 27.102 1.00 84.00 569 SER A CA 1
ATOM 4684 C C . SER A 1 569 ? 7.758 5.197 28.630 1.00 84.00 569 SER A C 1
ATOM 4686 O O . SER A 1 569 ? 7.670 4.113 29.204 1.00 84.00 569 SER A O 1
ATOM 4688 N N . LYS A 1 570 ? 7.793 6.353 29.306 1.00 91.25 570 LYS A N 1
ATOM 4689 C CA . LYS A 1 570 ? 7.900 6.430 30.767 1.00 91.25 570 LYS A CA 1
ATOM 4690 C C . LYS A 1 570 ? 6.625 5.986 31.481 1.00 91.25 570 LYS A C 1
ATOM 4692 O O . LYS A 1 570 ? 6.701 5.268 32.475 1.00 91.25 570 LYS A O 1
ATOM 4697 N N . TYR A 1 571 ? 5.471 6.410 30.975 1.00 93.38 571 TYR A N 1
ATOM 4698 C CA . TYR A 1 571 ? 4.167 6.165 31.600 1.00 93.38 571 TYR A CA 1
ATOM 4699 C C . TYR A 1 571 ? 3.267 5.232 30.782 1.00 93.38 571 TYR A C 1
ATOM 4701 O O . TYR A 1 571 ? 2.059 5.205 30.994 1.00 93.38 571 TYR A O 1
ATOM 4709 N N . THR A 1 572 ? 3.852 4.415 29.902 1.00 91.19 572 THR A N 1
ATOM 4710 C CA . THR A 1 572 ? 3.131 3.474 29.021 1.00 91.19 572 THR A CA 1
ATOM 4711 C C . THR A 1 572 ? 2.403 2.334 29.745 1.00 91.19 572 THR A C 1
ATOM 4713 O O . THR A 1 572 ? 1.731 1.513 29.129 1.00 91.19 572 THR A O 1
ATOM 4716 N N . PHE A 1 573 ? 2.563 2.207 31.061 1.00 93.62 573 PHE A N 1
ATOM 4717 C CA . PHE A 1 573 ? 1.751 1.279 31.846 1.00 93.62 573 PHE A CA 1
ATOM 4718 C C . PHE A 1 573 ? 0.365 1.875 32.146 1.00 93.62 573 PHE A C 1
ATOM 4720 O O . PHE A 1 573 ? -0.606 1.145 32.331 1.00 93.62 573 PHE A O 1
ATOM 4727 N N . MET A 1 574 ? 0.236 3.205 32.166 1.00 94.94 574 MET A N 1
ATOM 4728 C CA . MET A 1 574 ? -1.038 3.863 32.453 1.00 94.94 574 MET A CA 1
ATOM 4729 C C . MET A 1 574 ? -2.025 3.744 31.291 1.00 94.94 574 MET A C 1
ATOM 4731 O O . MET A 1 574 ? -3.193 3.437 31.526 1.00 94.94 574 MET A O 1
ATOM 4735 N N . ASP A 1 575 ? -1.563 3.933 30.055 1.00 89.75 575 ASP A N 1
ATOM 4736 C CA . ASP A 1 575 ? -2.367 3.762 28.840 1.00 89.75 575 ASP A CA 1
ATOM 4737 C C . ASP A 1 575 ? -2.599 2.270 28.530 1.00 89.75 575 ASP A C 1
ATOM 4739 O O . ASP A 1 575 ? -3.745 1.847 28.421 1.00 89.75 575 ASP A O 1
ATOM 4743 N N . ARG A 1 576 ? -1.549 1.440 28.447 1.00 89.00 576 ARG A N 1
ATOM 4744 C CA . ARG A 1 576 ? -1.650 0.066 27.910 1.00 89.00 576 ARG A CA 1
ATOM 4745 C C . ARG A 1 576 ? -2.085 -0.990 28.915 1.00 89.00 576 ARG A C 1
ATOM 4747 O O . ARG A 1 576 ? -2.644 -2.009 28.510 1.00 89.00 576 ARG A O 1
ATOM 4754 N N . ASP A 1 577 ? -1.815 -0.781 30.202 1.00 93.38 577 ASP A N 1
ATOM 4755 C CA . ASP A 1 577 ? -2.106 -1.786 31.230 1.00 93.38 577 ASP A CA 1
ATOM 4756 C C . ASP A 1 577 ? -3.346 -1.403 32.046 1.00 93.38 577 ASP A C 1
ATOM 4758 O O . ASP A 1 577 ? -4.181 -2.261 32.348 1.00 93.38 577 ASP A O 1
ATOM 4762 N N . PHE A 1 578 ? -3.505 -0.117 32.376 1.00 94.81 578 PHE A N 1
ATOM 4763 C CA . PHE A 1 578 ? -4.639 0.386 33.160 1.00 94.81 578 PHE A CA 1
ATOM 4764 C C . PHE A 1 578 ? -5.740 1.067 32.332 1.00 94.81 578 PHE A C 1
ATOM 4766 O O . PHE A 1 578 ? -6.841 1.249 32.860 1.00 94.81 578 PHE A O 1
ATOM 4773 N N . GLY A 1 579 ? -5.490 1.373 31.055 1.00 93.12 579 GLY A N 1
ATOM 4774 C CA . GLY A 1 579 ? -6.475 1.935 30.125 1.00 93.12 579 GLY A CA 1
ATOM 4775 C C . GLY A 1 579 ? -6.850 3.389 30.382 1.00 93.12 579 GLY A C 1
ATOM 4776 O O . GLY A 1 579 ? -8.004 3.756 30.197 1.00 93.12 579 GLY A O 1
ATOM 4777 N N . PHE A 1 580 ? -5.899 4.209 30.831 1.00 94.75 580 PHE A N 1
ATOM 4778 C CA . PHE A 1 580 ? -6.037 5.666 30.897 1.00 94.75 580 PHE A CA 1
ATOM 4779 C C . PHE A 1 580 ? -5.426 6.313 29.639 1.00 94.75 580 PHE A C 1
ATOM 4781 O O . PHE A 1 580 ? -4.479 7.091 29.728 1.00 94.75 580 PHE A O 1
ATOM 4788 N N . ILE A 1 581 ? -5.915 5.922 28.458 1.00 90.44 581 ILE A N 1
ATOM 4789 C CA . ILE A 1 581 ? -5.250 6.134 27.160 1.00 90.44 581 ILE A CA 1
ATOM 4790 C C . ILE A 1 581 ? -5.215 7.609 26.747 1.00 90.44 581 ILE A C 1
ATOM 4792 O O . ILE A 1 581 ? -4.172 8.114 26.336 1.00 90.44 581 ILE A O 1
ATOM 4796 N N . ALA A 1 582 ? -6.332 8.324 26.875 1.00 90.62 582 ALA A N 1
ATOM 4797 C CA . ALA A 1 582 ? -6.435 9.721 26.464 1.00 90.62 582 ALA A CA 1
ATOM 4798 C C . ALA A 1 582 ? -5.845 10.731 27.472 1.00 90.62 582 ALA A C 1
ATOM 4800 O O . ALA A 1 582 ? -5.937 11.944 27.249 1.00 90.62 582 ALA A O 1
ATOM 4801 N N . TYR A 1 583 ? -5.259 10.270 28.584 1.00 92.44 583 TYR A N 1
ATOM 4802 C CA . TYR A 1 583 ? -4.682 11.142 29.608 1.00 92.44 583 TYR A CA 1
ATOM 4803 C C . TYR A 1 583 ? -3.188 11.408 29.362 1.00 92.44 583 TYR A C 1
ATOM 4805 O O . TYR A 1 583 ? -2.379 10.489 29.264 1.00 92.44 583 TYR A O 1
ATOM 4813 N N . ASP A 1 584 ? -2.793 12.681 29.306 1.00 92.06 584 ASP A N 1
ATOM 4814 C CA . ASP A 1 584 ? -1.393 13.069 29.092 1.00 92.06 584 ASP A CA 1
ATOM 4815 C C . ASP A 1 584 ? -0.584 12.989 30.397 1.00 92.06 584 ASP A C 1
ATOM 4817 O O . ASP A 1 584 ? -0.514 13.948 31.168 1.00 92.06 584 ASP A O 1
ATOM 4821 N N . PHE A 1 585 ? 0.042 11.838 30.646 1.00 93.62 585 PHE A N 1
ATOM 4822 C CA . PHE A 1 585 ? 0.907 11.628 31.812 1.00 93.62 585 PHE A CA 1
ATOM 4823 C C . PHE A 1 585 ? 2.306 12.248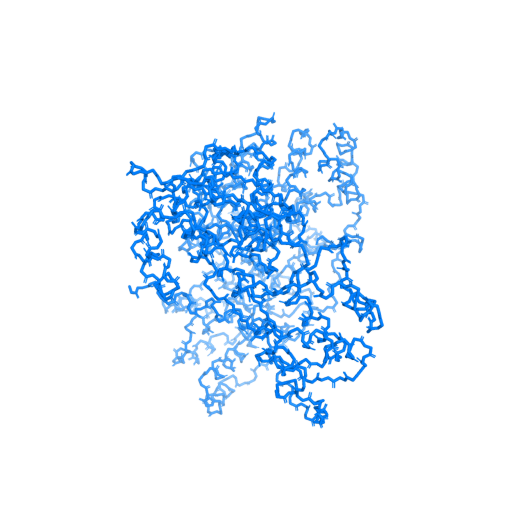 31.678 1.00 93.62 585 PHE A C 1
ATOM 4825 O O . PHE A 1 585 ? 3.005 12.401 32.689 1.00 93.62 585 PHE A O 1
ATOM 4832 N N . GLU A 1 586 ? 2.716 12.642 30.468 1.00 91.31 586 GLU A N 1
ATOM 4833 C CA . GLU A 1 586 ? 3.979 13.353 30.251 1.00 91.31 586 GLU A CA 1
ATOM 4834 C C . GLU A 1 586 ? 3.895 14.773 30.826 1.00 91.31 586 GLU A C 1
ATOM 4836 O O . GLU A 1 586 ? 4.865 15.271 31.408 1.00 91.31 586 GLU A O 1
ATOM 4841 N N . ASN A 1 587 ? 2.714 15.397 30.771 1.00 92.19 587 ASN A N 1
ATOM 4842 C CA . ASN A 1 587 ? 2.452 16.689 31.394 1.00 92.19 587 ASN A CA 1
ATOM 4843 C C . ASN A 1 587 ? 2.444 16.600 32.940 1.00 92.19 587 ASN A C 1
ATOM 4845 O O . ASN A 1 587 ? 1.579 15.937 33.519 1.00 92.19 587 ASN A O 1
ATOM 4849 N N . PRO A 1 588 ? 3.351 17.308 33.649 1.00 92.50 588 PRO A N 1
ATOM 4850 C CA . PRO A 1 588 ? 3.410 17.281 35.113 1.00 92.50 588 PRO A CA 1
ATOM 4851 C C . PRO A 1 588 ? 2.140 17.769 35.818 1.00 92.50 588 PRO A C 1
ATOM 4853 O O . PRO A 1 588 ? 1.807 17.253 36.881 1.00 92.50 588 PRO A O 1
ATOM 4856 N N . VAL A 1 589 ? 1.422 18.737 35.237 1.00 95.25 589 VAL A N 1
ATOM 4857 C CA . VAL A 1 589 ? 0.185 19.284 35.817 1.00 95.25 589 VAL A CA 1
ATOM 4858 C C . VAL A 1 589 ? -0.929 18.246 35.754 1.00 95.25 589 VAL A C 1
ATOM 4860 O O . VAL A 1 589 ? -1.560 17.965 36.772 1.00 95.25 589 VAL A O 1
ATOM 4863 N N . SER A 1 590 ? -1.121 17.626 34.587 1.00 93.88 590 SER A N 1
ATOM 4864 C CA . SER A 1 590 ? -2.072 16.524 34.421 1.00 93.88 590 SER A CA 1
ATOM 4865 C C . SER A 1 590 ? -1.718 15.372 35.361 1.00 93.88 590 SER A C 1
ATOM 4867 O O . SER A 1 590 ? -2.548 14.903 36.132 1.00 93.88 590 SER A O 1
ATOM 4869 N N . ARG A 1 591 ? -0.449 14.953 35.394 1.00 94.56 591 ARG A N 1
ATOM 4870 C CA . ARG A 1 591 ? 0.006 13.875 36.283 1.00 94.56 591 ARG A CA 1
ATOM 4871 C C . ARG A 1 591 ? -0.292 14.160 37.760 1.00 94.56 591 ARG A C 1
ATOM 4873 O O . ARG A 1 591 ? -0.811 13.284 38.449 1.00 94.56 591 ARG A O 1
ATOM 4880 N N . ALA A 1 592 ? -0.014 15.372 38.243 1.00 95.25 592 ALA A N 1
ATOM 4881 C CA . ALA A 1 592 ? -0.316 15.766 39.619 1.00 95.25 592 ALA A CA 1
ATOM 4882 C C . ALA A 1 592 ? -1.826 15.728 39.916 1.00 95.25 592 ALA A C 1
ATOM 4884 O O . ALA A 1 592 ? -2.235 15.209 40.955 1.00 95.25 592 ALA A O 1
ATOM 4885 N N . GLN A 1 593 ? -2.653 16.208 38.982 1.00 96.75 593 GLN A N 1
ATOM 4886 C CA . GLN A 1 593 ? -4.109 16.143 39.098 1.00 96.75 593 GLN A CA 1
ATOM 4887 C C . GLN A 1 593 ? -4.604 14.692 39.167 1.00 96.75 593 GLN A C 1
ATOM 4889 O O . GLN A 1 593 ? -5.404 14.361 40.043 1.00 96.75 593 GLN A O 1
ATOM 4894 N N . PHE A 1 594 ? -4.112 13.811 38.291 1.00 97.06 594 PHE A N 1
ATOM 4895 C CA . PHE A 1 594 ? -4.472 12.394 38.322 1.00 97.06 594 PHE A CA 1
ATOM 4896 C C . PHE A 1 594 ? -4.109 11.750 39.661 1.00 97.06 594 PHE A C 1
ATOM 4898 O O . PHE A 1 594 ? -4.942 11.065 40.246 1.00 97.06 594 PHE A O 1
ATOM 4905 N N . ILE A 1 595 ? -2.899 11.995 40.180 1.00 96.44 595 ILE A N 1
ATOM 4906 C CA . ILE A 1 595 ? -2.466 11.455 41.477 1.00 96.44 595 ILE A CA 1
ATOM 4907 C C . ILE A 1 595 ? -3.373 11.925 42.614 1.00 96.44 595 ILE A C 1
ATOM 4909 O O . ILE A 1 595 ? -3.766 11.109 43.447 1.00 96.44 595 ILE A O 1
ATOM 4913 N N . GLN A 1 596 ? -3.756 13.204 42.631 1.00 97.19 596 GLN A N 1
ATOM 4914 C CA . GLN A 1 596 ? -4.683 13.728 43.633 1.00 97.19 596 GLN A CA 1
ATOM 4915 C C . GLN A 1 596 ? -6.031 12.996 43.589 1.00 97.19 596 GLN A C 1
ATOM 4917 O O . GLN A 1 596 ? -6.569 12.621 44.633 1.00 97.19 596 GLN A O 1
ATOM 4922 N N . ILE A 1 597 ? -6.570 12.757 42.390 1.00 97.88 597 ILE A N 1
ATOM 4923 C CA . ILE A 1 597 ? -7.815 12.003 42.216 1.00 97.88 597 ILE A CA 1
ATOM 4924 C C . ILE A 1 597 ? -7.630 10.548 42.649 1.00 97.88 597 ILE A C 1
ATOM 4926 O O . ILE A 1 597 ? -8.418 10.057 43.449 1.00 97.88 597 ILE A O 1
ATOM 4930 N N . TYR A 1 598 ? -6.578 9.878 42.180 1.00 97.50 598 TYR A N 1
ATOM 4931 C CA . TYR A 1 598 ? -6.250 8.491 42.516 1.00 97.50 598 TYR A CA 1
ATOM 4932 C C . TYR A 1 598 ? -6.131 8.265 44.033 1.00 97.50 598 TYR A C 1
ATOM 4934 O O . TYR A 1 598 ? -6.615 7.261 44.539 1.00 97.50 598 TYR A O 1
ATOM 4942 N N . GLN A 1 599 ? -5.532 9.202 44.773 1.00 96.75 599 GLN A N 1
ATOM 4943 C CA . GLN A 1 599 ? -5.367 9.092 46.229 1.00 96.75 599 GLN A CA 1
ATOM 4944 C C . GLN A 1 599 ? -6.652 9.367 47.019 1.00 96.75 599 GLN A C 1
ATOM 4946 O O . GLN A 1 599 ? -6.817 8.848 48.120 1.00 96.75 599 GLN A O 1
ATOM 4951 N N . SER A 1 600 ? -7.541 10.207 46.487 1.00 97.38 600 SER A N 1
ATOM 4952 C CA . SER A 1 600 ? -8.773 10.627 47.171 1.00 97.38 600 SER A CA 1
ATOM 4953 C C . SER A 1 600 ? -9.994 9.770 46.830 1.00 97.38 600 SER A C 1
ATOM 4955 O O . SER A 1 600 ? -11.037 9.917 47.464 1.00 97.38 600 SER A O 1
ATOM 4957 N N . HIS A 1 601 ? -9.882 8.877 45.846 1.00 98.06 601 HIS A N 1
ATOM 4958 C CA . HIS A 1 601 ? -10.994 8.096 45.319 1.00 98.06 601 HIS A CA 1
ATOM 4959 C C . HIS A 1 601 ? -10.695 6.597 45.362 1.00 98.06 601 HIS A C 1
ATOM 4961 O O . HIS A 1 601 ? -9.565 6.147 45.194 1.00 98.06 601 HIS A O 1
ATOM 4967 N N . THR A 1 602 ? -11.745 5.795 45.529 1.00 97.94 602 THR A N 1
ATOM 4968 C CA . THR A 1 602 ? -11.678 4.357 45.240 1.00 97.94 602 THR A CA 1
ATOM 4969 C C . THR A 1 602 ? -11.390 4.123 43.755 1.00 97.94 602 THR A C 1
ATOM 4971 O O . THR A 1 602 ? -11.686 4.976 42.919 1.00 97.94 602 THR A O 1
ATOM 4974 N N . GLN A 1 603 ? -10.913 2.928 43.393 1.00 97.75 603 GLN A N 1
ATOM 4975 C CA . GLN A 1 603 ? -10.656 2.574 41.991 1.00 97.75 603 GLN A CA 1
ATOM 4976 C C . GLN A 1 603 ? -11.860 2.853 41.074 1.00 97.75 603 GLN A C 1
ATOM 4978 O O . GLN A 1 603 ? -11.707 3.446 40.009 1.00 97.75 603 GLN A O 1
ATOM 4983 N N . ALA A 1 604 ? -13.072 2.481 41.501 1.00 97.44 604 ALA A N 1
ATOM 4984 C CA . ALA A 1 604 ? -14.286 2.720 40.721 1.00 97.44 604 ALA A CA 1
ATOM 4985 C C . ALA A 1 604 ? -14.556 4.219 40.526 1.00 97.44 604 ALA A C 1
ATOM 4987 O O . ALA A 1 604 ? -14.896 4.659 39.431 1.00 97.44 604 ALA A O 1
ATOM 4988 N N . GLN A 1 605 ? -14.366 5.016 41.577 1.00 97.88 605 GLN A N 1
ATOM 4989 C CA . GLN A 1 605 ? -14.539 6.462 41.511 1.00 97.88 605 GLN A CA 1
ATOM 4990 C C . GLN A 1 605 ? -13.479 7.143 40.629 1.00 97.88 605 GLN A C 1
ATOM 4992 O O . GLN A 1 605 ? -13.818 8.090 39.924 1.00 97.88 605 GLN A O 1
ATOM 4997 N N . THR A 1 606 ? -12.234 6.654 40.603 1.00 98.31 606 THR A N 1
ATOM 4998 C CA . THR A 1 606 ? -11.194 7.160 39.692 1.00 98.31 606 THR A CA 1
ATOM 4999 C C . THR A 1 606 ? -11.573 6.930 38.227 1.00 98.31 606 THR A C 1
ATOM 5001 O O . THR A 1 606 ? -11.498 7.863 37.430 1.00 98.31 606 THR A O 1
ATOM 5004 N N . TYR A 1 607 ? -12.047 5.731 37.865 1.00 97.88 607 TYR A N 1
ATOM 5005 C CA . TYR A 1 607 ? -12.525 5.460 36.501 1.00 97.88 607 TYR A CA 1
ATOM 5006 C C . TYR A 1 607 ? -13.775 6.281 36.145 1.00 97.88 607 TYR A C 1
ATOM 5008 O O . TYR A 1 607 ? -13.868 6.787 35.029 1.00 97.88 607 TYR A O 1
ATOM 5016 N N . ILE A 1 608 ? -14.708 6.480 37.088 1.00 97.44 608 ILE A N 1
ATOM 5017 C CA . ILE A 1 608 ? -15.868 7.371 36.898 1.00 97.44 608 ILE A CA 1
ATOM 5018 C C . ILE A 1 608 ? -15.409 8.805 36.616 1.00 97.44 608 ILE A C 1
ATOM 5020 O O . ILE A 1 608 ? -15.884 9.428 35.668 1.00 97.44 608 ILE A O 1
ATOM 5024 N N . TRP A 1 609 ? -14.483 9.336 37.419 1.00 97.25 609 TRP A N 1
ATOM 5025 C CA . TRP A 1 609 ? -13.922 10.667 37.195 1.00 97.25 609 TRP A CA 1
ATOM 5026 C C . TRP A 1 609 ? -13.287 10.773 35.806 1.00 97.25 609 TRP A C 1
ATOM 5028 O O . TRP A 1 609 ? -13.564 11.728 35.083 1.00 97.25 609 TRP A O 1
ATOM 5038 N N . TYR A 1 610 ? -12.489 9.779 35.419 1.00 97.25 610 TYR A N 1
ATOM 5039 C CA . TYR A 1 610 ? -11.777 9.766 34.147 1.00 97.25 610 TYR A CA 1
ATOM 5040 C C . TYR A 1 610 ? -12.732 9.756 32.943 1.00 97.25 610 TYR A C 1
ATOM 5042 O O . TYR A 1 610 ? -12.625 10.604 32.056 1.00 97.25 610 TYR A O 1
ATOM 5050 N N . LEU A 1 611 ? -13.735 8.873 32.951 1.00 96.56 611 LEU A N 1
ATOM 5051 C CA . LEU A 1 611 ? -14.748 8.804 31.894 1.00 96.56 611 LEU A CA 1
ATOM 5052 C C . LEU A 1 611 ? -15.587 10.090 31.809 1.00 96.56 611 LEU A C 1
ATOM 5054 O O . LEU A 1 611 ? -15.883 10.565 30.712 1.00 96.56 611 LEU A O 1
ATOM 5058 N N . ASN A 1 612 ? -15.922 10.698 32.953 1.00 95.31 612 ASN A N 1
ATOM 5059 C CA . ASN A 1 612 ? -16.621 11.985 32.995 1.00 95.31 612 ASN A CA 1
ATOM 5060 C C . ASN A 1 612 ? -15.757 13.134 32.457 1.00 95.31 612 ASN A C 1
ATOM 5062 O O . ASN A 1 612 ? -16.262 13.991 31.732 1.00 95.31 612 ASN A O 1
ATOM 5066 N N . TRP A 1 613 ? -14.462 13.149 32.784 1.00 94.44 613 TRP A N 1
ATOM 5067 C CA . TRP A 1 613 ? -13.505 14.131 32.269 1.00 94.44 613 TRP A CA 1
ATOM 5068 C C . TRP A 1 613 ? -13.401 14.062 30.738 1.00 94.44 613 TRP A C 1
ATOM 5070 O O . TRP A 1 613 ? -13.415 15.099 30.071 1.00 94.44 613 TRP A O 1
ATOM 5080 N N . LEU A 1 614 ? -13.413 12.849 30.178 1.00 94.06 614 LEU A N 1
ATOM 5081 C CA . LEU A 1 614 ? -13.455 12.614 28.732 1.00 94.06 614 LEU A CA 1
ATOM 5082 C C . LEU A 1 614 ? -14.812 12.904 28.082 1.00 94.06 614 LEU A C 1
ATOM 5084 O O . LEU A 1 614 ? -14.880 13.077 26.867 1.00 94.06 614 LEU A O 1
ATOM 5088 N N . GLY A 1 615 ? -15.884 12.999 28.867 1.00 93.81 615 GLY A N 1
ATOM 5089 C CA . GLY A 1 615 ? -17.239 13.205 28.359 1.00 93.81 615 GLY A CA 1
ATOM 5090 C C . GLY A 1 615 ? -17.867 11.953 27.742 1.00 93.81 615 GLY A C 1
ATOM 5091 O O . GLY A 1 615 ? -18.746 12.085 26.893 1.00 93.81 615 GLY A O 1
ATOM 5092 N N . VAL A 1 616 ? -17.444 10.753 28.153 1.00 94.88 616 VAL A N 1
ATOM 5093 C CA . VAL A 1 616 ? -18.039 9.490 27.687 1.00 94.88 616 VAL A CA 1
ATOM 5094 C C . VAL A 1 616 ? -19.481 9.379 28.194 1.00 94.88 616 VAL A C 1
ATOM 5096 O O . VAL A 1 616 ? -19.766 9.550 29.380 1.00 94.88 616 VAL A O 1
ATOM 5099 N N . ASN A 1 617 ? -20.422 9.070 27.302 1.00 94.12 617 ASN A N 1
ATOM 5100 C CA . ASN A 1 617 ? -21.851 9.018 27.615 1.00 94.12 617 ASN A CA 1
ATOM 5101 C C . ASN A 1 617 ? -22.292 7.606 28.043 1.00 94.12 617 ASN A C 1
ATOM 5103 O O . ASN A 1 617 ? -22.956 6.905 27.286 1.00 94.12 617 ASN A O 1
ATOM 5107 N N . TYR A 1 618 ? -21.936 7.189 29.259 1.00 96.25 618 TYR A N 1
ATOM 5108 C CA . TYR A 1 618 ? -22.218 5.837 29.781 1.00 96.25 618 TYR A CA 1
ATOM 5109 C C . TYR A 1 618 ? -23.272 5.796 30.906 1.00 96.25 618 TYR A C 1
ATOM 5111 O O . TYR A 1 618 ? -23.640 4.724 31.391 1.00 96.25 618 TYR A O 1
ATOM 5119 N N . ILE A 1 619 ? -23.759 6.963 31.341 1.00 96.25 619 ILE A N 1
ATOM 5120 C CA . ILE A 1 619 ? -24.757 7.097 32.410 1.00 96.25 619 ILE A CA 1
ATOM 5121 C C . ILE A 1 619 ? -26.107 7.571 31.878 1.00 96.25 619 ILE A C 1
ATOM 5123 O O . ILE A 1 619 ? -26.221 8.242 30.846 1.00 96.25 619 ILE A O 1
ATOM 5127 N N . ASN A 1 620 ? -27.156 7.265 32.630 1.00 94.00 620 ASN A N 1
ATOM 5128 C CA . ASN A 1 620 ? -28.459 7.872 32.448 1.00 94.00 620 ASN A CA 1
ATOM 5129 C C . ASN A 1 620 ? -28.467 9.233 33.161 1.00 94.00 620 ASN A C 1
ATOM 5131 O O . ASN A 1 620 ? -28.294 9.305 34.376 1.00 94.00 620 ASN A O 1
ATOM 5135 N N . THR A 1 621 ? -28.676 10.313 32.410 1.00 88.88 621 THR A N 1
ATOM 5136 C CA . THR A 1 621 ? -28.551 11.691 32.915 1.00 88.88 621 THR A CA 1
ATOM 5137 C C . THR A 1 621 ? -29.601 12.069 33.957 1.00 88.88 621 THR A C 1
ATOM 5139 O O . THR A 1 621 ? -29.369 12.997 34.719 1.00 88.88 621 THR A O 1
ATOM 5142 N N . GLN A 1 622 ? -30.731 11.361 34.016 1.00 88.94 622 GLN A N 1
ATOM 5143 C CA . GLN A 1 622 ? -31.803 11.624 34.982 1.00 88.94 622 GLN A CA 1
ATOM 5144 C C . GLN A 1 622 ? -31.571 10.898 36.311 1.00 88.94 622 GLN A C 1
ATOM 5146 O O . GLN A 1 622 ? -31.878 11.421 37.374 1.00 88.94 622 GLN A O 1
ATOM 5151 N N . THR A 1 623 ? -31.050 9.671 36.256 1.00 91.81 623 THR A N 1
ATOM 5152 C CA . THR A 1 623 ? -30.879 8.811 37.442 1.00 91.81 623 THR A CA 1
ATOM 5153 C C . THR A 1 623 ? -29.451 8.786 37.973 1.00 91.81 623 THR A C 1
ATOM 5155 O O . THR A 1 623 ? -29.222 8.253 39.056 1.00 91.81 623 THR A O 1
ATOM 5158 N N . HIS A 1 624 ? -28.489 9.298 37.199 1.00 89.06 624 HIS A N 1
ATOM 5159 C CA . HIS A 1 624 ? -27.047 9.206 37.447 1.00 89.06 624 HIS A CA 1
ATOM 5160 C C . HIS A 1 624 ? -26.527 7.768 37.651 1.00 89.06 624 HIS A C 1
ATOM 5162 O O . HIS A 1 624 ? -25.442 7.559 38.190 1.00 89.06 624 HIS A O 1
ATOM 5168 N N . LYS A 1 625 ? -27.289 6.759 37.207 1.00 94.06 625 LYS A N 1
ATOM 5169 C CA . LYS A 1 625 ? -26.896 5.342 37.223 1.00 94.06 625 LYS A CA 1
ATOM 5170 C C . LYS A 1 625 ? -26.276 4.936 35.886 1.00 94.06 625 LYS A C 1
ATOM 5172 O O . LYS A 1 625 ? -26.504 5.594 34.870 1.00 94.06 625 LYS A O 1
ATOM 5177 N N . LEU A 1 626 ? -25.525 3.832 35.896 1.00 96.38 626 LEU A N 1
ATOM 5178 C CA . LEU A 1 626 ? -25.007 3.200 34.680 1.00 96.38 626 LEU A CA 1
ATOM 5179 C C . LEU A 1 626 ? -26.157 2.894 33.713 1.00 96.38 626 LEU A C 1
ATOM 5181 O O . LEU A 1 626 ? -27.183 2.341 34.116 1.00 96.38 626 LEU A O 1
ATOM 5185 N N . ASP A 1 627 ? -25.974 3.262 32.450 1.00 98.00 627 ASP A N 1
ATOM 5186 C CA . ASP A 1 627 ? -26.900 2.959 31.367 1.00 98.00 627 ASP A CA 1
ATOM 5187 C C . ASP A 1 627 ? -26.328 1.795 30.554 1.00 98.00 627 ASP A C 1
ATOM 5189 O O . ASP A 1 627 ? -25.472 1.984 29.691 1.00 98.00 627 ASP A O 1
ATOM 5193 N N . TYR A 1 628 ? -26.751 0.572 30.882 1.00 98.12 628 TYR A N 1
ATOM 5194 C CA . TYR A 1 628 ? -26.172 -0.637 30.293 1.00 98.12 628 TYR A CA 1
ATOM 5195 C C . TYR A 1 628 ? -26.404 -0.745 28.786 1.00 98.12 628 TYR A C 1
ATOM 5197 O O . TYR A 1 628 ? -25.578 -1.349 28.113 1.00 98.12 628 TYR A O 1
ATOM 5205 N N . ASP A 1 629 ? -27.455 -0.125 28.241 1.00 97.75 629 ASP A N 1
ATOM 5206 C CA . ASP A 1 629 ? -27.658 -0.072 26.792 1.00 97.75 629 ASP A CA 1
ATOM 5207 C C . ASP A 1 629 ? -26.601 0.809 26.118 1.00 97.75 629 ASP A C 1
ATOM 5209 O O . ASP A 1 629 ? -26.028 0.411 25.108 1.00 97.75 629 ASP A O 1
ATOM 5213 N N . LYS A 1 630 ? -26.281 1.972 26.703 1.00 96.94 630 LYS A N 1
ATOM 5214 C CA . LYS A 1 630 ? -25.189 2.818 26.194 1.00 96.94 630 LYS A CA 1
ATOM 5215 C C . LYS A 1 630 ? -23.834 2.140 26.347 1.00 96.94 630 LYS A C 1
ATOM 5217 O O . LYS A 1 630 ? -23.027 2.183 25.430 1.00 96.94 630 LYS A O 1
ATOM 5222 N N . ILE A 1 631 ? -23.583 1.506 27.493 1.00 98.19 631 ILE A N 1
ATOM 5223 C CA . ILE A 1 631 ? -22.333 0.771 27.723 1.00 98.19 631 ILE A CA 1
ATOM 5224 C C . ILE A 1 631 ? -22.194 -0.361 26.705 1.00 98.19 631 ILE A C 1
ATOM 5226 O O . ILE A 1 631 ? -21.118 -0.528 26.148 1.00 98.19 631 ILE A O 1
ATOM 5230 N N . TYR A 1 632 ? -23.268 -1.098 26.418 1.00 97.75 632 TYR A N 1
ATOM 5231 C CA . TYR A 1 632 ? -23.259 -2.145 25.400 1.00 97.75 632 TYR A CA 1
ATOM 5232 C C . TYR A 1 632 ? -22.874 -1.601 24.016 1.00 97.75 632 TYR A C 1
ATOM 5234 O O . TYR A 1 632 ? -22.013 -2.186 23.360 1.00 97.75 632 TYR A O 1
ATOM 5242 N N . ASP A 1 633 ? -23.441 -0.463 23.599 1.00 96.56 633 ASP A N 1
ATOM 5243 C CA . ASP A 1 633 ? -23.070 0.202 22.341 1.00 96.56 633 ASP A CA 1
ATOM 5244 C C . ASP A 1 633 ? -21.584 0.600 22.314 1.00 96.56 633 ASP A C 1
ATOM 5246 O O . ASP A 1 633 ? -20.893 0.340 21.329 1.00 96.56 633 ASP A O 1
ATOM 5250 N N . LEU A 1 634 ? -21.070 1.185 23.401 1.00 96.94 634 LEU A N 1
ATOM 5251 C CA . LEU A 1 634 ? -19.659 1.577 23.508 1.00 96.94 634 LEU A CA 1
ATOM 5252 C C . LEU A 1 634 ? -18.746 0.339 23.437 1.00 96.94 634 LEU A C 1
ATOM 5254 O O . LEU A 1 634 ? -17.815 0.303 22.642 1.00 96.94 634 LEU A O 1
ATOM 5258 N N . LEU A 1 635 ? -19.056 -0.737 24.166 1.00 97.00 635 LEU A N 1
ATOM 5259 C CA . LEU A 1 635 ? -18.300 -1.996 24.081 1.00 97.00 635 LEU A CA 1
ATOM 5260 C C . LEU A 1 635 ? -18.319 -2.604 22.670 1.00 97.00 635 LEU A C 1
ATOM 5262 O O . LEU A 1 635 ? -17.338 -3.220 22.254 1.00 97.00 635 LEU A O 1
ATOM 5266 N N . LYS A 1 636 ? -19.422 -2.431 21.933 1.00 95.19 636 LYS A N 1
ATOM 5267 C CA . LYS A 1 636 ? -19.590 -2.958 20.575 1.00 95.19 636 LYS A CA 1
ATOM 5268 C C . LYS A 1 636 ? -18.771 -2.192 19.535 1.00 95.19 636 LYS A C 1
ATOM 5270 O O . LYS A 1 636 ? -18.299 -2.823 18.592 1.00 95.19 636 LYS A O 1
ATOM 5275 N N . TYR A 1 637 ? -18.629 -0.871 19.668 1.00 96.06 637 TYR A N 1
ATOM 5276 C CA . TYR A 1 637 ? -18.092 -0.019 18.596 1.00 96.06 637 TYR A CA 1
ATOM 5277 C C . TYR A 1 637 ? -16.812 0.750 18.941 1.00 96.06 637 TYR A C 1
ATOM 5279 O O . TYR A 1 637 ? -16.118 1.173 18.018 1.00 96.06 637 TYR A O 1
ATOM 5287 N N . ASP A 1 638 ? -16.465 0.897 20.222 1.00 95.62 638 ASP A N 1
ATOM 5288 C CA . ASP A 1 638 ? -15.332 1.722 20.668 1.00 95.62 638 ASP A CA 1
ATOM 5289 C C . ASP A 1 638 ? -14.046 0.905 20.891 1.00 95.62 638 ASP A C 1
ATOM 5291 O O . ASP A 1 638 ? -13.022 1.441 21.305 1.00 95.62 638 ASP A O 1
ATOM 5295 N N . VAL A 1 639 ? -14.045 -0.379 20.516 1.00 94.06 639 VAL A N 1
ATOM 5296 C CA . VAL A 1 639 ? -12.812 -1.114 20.187 1.00 94.06 639 VAL A CA 1
ATOM 5297 C C . VAL A 1 639 ? -12.613 -1.055 18.673 1.00 94.06 639 VAL A C 1
ATOM 5299 O O . VAL A 1 639 ? -13.087 -1.892 17.897 1.00 94.06 639 VAL A O 1
ATOM 5302 N N . VAL A 1 640 ? -11.962 0.016 18.238 1.00 93.19 640 VAL A N 1
ATOM 5303 C CA . VAL A 1 640 ? -11.998 0.498 16.860 1.00 93.19 640 VAL A CA 1
ATOM 5304 C C . VAL A 1 640 ? -10.864 -0.099 16.039 1.00 93.19 640 VAL A C 1
ATOM 5306 O O . VAL A 1 640 ? -9.688 0.077 16.345 1.00 93.19 640 VAL A O 1
ATOM 5309 N N . ASN A 1 641 ? -11.205 -0.732 14.923 1.00 93.19 641 ASN A N 1
ATOM 5310 C CA . ASN A 1 641 ? -10.248 -1.006 13.857 1.00 93.19 641 ASN A CA 1
ATOM 5311 C C . ASN A 1 641 ? -10.289 0.128 12.834 1.00 93.19 641 ASN A C 1
ATOM 5313 O O . ASN A 1 641 ? -11.366 0.613 12.490 1.00 93.19 641 ASN A O 1
ATOM 5317 N N . ALA A 1 642 ? -9.131 0.523 12.308 1.00 95.62 642 ALA A N 1
ATOM 5318 C CA . ALA A 1 642 ? -9.062 1.515 11.239 1.00 95.62 642 ALA A CA 1
ATOM 5319 C C . ALA A 1 642 ? -9.861 1.078 9.999 1.00 95.62 642 ALA A C 1
ATOM 5321 O O . ALA A 1 642 ? -9.964 -0.114 9.699 1.00 95.62 642 ALA A O 1
ATOM 5322 N N . PHE A 1 643 ? -10.383 2.041 9.234 1.00 97.12 643 PHE A N 1
ATOM 5323 C CA . PHE A 1 643 ? -11.025 1.759 7.949 1.00 97.12 643 PHE A CA 1
ATOM 5324 C C . PHE A 1 643 ? -10.066 1.075 6.969 1.00 97.12 643 PHE A C 1
ATOM 5326 O O . PHE A 1 643 ? -10.382 0.009 6.442 1.00 97.12 643 PHE A O 1
ATOM 5333 N N . VAL A 1 644 ? -8.883 1.661 6.799 1.00 95.19 644 VAL A N 1
ATOM 5334 C CA . VAL A 1 644 ? -7.752 1.197 5.985 1.00 95.19 644 VAL A CA 1
ATOM 5335 C C . VAL A 1 644 ? -6.454 1.620 6.687 1.00 95.19 644 VAL A C 1
ATOM 5337 O O . VAL A 1 644 ? -6.477 2.593 7.430 1.00 95.19 644 VAL A O 1
ATOM 5340 N N . GLY A 1 645 ? -5.339 0.912 6.502 1.00 84.25 645 GLY A N 1
ATOM 5341 C CA . GLY A 1 645 ? -4.007 1.422 6.876 1.00 84.25 645 GLY A CA 1
ATOM 5342 C C . GLY A 1 645 ? -3.561 1.278 8.334 1.00 84.25 645 GLY A C 1
ATOM 5343 O O . GLY A 1 645 ? -2.400 1.523 8.643 1.00 84.25 645 GLY A O 1
ATOM 5344 N N . GLY A 1 646 ? -4.414 0.801 9.246 1.00 74.62 646 GLY A N 1
ATOM 5345 C CA . GLY A 1 646 ? -4.145 0.791 10.699 1.00 74.62 646 GLY A CA 1
ATOM 5346 C C . GLY A 1 646 ? -3.087 -0.197 11.220 1.00 74.62 646 GLY A C 1
ATOM 5347 O O . GLY A 1 646 ? -3.046 -0.454 12.420 1.00 74.62 646 GLY A O 1
ATOM 5348 N N . GLY A 1 647 ? -2.273 -0.812 10.354 1.00 70.38 647 GLY A N 1
ATOM 5349 C CA . GLY A 1 647 ? -1.200 -1.736 10.760 1.00 70.38 647 GLY A CA 1
ATOM 5350 C C . GLY A 1 647 ? -1.662 -2.995 11.513 1.00 70.38 647 GLY A C 1
ATOM 5351 O O . GLY A 1 647 ? -0.851 -3.646 12.164 1.00 70.38 647 GLY A O 1
ATOM 5352 N N . GLY A 1 648 ? -2.958 -3.323 11.458 1.00 65.94 648 GLY A N 1
ATOM 5353 C CA . GLY A 1 648 ? -3.555 -4.435 12.207 1.00 65.94 648 GLY A CA 1
ATOM 5354 C C . GLY A 1 648 ? -3.766 -4.160 13.702 1.00 65.94 648 GLY A C 1
ATOM 5355 O O . GLY A 1 648 ? -4.150 -5.075 14.426 1.00 65.94 648 GLY A O 1
ATOM 5356 N N . ALA A 1 649 ? -3.531 -2.930 14.167 1.00 75.31 649 ALA A N 1
ATOM 5357 C CA . ALA A 1 649 ? -3.807 -2.534 15.540 1.00 75.31 649 ALA A CA 1
ATOM 5358 C C . ALA A 1 649 ? -5.272 -2.097 15.724 1.00 75.31 649 ALA A C 1
ATOM 5360 O O . ALA A 1 649 ? -5.932 -1.621 14.798 1.00 75.31 649 ALA A O 1
ATOM 5361 N N . THR A 1 650 ? -5.760 -2.253 16.951 1.00 81.25 650 THR A N 1
ATOM 5362 C CA . THR A 1 650 ? -7.043 -1.725 17.430 1.00 81.25 650 THR A CA 1
ATOM 5363 C C . THR A 1 650 ? -6.791 -0.484 18.283 1.00 81.25 650 THR A C 1
ATOM 5365 O O . THR A 1 650 ? -5.881 -0.498 19.114 1.00 81.25 650 THR A O 1
ATOM 5368 N N . HIS A 1 651 ? -7.623 0.544 18.146 1.00 87.00 651 HIS A N 1
ATOM 5369 C CA . HIS A 1 651 ? -7.685 1.677 19.065 1.00 87.00 651 HIS A CA 1
ATOM 5370 C C . HIS A 1 651 ? -8.783 1.411 20.095 1.00 87.00 651 HIS A C 1
ATOM 5372 O O . HIS A 1 651 ? -9.928 1.147 19.739 1.00 87.00 651 HIS A O 1
ATOM 5378 N N . ASP A 1 652 ? -8.428 1.454 21.370 1.00 89.69 652 ASP A N 1
ATOM 5379 C CA . ASP A 1 652 ? -9.396 1.417 22.459 1.00 89.69 652 ASP A CA 1
ATOM 5380 C C . ASP A 1 652 ? -9.854 2.851 22.760 1.00 89.69 652 ASP A C 1
ATOM 5382 O O . ASP A 1 652 ? -9.100 3.647 23.317 1.00 89.69 652 ASP A O 1
ATOM 5386 N N . ASN A 1 653 ? -11.079 3.189 22.356 1.00 90.88 653 ASN A N 1
ATOM 5387 C CA . ASN A 1 653 ? -11.734 4.461 22.657 1.00 90.88 653 ASN A CA 1
ATOM 5388 C C . ASN A 1 653 ? -12.393 4.403 24.050 1.00 90.88 653 ASN A C 1
ATOM 5390 O O . ASN A 1 653 ? -13.576 4.689 24.217 1.00 90.88 653 ASN A O 1
ATOM 5394 N N . GLU A 1 654 ? -11.606 4.036 25.063 1.00 93.19 654 GLU A N 1
ATOM 5395 C CA . GLU A 1 654 ? -11.999 3.946 26.478 1.00 93.19 654 GLU A CA 1
ATOM 5396 C C . GLU A 1 654 ? -13.013 2.834 26.810 1.00 93.19 654 GLU A C 1
ATOM 5398 O O . GLU A 1 654 ? -13.601 2.803 27.900 1.00 93.19 654 GLU A O 1
ATOM 5403 N N . ALA A 1 655 ? -13.175 1.864 25.910 1.00 95.81 655 ALA A N 1
ATOM 5404 C CA . ALA A 1 655 ? -13.961 0.660 26.143 1.00 95.81 655 ALA A CA 1
ATOM 5405 C C . ALA A 1 655 ? -13.419 -0.123 27.347 1.00 95.81 655 ALA A C 1
ATOM 5407 O O . ALA A 1 655 ? -14.195 -0.638 28.159 1.00 95.81 655 ALA A O 1
ATOM 5408 N N . TYR A 1 656 ? -12.096 -0.164 27.538 1.00 96.44 656 TYR A N 1
ATOM 5409 C CA . TYR A 1 656 ? -11.529 -0.842 28.700 1.00 96.44 656 TYR A CA 1
ATOM 5410 C C . TYR A 1 656 ? -11.836 -0.148 30.034 1.00 96.44 656 TYR A C 1
ATOM 5412 O O . TYR A 1 656 ? -12.112 -0.825 31.027 1.00 96.44 656 TYR A O 1
ATOM 5420 N N . ALA A 1 657 ? -11.865 1.185 30.082 1.00 96.81 657 ALA A N 1
ATOM 5421 C CA . ALA A 1 657 ? -12.268 1.907 31.289 1.00 96.81 657 ALA A CA 1
ATOM 5422 C C . ALA A 1 657 ? -13.723 1.576 31.686 1.00 96.81 657 ALA A C 1
ATOM 5424 O O . ALA A 1 657 ? -14.027 1.416 32.873 1.00 96.81 657 ALA A O 1
ATOM 5425 N N . LEU A 1 658 ? -14.612 1.376 30.705 1.00 97.75 658 LEU A N 1
ATOM 5426 C CA . LEU A 1 658 ? -15.981 0.901 30.941 1.00 97.75 658 LEU A CA 1
ATOM 5427 C C . LEU A 1 658 ? -16.011 -0.543 31.448 1.00 97.75 658 LEU A C 1
ATOM 5429 O O . LEU A 1 658 ? -16.711 -0.831 32.420 1.00 97.75 658 LEU A O 1
ATOM 5433 N N . ILE A 1 659 ? -15.216 -1.435 30.849 1.00 98.00 659 ILE A N 1
ATOM 5434 C CA . ILE A 1 659 ? -15.035 -2.811 31.336 1.00 98.00 659 ILE A CA 1
ATOM 5435 C C . ILE A 1 659 ? -14.609 -2.799 32.804 1.00 98.00 659 ILE A C 1
ATOM 5437 O O . ILE A 1 659 ? -15.211 -3.492 33.621 1.00 98.00 659 ILE A O 1
ATOM 5441 N N . LYS A 1 660 ? -13.631 -1.966 33.179 1.00 97.69 660 LYS A N 1
ATOM 5442 C CA . LYS A 1 660 ? -13.186 -1.850 34.573 1.00 97.69 660 LYS A CA 1
ATOM 5443 C C . LYS A 1 660 ? -14.302 -1.418 35.513 1.00 97.69 660 LYS A C 1
ATOM 5445 O O . LYS A 1 660 ? -14.390 -1.956 36.616 1.00 97.69 660 LYS A O 1
ATOM 5450 N N . LEU A 1 661 ? -15.163 -0.490 35.099 1.00 97.25 661 LEU A N 1
ATOM 5451 C CA . LEU A 1 661 ? -16.327 -0.115 35.899 1.00 97.25 661 LEU A CA 1
ATOM 5452 C C . LEU A 1 661 ? -17.304 -1.275 36.089 1.00 97.25 661 LEU A C 1
ATOM 5454 O O . LEU A 1 661 ? -17.794 -1.459 37.203 1.00 97.25 661 LEU A O 1
ATOM 5458 N N . LEU A 1 662 ? -17.569 -2.062 35.046 1.00 98.38 662 LEU A N 1
ATOM 5459 C CA . LEU A 1 662 ? -18.423 -3.247 35.151 1.00 98.38 662 LEU A CA 1
ATOM 5460 C C . LEU A 1 662 ? -17.813 -4.283 36.102 1.00 98.38 662 LEU A C 1
ATOM 5462 O O . LEU A 1 662 ? -18.497 -4.772 37.000 1.00 98.38 662 LEU A O 1
ATOM 5466 N N . GLU A 1 663 ? -16.512 -4.540 35.981 1.00 98.12 663 GLU A N 1
ATOM 5467 C CA . GLU A 1 663 ? -15.796 -5.484 36.842 1.00 98.12 663 GLU A CA 1
ATOM 5468 C C . GLU A 1 663 ? -15.888 -5.116 38.319 1.00 98.12 663 GLU A C 1
ATOM 5470 O O . GLU A 1 663 ? -16.157 -5.968 39.164 1.00 98.12 663 GLU A O 1
ATOM 5475 N N . LEU A 1 664 ? -15.705 -3.834 38.631 1.00 97.62 664 LEU A N 1
ATOM 5476 C CA . LEU A 1 664 ? -15.790 -3.321 39.996 1.00 97.62 664 LEU A CA 1
ATOM 5477 C C . LEU A 1 664 ? -17.236 -3.286 40.499 1.00 97.62 664 LEU A C 1
ATOM 5479 O O . LEU A 1 664 ? -17.485 -3.529 41.677 1.00 97.62 664 LEU A O 1
ATOM 5483 N N . LYS A 1 665 ? -18.202 -3.007 39.615 1.00 97.12 665 LYS A N 1
ATOM 5484 C CA . LYS A 1 665 ? -19.627 -2.958 39.955 1.00 97.12 665 LYS A CA 1
ATOM 5485 C C . LYS A 1 665 ? -20.188 -4.335 40.311 1.00 97.12 665 LYS A C 1
ATOM 5487 O O . LYS A 1 665 ? -20.987 -4.426 41.242 1.00 97.12 665 LYS A O 1
ATOM 5492 N N . PHE A 1 666 ? -19.801 -5.364 39.561 1.00 97.75 666 PHE A N 1
ATOM 5493 C CA . PHE A 1 666 ? -20.273 -6.742 39.737 1.00 97.75 666 PHE A CA 1
ATOM 5494 C C . PHE A 1 666 ? -19.305 -7.619 40.538 1.00 97.75 666 PHE A C 1
ATOM 5496 O O . PHE A 1 666 ? -19.639 -8.758 40.848 1.00 97.75 666 PHE A O 1
ATOM 5503 N N . ASN A 1 667 ? -18.129 -7.093 40.895 1.00 97.31 667 ASN A N 1
ATOM 5504 C CA . ASN A 1 667 ? -17.073 -7.811 41.608 1.00 97.31 667 ASN A CA 1
ATOM 5505 C C . ASN A 1 667 ? -16.658 -9.125 40.905 1.00 97.31 667 ASN A C 1
ATOM 5507 O O . ASN A 1 667 ? -16.476 -10.161 41.543 1.00 97.31 667 ASN A O 1
ATOM 5511 N N . ILE A 1 668 ? -16.531 -9.087 39.574 1.00 97.19 668 ILE A N 1
ATOM 5512 C CA . ILE A 1 668 ? -16.179 -10.232 38.720 1.00 97.19 668 ILE A CA 1
ATOM 5513 C C . ILE A 1 668 ? -15.363 -9.751 37.515 1.00 97.19 668 ILE A C 1
ATOM 5515 O O . ILE A 1 668 ? -15.653 -8.696 36.972 1.00 97.19 668 ILE A O 1
ATOM 5519 N N . THR A 1 669 ? -14.358 -10.511 37.067 1.00 95.25 669 THR A N 1
ATOM 5520 C CA . THR A 1 669 ? -13.528 -10.168 35.885 1.00 95.25 669 THR A CA 1
ATOM 5521 C C . THR A 1 669 ? -13.842 -11.004 34.646 1.00 95.25 669 THR A C 1
ATOM 5523 O O . THR A 1 669 ? -13.101 -10.966 33.670 1.00 95.25 669 THR A O 1
ATOM 5526 N N . LEU A 1 670 ? -14.883 -11.837 34.708 1.00 94.06 670 LEU A N 1
ATOM 5527 C CA . LEU A 1 670 ? -15.177 -12.897 33.734 1.00 94.06 670 LEU A CA 1
ATOM 5528 C C . LEU A 1 670 ? -13.984 -13.848 33.504 1.00 94.06 670 LEU A C 1
ATOM 5530 O O . LEU A 1 670 ? -13.848 -14.452 32.446 1.00 94.06 670 LEU A O 1
ATOM 5534 N N . GLY A 1 671 ? -13.101 -13.994 34.498 1.00 92.62 671 GLY A N 1
ATOM 5535 C CA . GLY A 1 671 ? -11.915 -14.852 34.422 1.00 92.62 671 GLY A CA 1
ATOM 5536 C C . GLY A 1 671 ? -10.708 -14.221 33.724 1.00 92.62 671 GLY A C 1
ATOM 5537 O O . GLY A 1 671 ? -9.739 -14.928 33.467 1.00 92.62 671 GLY A O 1
ATOM 5538 N N . TYR A 1 672 ? -10.743 -12.923 33.415 1.00 93.50 672 TYR A N 1
ATOM 5539 C CA . TYR A 1 672 ? -9.578 -12.180 32.931 1.00 93.50 672 TYR A CA 1
ATOM 5540 C C . TYR A 1 672 ? -8.719 -11.640 34.097 1.00 93.50 672 TYR A C 1
ATOM 5542 O O . TYR A 1 672 ? -9.244 -11.440 35.200 1.00 93.50 672 TYR A O 1
ATOM 5550 N N . PRO A 1 673 ? -7.423 -11.345 33.868 1.00 93.50 673 PRO A N 1
ATOM 5551 C CA . PRO A 1 673 ? -6.548 -10.677 34.842 1.00 93.50 673 PRO A CA 1
ATOM 5552 C C . PRO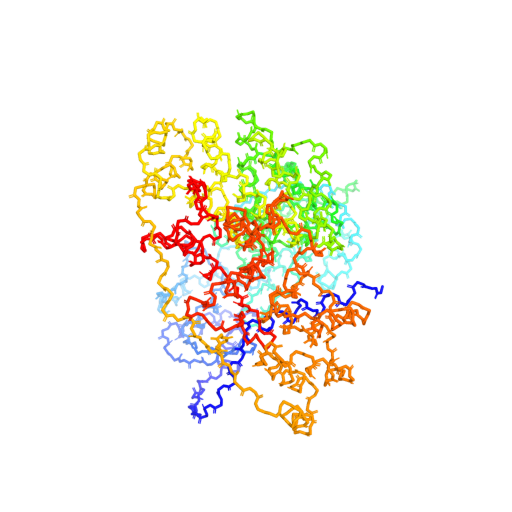 A 1 673 ? -7.069 -9.304 35.276 1.00 93.50 673 PRO A C 1
ATOM 5554 O O . PRO A 1 673 ? -7.774 -8.635 34.530 1.00 93.50 673 PRO A O 1
ATOM 5557 N N . LYS A 1 674 ? -6.703 -8.818 36.463 1.00 93.00 674 LYS A N 1
ATOM 5558 C CA . LYS A 1 674 ? -7.252 -7.584 37.065 1.00 93.00 674 LYS A CA 1
ATOM 5559 C C . LYS A 1 674 ? -6.970 -6.301 36.279 1.00 93.00 674 LYS A C 1
ATOM 5561 O O . LYS A 1 674 ? -7.625 -5.285 36.533 1.00 93.00 674 LYS A O 1
ATOM 5566 N N . LYS A 1 675 ? -6.021 -6.334 35.347 1.00 92.19 675 LYS A N 1
ATOM 5567 C CA . LYS A 1 675 ? -5.681 -5.233 34.440 1.00 92.19 675 LYS A CA 1
ATOM 5568 C C . LYS A 1 675 ? -5.683 -5.699 32.972 1.00 92.19 675 LYS A C 1
ATOM 5570 O O . LYS A 1 675 ? -5.965 -6.869 32.715 1.00 92.19 675 LYS A O 1
ATOM 5575 N N . LEU A 1 676 ? -5.449 -4.793 32.017 1.00 90.88 676 LEU A N 1
ATOM 5576 C CA . LEU A 1 676 ? -5.594 -5.092 30.587 1.00 90.88 676 LEU A CA 1
ATOM 5577 C C . LEU A 1 676 ? -4.453 -5.987 30.113 1.00 90.88 676 LEU A C 1
ATOM 5579 O O . LEU A 1 676 ? -4.670 -6.914 29.337 1.00 90.88 676 LEU A O 1
ATOM 5583 N N . CYS A 1 677 ? -3.242 -5.679 30.577 1.00 89.12 677 CYS A N 1
ATOM 5584 C CA . CYS A 1 677 ? -2.018 -6.312 30.123 1.00 89.12 677 CYS A CA 1
ATOM 5585 C C . CYS A 1 677 ? -0.852 -6.080 31.092 1.00 89.12 677 CYS A C 1
ATOM 5587 O O . CYS A 1 677 ? -0.947 -5.297 32.035 1.00 89.12 677 CYS A O 1
ATOM 5589 N N . ASN A 1 678 ? 0.259 -6.754 30.813 1.00 90.81 678 ASN A N 1
ATOM 5590 C CA . ASN A 1 678 ? 1.610 -6.446 31.267 1.00 90.81 678 ASN A CA 1
ATOM 5591 C C . ASN A 1 678 ? 2.438 -6.080 30.026 1.00 90.81 678 ASN A C 1
ATOM 5593 O O . ASN A 1 678 ? 3.274 -6.862 29.567 1.00 90.81 678 ASN A O 1
ATOM 5597 N N . SER A 1 679 ? 2.133 -4.932 29.417 1.00 86.38 679 SER A N 1
ATOM 5598 C CA . SER A 1 679 ? 2.585 -4.588 28.067 1.00 86.38 679 SER A CA 1
ATOM 5599 C C . SER A 1 679 ? 4.104 -4.544 27.933 1.00 86.38 679 SER A C 1
ATOM 5601 O O . SER A 1 679 ? 4.625 -4.967 26.907 1.00 86.38 679 SER A O 1
ATOM 5603 N N . ALA A 1 680 ? 4.838 -4.057 28.937 1.00 85.75 680 ALA A N 1
ATOM 5604 C CA . ALA A 1 680 ? 6.294 -3.890 28.888 1.00 85.75 680 ALA A CA 1
ATOM 5605 C C . ALA A 1 680 ? 6.773 -3.184 27.596 1.00 85.75 680 ALA A C 1
ATOM 5607 O O . ALA A 1 680 ? 7.734 -3.618 26.963 1.00 85.75 680 ALA A O 1
ATOM 5608 N N . ASN A 1 681 ? 6.072 -2.121 27.175 1.00 79.56 681 ASN A N 1
ATOM 5609 C CA . ASN A 1 681 ? 6.240 -1.413 25.891 1.00 79.56 681 ASN A CA 1
ATOM 5610 C C . ASN A 1 681 ? 5.901 -2.215 24.618 1.00 79.56 681 ASN A C 1
ATOM 5612 O O . ASN A 1 681 ? 6.062 -1.689 23.514 1.00 79.56 681 ASN A O 1
ATOM 5616 N N . SER A 1 682 ? 5.387 -3.441 24.725 1.00 77.06 682 SER A N 1
ATOM 5617 C CA . SER A 1 682 ? 4.864 -4.181 23.574 1.00 77.06 682 SER A CA 1
ATOM 5618 C C . SER A 1 682 ? 3.537 -3.597 23.081 1.00 77.06 682 SER A C 1
ATOM 5620 O O . SER A 1 682 ? 2.767 -2.993 23.836 1.00 77.06 682 SER A O 1
ATOM 5622 N N . TYR A 1 683 ? 3.313 -3.740 21.777 1.00 64.38 683 TYR A N 1
ATOM 5623 C CA . TYR A 1 683 ? 2.074 -3.395 21.088 1.00 64.38 683 TYR A CA 1
ATOM 5624 C C . TYR A 1 683 ? 1.295 -4.697 20.871 1.00 64.38 683 TYR A C 1
ATOM 5626 O O . TYR A 1 683 ? 1.875 -5.671 20.396 1.00 64.38 683 TYR A O 1
ATOM 5634 N N . GLY A 1 684 ? 0.013 -4.741 21.238 1.00 67.38 684 GLY A N 1
ATOM 5635 C CA . GLY A 1 684 ? -0.822 -5.933 21.020 1.00 67.38 684 GLY A CA 1
ATOM 5636 C C . GLY A 1 684 ? -1.858 -6.228 22.101 1.00 67.38 684 GLY A C 1
ATOM 5637 O O . GLY A 1 684 ? -2.685 -7.116 21.916 1.00 67.38 684 GLY A O 1
ATOM 5638 N N . CYS A 1 685 ? -1.850 -5.493 23.210 1.00 79.12 685 CYS A N 1
ATOM 5639 C CA . CYS A 1 685 ? -2.897 -5.604 24.215 1.00 79.12 685 CYS A CA 1
ATOM 5640 C C . CYS A 1 685 ? -4.147 -4.865 23.723 1.00 79.12 685 CYS A C 1
ATOM 5642 O O . CYS A 1 685 ? -4.091 -3.665 23.468 1.00 79.12 685 CYS A O 1
ATOM 5644 N N . ASN A 1 686 ? -5.260 -5.577 23.572 1.00 86.25 686 ASN A N 1
ATOM 5645 C CA . ASN A 1 686 ? -6.554 -4.988 23.247 1.00 86.25 686 ASN A CA 1
ATOM 5646 C C . ASN A 1 686 ? -7.640 -5.597 24.135 1.00 86.25 686 ASN A C 1
ATOM 5648 O O . ASN A 1 686 ? -7.469 -6.686 24.685 1.00 86.25 686 ASN A O 1
ATOM 5652 N N . CYS A 1 687 ? -8.752 -4.885 24.293 1.00 91.69 687 CYS A N 1
ATOM 5653 C CA . CYS A 1 687 ? -9.858 -5.313 25.142 1.00 91.69 687 CYS A CA 1
ATOM 5654 C C . CYS A 1 687 ? -11.015 -5.954 24.357 1.00 91.69 687 CYS A C 1
ATOM 5656 O O . CYS A 1 687 ? -12.074 -6.174 24.936 1.00 91.69 687 CYS A O 1
ATOM 5658 N N . LEU A 1 688 ? -10.830 -6.281 23.071 1.00 91.00 688 LEU A N 1
ATOM 5659 C CA . LEU A 1 688 ? -11.907 -6.722 22.176 1.00 91.00 688 LEU A CA 1
ATOM 5660 C C . LEU A 1 688 ? -12.612 -7.992 22.675 1.00 91.00 688 LEU A C 1
ATOM 5662 O O . LEU A 1 688 ? -13.840 -8.056 22.722 1.00 91.00 688 LEU A O 1
ATOM 5666 N N . GLU A 1 689 ? -11.832 -8.998 23.073 1.00 89.38 689 GLU A N 1
ATOM 5667 C CA . GLU A 1 689 ? -12.346 -10.274 23.592 1.00 89.38 689 GLU A CA 1
ATOM 5668 C C . GLU A 1 689 ? -13.160 -10.047 24.873 1.00 89.38 689 GLU A C 1
ATOM 5670 O O . GLU A 1 689 ? -14.302 -10.493 25.013 1.00 89.38 689 GLU A O 1
ATOM 5675 N N . ARG A 1 690 ? -12.591 -9.238 25.770 1.00 92.94 690 ARG A N 1
ATOM 5676 C CA . ARG A 1 690 ? -13.166 -8.874 27.063 1.00 92.94 690 ARG A CA 1
ATOM 5677 C C . ARG A 1 690 ? -14.448 -8.054 26.904 1.00 92.94 690 ARG A C 1
ATOM 5679 O O . ARG A 1 690 ? -15.415 -8.307 27.616 1.00 92.94 690 ARG A O 1
ATOM 5686 N N . ALA A 1 691 ? -14.488 -7.127 25.946 1.00 94.94 691 ALA A N 1
ATOM 5687 C CA . ALA A 1 691 ? -15.676 -6.355 25.591 1.00 94.94 691 ALA A CA 1
ATOM 5688 C C . ALA A 1 691 ? -16.808 -7.275 25.110 1.00 94.94 691 ALA A C 1
ATOM 5690 O O . ALA A 1 691 ? -17.932 -7.175 25.601 1.00 94.94 691 ALA A O 1
ATOM 5691 N N . SER A 1 692 ? -16.500 -8.232 24.226 1.00 92.75 692 SER A N 1
ATOM 5692 C CA . SER A 1 692 ? -17.473 -9.205 23.710 1.00 92.75 692 SER A CA 1
ATOM 5693 C C . SER A 1 692 ? -18.065 -10.099 24.810 1.00 92.75 692 SER A C 1
ATOM 5695 O O . SER A 1 692 ? -19.260 -10.414 24.787 1.00 92.75 692 SER A O 1
ATOM 5697 N N . GLU A 1 693 ? -17.258 -10.520 25.786 1.00 93.50 693 GLU A N 1
ATOM 5698 C CA . GLU A 1 693 ? -17.754 -11.295 26.928 1.00 93.50 693 GLU A CA 1
ATOM 5699 C C . GLU A 1 693 ? -18.616 -10.453 27.871 1.00 93.50 693 GLU A C 1
ATOM 5701 O O . GLU A 1 693 ? -19.658 -10.926 28.325 1.00 93.50 693 GLU A O 1
ATOM 5706 N N . TRP A 1 694 ? -18.253 -9.191 28.106 1.00 96.50 694 TRP A N 1
ATOM 5707 C CA . TRP A 1 694 ? -19.081 -8.274 28.889 1.00 96.50 694 TRP A CA 1
ATOM 5708 C C . TRP A 1 694 ? -20.422 -7.977 28.219 1.00 96.50 694 TRP A C 1
ATOM 5710 O O . TRP A 1 694 ? -21.449 -7.992 28.894 1.00 96.50 694 TRP A O 1
ATOM 5720 N N . MET A 1 695 ? -20.456 -7.799 26.898 1.00 95.69 695 MET A N 1
ATOM 5721 C CA . MET A 1 695 ? -21.711 -7.698 26.142 1.00 95.69 695 MET A CA 1
ATOM 5722 C C . MET A 1 695 ? -22.602 -8.933 26.360 1.00 95.69 695 MET A C 1
ATOM 5724 O O . MET A 1 695 ? -23.798 -8.806 26.629 1.00 95.69 695 MET A O 1
ATOM 5728 N N . THR A 1 696 ? -22.010 -10.130 26.309 1.00 93.56 696 THR A N 1
ATOM 5729 C CA . THR A 1 696 ? -22.718 -11.397 26.561 1.00 93.56 696 THR A CA 1
ATOM 5730 C C . THR A 1 696 ? -23.238 -11.474 27.997 1.00 93.56 696 THR A C 1
ATOM 5732 O O . THR A 1 696 ? -24.391 -11.847 28.215 1.00 93.56 696 THR A O 1
ATOM 5735 N N . TYR A 1 697 ? -22.423 -11.074 28.975 1.00 96.25 697 TYR A N 1
ATOM 5736 C CA . TYR A 1 697 ? -22.810 -11.017 30.383 1.00 96.25 697 TYR A CA 1
ATOM 5737 C C . TYR A 1 697 ? -24.008 -10.084 30.603 1.00 96.25 697 TYR A C 1
ATOM 5739 O O . TYR A 1 697 ? -25.011 -10.505 31.173 1.00 96.25 697 TYR A O 1
ATOM 5747 N N . LEU A 1 698 ? -23.963 -8.850 30.082 1.00 97.25 698 LEU A N 1
ATOM 5748 C CA . LEU A 1 698 ? -25.060 -7.881 30.217 1.00 97.25 698 LEU A CA 1
ATOM 5749 C C . LEU A 1 698 ? -26.383 -8.411 29.639 1.00 97.25 698 LEU A C 1
ATOM 5751 O O . LEU A 1 698 ? -27.450 -8.174 30.213 1.00 97.25 698 LEU A O 1
ATOM 5755 N N . LYS A 1 699 ? -26.312 -9.152 28.526 1.00 95.00 699 LYS A N 1
ATOM 5756 C CA . LYS A 1 699 ? -27.469 -9.809 27.908 1.00 95.00 699 LYS A CA 1
ATOM 5757 C C . LYS A 1 699 ? -28.011 -10.953 28.771 1.00 95.00 699 LYS A C 1
ATOM 5759 O O . LYS A 1 699 ? -29.215 -11.006 29.013 1.00 95.00 699 LYS A O 1
ATOM 5764 N N . ASN A 1 700 ? -27.142 -11.843 29.253 1.00 95.50 700 ASN A N 1
ATOM 5765 C CA . ASN A 1 700 ? -27.534 -13.011 30.052 1.00 95.50 700 ASN A CA 1
ATOM 5766 C C . ASN A 1 700 ? -28.132 -12.619 31.410 1.00 95.50 700 ASN A C 1
ATOM 5768 O O . ASN A 1 700 ? -29.132 -13.199 31.829 1.00 95.50 700 ASN A O 1
ATOM 5772 N N . GLU A 1 701 ? -27.585 -11.578 32.038 1.00 97.25 701 GLU A N 1
ATOM 5773 C CA . GLU A 1 701 ? -28.091 -11.006 33.293 1.00 97.25 701 GLU A CA 1
ATOM 5774 C C . GLU A 1 701 ? -29.340 -10.127 33.101 1.00 97.25 701 GLU A C 1
ATOM 5776 O O . GLU A 1 701 ? -29.845 -9.540 34.058 1.00 97.25 701 GLU A O 1
ATOM 5781 N N . LYS A 1 702 ? -29.863 -10.020 31.868 1.00 97.12 702 LYS A N 1
ATOM 5782 C CA . LYS A 1 702 ? -31.067 -9.242 31.520 1.00 97.12 702 LYS A CA 1
ATOM 5783 C C . LYS A 1 702 ? -30.986 -7.776 31.972 1.00 97.12 702 LYS A C 1
ATOM 5785 O O . LYS A 1 702 ? -31.976 -7.192 32.410 1.00 97.12 702 LYS A O 1
ATOM 5790 N N . LEU A 1 703 ? -29.799 -7.176 31.862 1.00 96.94 703 LEU A N 1
ATOM 5791 C CA . LEU A 1 703 ? -29.538 -5.787 32.262 1.00 96.94 703 LEU A CA 1
ATOM 5792 C C . LEU A 1 703 ? -29.842 -4.768 31.154 1.00 96.94 703 LEU A C 1
ATOM 5794 O O . LEU A 1 703 ? -29.930 -3.569 31.425 1.00 96.94 703 LEU A O 1
ATOM 5798 N N . LEU A 1 704 ? -29.983 -5.241 29.915 1.00 97.62 704 LEU A N 1
ATOM 5799 C CA . LEU A 1 704 ? -30.276 -4.431 28.735 1.00 97.62 704 LEU A CA 1
ATOM 5800 C C . LEU A 1 704 ? -31.781 -4.178 28.622 1.00 97.62 704 LEU A C 1
ATOM 5802 O O . LEU A 1 704 ? -32.584 -5.093 28.814 1.00 97.62 704 LEU A O 1
ATOM 5806 N N . LYS A 1 705 ? -32.172 -2.944 28.288 1.00 96.19 705 LYS A N 1
ATOM 5807 C CA . LYS A 1 705 ? -33.578 -2.603 28.012 1.00 96.19 705 LYS A CA 1
ATOM 5808 C C . LYS A 1 705 ? -33.911 -2.762 26.534 1.00 96.19 705 LYS A C 1
ATOM 5810 O O . LYS A 1 705 ? -35.076 -2.947 26.193 1.00 96.19 705 LYS A O 1
ATOM 5815 N N . LYS A 1 706 ? -32.908 -2.653 25.659 1.00 95.38 706 LYS A N 1
ATOM 5816 C CA . LYS A 1 706 ? -33.027 -2.877 24.217 1.00 95.38 706 LYS A CA 1
ATOM 5817 C C . LYS A 1 706 ? -32.522 -4.272 23.857 1.00 95.38 706 LYS A C 1
ATOM 5819 O O . LYS A 1 706 ? -31.701 -4.851 24.561 1.00 95.38 706 LYS A O 1
ATOM 5824 N N . ALA A 1 707 ? -32.993 -4.790 22.728 1.00 90.75 707 ALA A N 1
ATOM 5825 C CA . ALA A 1 707 ? -32.569 -6.093 22.220 1.00 90.75 707 ALA A CA 1
ATOM 5826 C C . ALA A 1 707 ? -31.159 -6.074 21.596 1.00 90.75 707 ALA A C 1
ATOM 5828 O O . ALA A 1 707 ? -30.463 -7.088 21.645 1.00 90.75 707 ALA A O 1
ATOM 5829 N N . HIS A 1 708 ? -30.723 -4.910 21.086 1.00 92.06 708 HIS A N 1
ATOM 5830 C CA . HIS A 1 708 ? -29.461 -4.728 20.350 1.00 92.06 708 HIS A CA 1
ATOM 5831 C C . HIS A 1 708 ? -29.357 -5.641 19.120 1.00 92.06 708 HIS A C 1
ATOM 5833 O O . HIS A 1 708 ? -28.348 -6.312 18.889 1.00 92.06 708 HIS A O 1
ATOM 5839 N N . ASP A 1 709 ? -30.435 -5.655 18.332 1.00 89.00 709 ASP A N 1
ATOM 5840 C CA . ASP A 1 709 ? -30.582 -6.459 17.116 1.00 89.00 709 ASP A CA 1
ATOM 5841 C C . ASP A 1 709 ? -29.869 -5.836 15.904 1.00 89.00 709 ASP A C 1
ATOM 5843 O O . ASP A 1 709 ? -30.176 -6.178 14.763 1.00 89.00 709 ASP A O 1
ATOM 5847 N N . GLU A 1 710 ? -28.942 -4.893 16.079 1.00 91.19 710 GLU A N 1
ATOM 5848 C CA . GLU A 1 710 ? -28.127 -4.399 14.969 1.00 91.19 710 GLU A CA 1
ATOM 5849 C C . GLU A 1 710 ? -27.081 -5.451 14.562 1.00 91.19 710 GLU A C 1
ATOM 5851 O O . GLU A 1 710 ? -26.613 -6.218 15.411 1.00 91.19 710 GLU A O 1
ATOM 5856 N N . PRO A 1 711 ? -26.625 -5.460 13.294 1.00 91.88 711 PRO A N 1
ATOM 5857 C CA . PRO A 1 711 ? -25.551 -6.344 12.849 1.00 91.88 711 PRO A CA 1
ATOM 5858 C C . PRO A 1 711 ? -24.309 -6.312 13.743 1.00 91.88 711 PRO A C 1
ATOM 5860 O O . PRO A 1 711 ? -24.034 -5.327 14.437 1.00 91.88 711 PRO A O 1
ATOM 5863 N N . ILE A 1 712 ? -23.513 -7.379 13.673 1.00 91.81 712 ILE A N 1
ATOM 5864 C CA . ILE A 1 712 ? -22.232 -7.458 14.378 1.00 91.81 712 ILE A CA 1
ATOM 5865 C C . ILE A 1 712 ? -21.299 -6.315 13.955 1.00 91.81 712 ILE A C 1
ATOM 5867 O O . ILE A 1 712 ? -21.343 -5.851 12.814 1.00 91.81 712 ILE A O 1
ATOM 5871 N N . SER A 1 713 ? -20.451 -5.848 14.873 1.00 93.88 713 SER A N 1
ATOM 5872 C CA . SER A 1 713 ? -19.405 -4.863 14.564 1.00 93.88 713 SER A CA 1
ATOM 5873 C C . SER A 1 713 ? -18.433 -5.405 13.505 1.00 93.88 713 SER A C 1
ATOM 5875 O O . SER A 1 713 ? -18.172 -6.610 13.455 1.00 93.88 713 SER A O 1
ATOM 5877 N N . PHE A 1 714 ? -17.851 -4.531 12.679 1.00 92.94 714 PHE A N 1
ATOM 5878 C CA . PHE A 1 714 ? -16.759 -4.930 11.780 1.00 92.94 714 PHE A CA 1
ATOM 5879 C C . PHE A 1 714 ? -15.511 -5.396 12.534 1.00 92.94 714 PHE A C 1
ATOM 5881 O O . PHE A 1 714 ? -14.745 -6.209 12.008 1.00 92.94 714 PHE A O 1
ATOM 5888 N N . SER A 1 715 ? -15.317 -4.890 13.752 1.00 90.19 715 SER A N 1
ATOM 5889 C CA . SER A 1 715 ? -14.274 -5.315 14.681 1.00 90.19 715 SER A CA 1
ATOM 5890 C C . SER A 1 715 ? -14.624 -6.594 15.431 1.00 90.19 715 SER A C 1
ATOM 5892 O O . SER A 1 715 ? -13.773 -7.091 16.156 1.00 90.19 715 SER A O 1
ATOM 5894 N N . SER A 1 716 ? -15.832 -7.150 15.278 1.00 87.69 716 SER A N 1
ATOM 5895 C CA . SER A 1 716 ? -16.253 -8.317 16.052 1.00 87.69 716 SER A CA 1
ATOM 5896 C C . SER A 1 716 ? -15.259 -9.485 15.915 1.00 87.69 716 SER A C 1
ATOM 5898 O O . SER A 1 716 ? -14.907 -9.857 14.784 1.00 87.69 716 SER A O 1
ATOM 5900 N N . PRO A 1 717 ? -14.833 -10.093 17.044 1.00 80.75 717 PRO A N 1
ATOM 5901 C CA . PRO A 1 717 ? -13.915 -11.227 17.040 1.00 80.75 717 PRO A CA 1
ATOM 5902 C C . PRO A 1 717 ? -14.600 -12.544 16.648 1.00 80.75 717 PRO A C 1
ATOM 5904 O O . PRO A 1 717 ? -13.927 -13.570 16.571 1.00 80.75 717 PRO A O 1
ATOM 5907 N N . LEU A 1 718 ? -15.925 -12.537 16.432 1.00 76.50 718 LEU A N 1
ATOM 5908 C CA . LEU A 1 718 ? -16.708 -13.724 16.090 1.00 76.50 718 LEU A CA 1
ATOM 5909 C C . LEU A 1 718 ? -16.112 -14.459 14.888 1.00 76.50 718 LEU A C 1
ATOM 5911 O O . LEU A 1 718 ? -15.768 -13.858 13.865 1.00 76.50 718 LEU A O 1
ATOM 5915 N N . VAL A 1 719 ? -16.014 -15.780 15.032 1.00 63.75 719 VAL A N 1
ATOM 5916 C CA . VAL A 1 719 ? -15.468 -16.663 14.006 1.00 63.75 719 VAL A CA 1
ATOM 5917 C C . VAL A 1 719 ? -16.625 -17.266 13.225 1.00 63.75 719 VAL A C 1
ATOM 5919 O O . VAL A 1 719 ? -17.585 -17.790 13.793 1.00 63.75 719 VAL A O 1
ATOM 5922 N N . ILE A 1 720 ? -16.510 -17.192 11.905 1.00 62.34 720 ILE A N 1
ATOM 5923 C CA . ILE A 1 720 ? -17.338 -17.952 10.976 1.00 62.34 720 ILE A CA 1
ATOM 5924 C C . ILE A 1 720 ? -16.583 -19.255 10.687 1.00 62.34 720 ILE A C 1
ATOM 5926 O O . ILE A 1 720 ? -15.365 -19.217 10.507 1.00 62.34 720 ILE A O 1
ATOM 5930 N N . ASP A 1 721 ? -17.277 -20.396 10.689 1.00 52.62 721 ASP A N 1
ATOM 5931 C CA . ASP A 1 721 ? -16.672 -21.719 10.479 1.00 52.62 721 ASP A CA 1
ATOM 5932 C C . ASP A 1 721 ? -15.724 -21.729 9.257 1.00 52.62 721 ASP A C 1
ATOM 5934 O O . ASP A 1 721 ? -15.995 -21.084 8.242 1.00 52.62 721 ASP A O 1
ATOM 5938 N N . ASN A 1 722 ? -14.596 -22.437 9.395 1.00 44.47 722 ASN A N 1
ATOM 5939 C CA . ASN A 1 722 ? -13.275 -22.304 8.748 1.00 44.47 722 ASN A CA 1
ATOM 5940 C C . ASN A 1 722 ? -13.207 -22.270 7.201 1.00 44.47 722 ASN A C 1
ATOM 5942 O O . ASN A 1 722 ? -12.112 -22.289 6.638 1.00 44.47 722 ASN A O 1
ATOM 5946 N N . GLN A 1 723 ? -14.325 -22.220 6.484 1.00 40.53 723 GLN A N 1
ATOM 5947 C CA . GLN A 1 723 ? -14.361 -22.193 5.019 1.00 40.53 723 GLN A CA 1
ATOM 5948 C C . GLN A 1 723 ? -14.093 -20.808 4.412 1.00 40.53 723 GLN A C 1
ATOM 5950 O O . GLN A 1 723 ? -13.849 -20.711 3.211 1.00 40.53 723 GLN A O 1
ATOM 5955 N N . TYR A 1 724 ? -14.088 -19.747 5.224 1.00 45.91 724 TYR A N 1
ATOM 5956 C CA . TYR A 1 724 ? -13.893 -18.371 4.766 1.00 45.91 724 TYR A CA 1
ATOM 5957 C C . TYR A 1 724 ? -12.875 -17.645 5.655 1.00 45.91 724 TYR A C 1
ATOM 5959 O O . TYR A 1 724 ? -13.235 -16.826 6.496 1.00 45.91 724 TYR A O 1
ATOM 5967 N N . ARG A 1 725 ?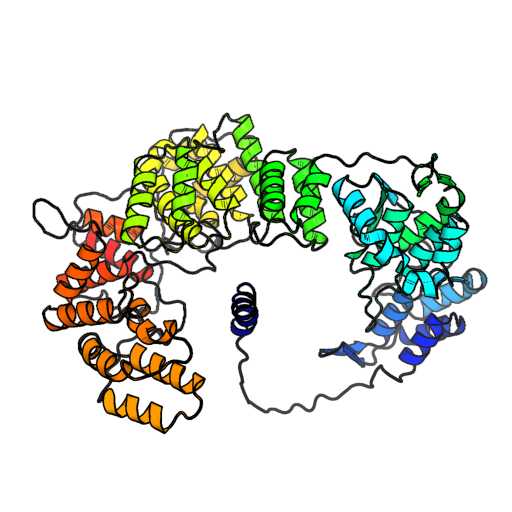 -11.579 -17.950 5.497 1.00 38.25 725 ARG A N 1
ATOM 5968 C CA . ARG A 1 725 ? -10.538 -17.014 5.955 1.00 38.25 725 ARG A CA 1
ATOM 5969 C C . ARG A 1 725 ? -10.571 -15.810 5.007 1.00 38.25 725 ARG A C 1
ATOM 5971 O O . ARG A 1 725 ? -10.244 -15.969 3.833 1.00 38.25 725 ARG A O 1
ATOM 5978 N N . PHE A 1 726 ? -11.080 -14.686 5.515 1.00 43.72 726 PHE A N 1
ATOM 5979 C CA . PHE A 1 726 ? -11.254 -13.420 4.794 1.00 43.72 726 PHE A CA 1
ATOM 5980 C C . PHE A 1 726 ? -9.926 -12.746 4.468 1.00 43.72 726 PHE A C 1
ATOM 5982 O O . PHE A 1 726 ? -9.032 -12.773 5.347 1.00 43.72 726 PHE A O 1
#

Secondary structure (DSSP, 8-state):
--SSSSHHHHHHHHHHSS--------------PPEESTTSHHHHHHHHHHTT-THHHHHHHTTTT---EEEEEETTEEEEEEHHHHHHHHHHHHEE--TTT----SS--HHHHHHHHHHHTTT-EEETTTTEEESS-GGGS---EEEEEPPHHHHHHHHHHHHHHHH-HHHHHTTHHHHHHTT-THHHHHHHHHHHHT--BTTB--S-HHHHHHHHHHHHSEEEEEE-TTSSEES-TTT-SSSHHHHHHHHHHHHHGGG-EEETTTTEEE-TTS-EEPPPHHHHHHHGGG-SSHHHHHHHHHHHTTS-HHHHHHHHHHHHHTT----TTS-SSHHHHHHHHHHHHHHHHHTT--SS--HHHHHHHHHHT-TT--HHHHHHHHHHHHHH--TTTHHHHHHHHHHTTT-HHHHHHHHHHHHHHHHHTHHHHHT-HHHHHHHHHHHHHHTTS-S-SGGGGGGGGGTT--HHHHHHHHT---S-HHHHHHHHHHHHHHTSPPBPP----SSBTTB-----TTHHHHHHHHHHH--SHHHHHHHHHHHHTT--GGGHHHHHHHHHT---SSGGGSSHHHHHTT--TTS-SSSHHHHHHHHHHHHHS-HHHHHHHHHHHHT---B-TTT-SB-HHHHHHHHHHSEEEPSS--TTPEEESSHHHHHHHHHHHHT--TT--SSS---TT-S----HHHHHHHHHHHHHTT--SS---SPPPTT--PBPPTT---

Radius of gyration: 33.05 Å; Cα contacts (8 Å, |Δi|>4): 993; chains: 1; bounding box: 74×57×89 Å

Mean predicted aligned error: 8.08 Å

InterPro domains:
  IPR006141 Intein N-terminal splicing region [PS50817] (95-234)

Organism: NCBI:txid551995

pLDDT: mean 90.69, std 14.3, range [27.34, 98.81]

Foldseek 3Di:
DVPPPVVVVVVVVVVVVPDDPPPPPPPPPPPPAFAAPVVDPLNVLLVCLLVFNLVSLLVLLVQLPFQRWHWYDQPPDIDTDGSNVSSLLSQVLAADEDVVLDDRDNPDHSVVSVVSCVVQVVQWGQDPLQSHIYNDDLLRDDWDKAKAADDPVLLVVLVVCVVVLCPDPVCVVQVLNVCLVVQHLVSLLSLLSCLNSQADGRSRHDDCNVSSQSVNCNQASMQMWTQAPVRDTASLCSQHNDCVRSSSSSSVCSNPSVQWGADPVSSHTYHPVDDYHYDDPLNNLLVQQAPPDLVSNLVSLVVLLQDDLVVLLVVLVNCVVSVPDGDPQFPPSSSLLSNLSNVLNVVCVVLVADQQADPVLVVLLVVQLDPPDFLLRLVVSLVVCLVPPDLRCLNNLVSVCNRRVVSQSSQQSNQLSVQSNCLVCVVVQLVDLSNVLSLLSQCLSQCRSPFDWLSVLSLLLLAQQPDVNLVSLVPDDDPPPSSVVSSVVSNVRNPFHWDQDPPVPLDDPWFAQDDDPPLVVLLVCLVPPVPDQQVSLLSLLLSLLRDDLVCVLVNCVSLVPDDHPDLVSSPVSCCQWANLPSQDCSDPVSVVVLSVQSVVDDPLSSLVVSCVVSVQDQADPVPRHGQVQSLLVCLQRQQGTGRGNNNPATHRSSNVSSLLNVCVVVVHQVPHYNIQTSCSVPGDGGCNSSSVVVSVVCVVVVVHPDPSPGGGGSSHPTDTPDPDPD

Sequence (726 aa):
MKTLKITLTLLLFFQYCFGQSNNSDTNKATIKWGQMYQGSMLDSIRANLERGDKQALFRVAQYLDSNHVMTEALGYHILQTQQKQIARRLIEENCIFLNTEFVIDTGTKAKEFLSFLMTNINNISFSHDAAAYLKTPLDKQDVKYQIRSLTPNKREELKKDSSQILSNEIVKHNHIDQLIRDKDPAALFKTASLLYANRSRFNTYQSNTSDYINLIELLTGTEIGVEDEHHTISYHIEKDFRPDSRLNLLTFFAKNFSSYKWDDRLGIFINNNIVIQKADRETQLFQLLNAKTDSVAINAFISLTRRNVIKVKALADDYDKADIRFNWVLPTFPYRFLRQMVVLTDYCKHNQIDYWGSAKLRQKIALLKNNRLGFKKRHEIEDNIIENITVNEITAFEYWCLINEQDFDLTYSAGRILDVFYSKNWEKIIHSKKQLDLYLKKAALYRYLGIHGISNNFIKKFVERGDSIIDPLKKINSSDTDIAAQAGFAIKLAGQKALPPKFDRKFNRGNYDTLVYDLPKQYRQIIIDVKDSLNRDNAVSKLFSTINYDQIGLAFQLLEHYKFKWSGSKYTFMDRDFGFIAYDFENPVSRAQFIQIYQSHTQAQTYIWYLNWLGVNYINTQTHKLDYDKIYDLLKYDVVNAFVGGGGATHDNEAYALIKLLELKFNITLGYPKKLCNSANSYGCNCLERASEWMTYLKNEKLLKKAHDEPISFSSPLVIDNQYRF

Solvent-accessible surface area (backbone atoms only — not comparable to full-atom values): 40173 Å² total; per-residue (Å²): 136,83,77,70,69,62,62,61,60,58,62,50,51,69,57,61,76,58,70,77,77,84,71,88,73,86,74,78,72,74,78,80,77,44,58,57,40,81,89,29,71,68,43,53,36,46,59,32,44,66,69,55,41,69,66,29,63,62,62,42,30,73,28,32,73,35,77,55,55,27,27,42,72,57,85,94,44,79,42,83,43,36,39,21,58,53,32,49,51,51,47,62,72,35,41,55,58,51,76,92,75,50,72,86,59,99,78,52,42,29,68,58,54,47,52,52,43,74,75,37,50,90,54,44,44,65,36,81,54,54,44,26,34,28,58,69,55,51,62,74,52,89,68,66,70,51,38,28,36,51,40,72,66,60,48,51,50,44,60,72,44,37,68,59,60,64,65,32,65,73,32,57,80,67,48,35,52,56,28,53,75,71,55,38,40,61,31,55,32,52,42,31,19,51,54,35,46,54,44,67,48,92,90,40,83,62,89,62,50,54,59,45,52,52,47,47,29,56,40,45,53,34,47,71,21,19,35,35,91,83,76,41,76,38,75,51,60,63,51,52,88,63,59,48,24,36,46,36,47,27,27,47,27,58,61,42,26,89,64,35,43,66,36,86,90,79,65,26,38,45,46,91,90,57,78,68,40,77,59,50,73,64,61,50,33,57,62,29,29,45,30,92,48,57,72,56,12,48,52,23,49,66,47,51,28,70,46,60,50,70,60,49,36,51,52,25,52,53,40,56,75,46,68,60,74,60,36,82,75,40,30,96,48,48,40,44,39,43,47,36,42,11,48,50,45,49,52,26,59,78,66,75,45,53,46,76,58,54,72,68,57,53,52,53,54,59,57,46,53,42,88,82,60,53,63,45,62,46,51,55,51,43,51,55,42,47,76,65,60,44,90,63,39,50,52,11,55,52,48,53,47,56,57,44,25,76,37,59,62,32,16,34,53,44,19,32,34,52,42,53,37,49,33,79,42,38,71,66,30,61,76,27,68,73,48,37,47,50,50,28,37,46,36,52,38,39,54,58,43,78,64,46,35,38,40,58,29,51,64,54,52,34,43,60,54,40,67,85,51,38,55,55,43,71,66,64,85,56,92,48,65,50,34,44,52,39,35,57,52,33,45,55,35,13,72,35,75,67,37,79,59,86,72,90,59,61,59,48,100,49,26,60,78,56,86,69,76,61,55,71,60,56,51,52,48,46,68,69,69,39,77,54,67,68,64,26,48,49,51,52,35,36,56,58,16,40,55,50,82,90,43,48,70,59,50,51,65,67,44,71,83,56,80,56,96,51,69,89,55,71,59,50,38,44,32,53,16,67,38,48,62,89,58,59,62,85,44,67,67,52,36,53,52,50,51,56,45,53,74,76,36,56,74,61,52,36,47,50,52,51,41,55,74,48,61,59,79,40,57,34,89,89,77,75,40,80,27,53,53,46,41,43,51,40,41,56,45,24,46,20,35,10,30,38,63,41,80,77,48,69,47,70,68,52,33,52,40,52,50,52,44,51,26,64,75,70,73,46,60,91,79,41,43,95,52,65,23,34,43,47,89,55,86,82,74,72,53,59,70,61,30,55,50,49,47,51,49,40,56,75,70,63,60,44,89,64,88,75,85,50,49,59,43,57,62,53,74,58,40,64,74,87,86,63,85,124